Protein AF-A0A538S5E9-F1 (afdb_monomer_lite)

Structure (mmCIF, N/CA/C/O backbone):
data_AF-A0A538S5E9-F1
#
_entry.id   AF-A0A538S5E9-F1
#
loop_
_atom_site.group_PDB
_atom_site.id
_atom_site.type_symbol
_atom_site.label_atom_id
_atom_site.label_alt_id
_atom_site.label_comp_id
_atom_site.label_asym_id
_atom_site.label_entity_id
_atom_site.label_seq_id
_atom_site.pdbx_PDB_ins_code
_atom_site.Cartn_x
_atom_site.Cartn_y
_atom_site.Cartn_z
_atom_site.occupancy
_atom_site.B_iso_or_equiv
_atom_site.auth_seq_id
_atom_site.auth_comp_id
_atom_site.auth_asym_id
_atom_site.auth_atom_id
_atom_site.pdbx_PDB_model_num
ATOM 1 N N . MET A 1 1 ? 14.089 -14.015 -37.855 1.00 61.78 1 MET A N 1
ATOM 2 C CA . MET A 1 1 ? 13.255 -12.786 -37.861 1.00 61.78 1 MET A CA 1
ATOM 3 C C . MET A 1 1 ? 14.196 -11.583 -37.873 1.00 61.78 1 MET A C 1
ATOM 5 O O . MET A 1 1 ? 15.283 -11.718 -37.329 1.00 61.78 1 MET A O 1
ATOM 9 N N . ASN A 1 2 ? 13.870 -10.458 -38.522 1.00 83.00 2 ASN A N 1
ATOM 10 C CA . ASN A 1 2 ? 14.772 -9.291 -38.526 1.00 83.00 2 ASN A CA 1
ATOM 11 C C . ASN A 1 2 ? 14.947 -8.779 -37.075 1.00 83.00 2 ASN A C 1
ATOM 13 O O . ASN A 1 2 ? 13.921 -8.503 -36.448 1.00 83.00 2 ASN A O 1
ATOM 17 N N . PRO A 1 3 ? 16.183 -8.635 -36.547 1.00 79.25 3 PRO A N 1
ATOM 18 C CA . PRO A 1 3 ? 16.427 -8.220 -35.160 1.00 79.25 3 PRO A CA 1
ATOM 19 C C . PRO A 1 3 ? 15.780 -6.869 -34.823 1.00 79.25 3 PRO A C 1
ATOM 21 O O . PRO A 1 3 ? 15.344 -6.639 -33.695 1.00 79.25 3 PRO A O 1
ATOM 24 N N . PHE A 1 4 ? 15.643 -5.990 -35.817 1.00 81.38 4 PHE A N 1
ATOM 25 C CA . PHE A 1 4 ? 14.934 -4.725 -35.658 1.00 81.38 4 PHE A CA 1
ATOM 26 C C . PHE A 1 4 ? 13.418 -4.913 -35.508 1.00 81.38 4 PHE A C 1
ATOM 28 O O . PHE A 1 4 ? 12.786 -4.258 -34.689 1.00 81.38 4 PHE A O 1
ATOM 35 N N . LEU A 1 5 ? 12.819 -5.836 -36.261 1.00 84.44 5 LEU A N 1
ATOM 36 C CA . LEU A 1 5 ? 11.387 -6.112 -36.147 1.00 84.44 5 LEU A CA 1
ATOM 37 C C . LEU A 1 5 ? 11.059 -6.704 -34.768 1.00 84.44 5 LEU A C 1
ATOM 39 O O . LEU A 1 5 ? 10.080 -6.312 -34.146 1.00 84.44 5 LEU A O 1
ATOM 43 N N . THR A 1 6 ? 11.901 -7.604 -34.254 1.00 84.94 6 THR A N 1
ATOM 44 C CA . THR A 1 6 ? 11.739 -8.186 -32.911 1.00 84.94 6 THR A CA 1
ATOM 45 C C . THR A 1 6 ? 11.891 -7.161 -31.791 1.00 84.94 6 THR A C 1
ATOM 47 O O . THR A 1 6 ? 11.148 -7.231 -30.814 1.00 84.94 6 THR A O 1
ATOM 50 N N . SER A 1 7 ? 12.807 -6.193 -31.914 1.00 83.62 7 SER A N 1
ATOM 51 C CA . SER A 1 7 ? 12.937 -5.132 -30.909 1.00 83.62 7 SER A CA 1
ATOM 52 C C . SER A 1 7 ? 11.748 -4.173 -30.941 1.00 83.62 7 SER A C 1
ATOM 54 O O . SER A 1 7 ? 11.269 -3.786 -29.879 1.00 83.62 7 SER A O 1
ATOM 56 N N . VAL A 1 8 ? 11.215 -3.859 -32.129 1.00 86.88 8 VAL A N 1
ATOM 57 C CA . VAL A 1 8 ? 9.959 -3.104 -32.279 1.00 86.88 8 VAL A CA 1
ATOM 58 C C . VAL A 1 8 ? 8.802 -3.856 -31.634 1.00 86.88 8 VAL A C 1
ATOM 60 O O . VAL A 1 8 ? 8.084 -3.264 -30.838 1.00 86.88 8 VAL A O 1
ATOM 63 N N . LEU A 1 9 ? 8.654 -5.159 -31.888 1.00 87.62 9 LEU A N 1
ATOM 64 C CA . LEU A 1 9 ? 7.607 -5.970 -31.259 1.00 87.62 9 LEU A CA 1
ATOM 65 C C . LEU A 1 9 ? 7.722 -5.968 -29.725 1.00 87.62 9 LEU A C 1
ATOM 67 O O . LEU A 1 9 ? 6.729 -5.722 -29.041 1.00 87.62 9 LEU A O 1
ATOM 71 N N . CYS A 1 10 ? 8.929 -6.153 -29.182 1.00 86.38 10 CYS A N 1
ATOM 72 C CA . CYS A 1 10 ? 9.181 -6.076 -27.739 1.00 86.38 10 CYS A CA 1
ATOM 73 C C . CYS A 1 10 ? 8.843 -4.684 -27.173 1.00 86.38 10 CYS A C 1
ATOM 75 O O . CYS A 1 10 ? 8.151 -4.572 -26.163 1.00 86.38 10 CYS A O 1
ATOM 77 N N . GLY A 1 11 ? 9.255 -3.616 -27.861 1.00 85.44 11 GLY A N 1
ATOM 78 C CA . GLY A 1 11 ? 8.932 -2.249 -27.463 1.00 85.44 11 GLY A CA 1
ATOM 79 C C . GLY A 1 11 ? 7.425 -1.982 -27.473 1.00 85.44 11 GLY A C 1
ATOM 80 O O . GLY A 1 11 ? 6.880 -1.462 -26.502 1.00 85.44 11 GLY A O 1
ATOM 81 N N . THR A 1 12 ? 6.726 -2.407 -28.530 1.00 86.75 12 THR A N 1
ATOM 82 C CA . THR A 1 12 ? 5.262 -2.286 -28.615 1.00 86.75 12 THR A CA 1
ATOM 83 C C . THR A 1 12 ? 4.552 -3.076 -27.525 1.00 86.75 12 THR A C 1
ATOM 85 O O . THR A 1 12 ? 3.563 -2.587 -26.990 1.00 86.75 12 THR A O 1
ATOM 88 N N . PHE A 1 13 ? 5.064 -4.250 -27.144 1.00 90.25 13 PHE A N 1
ATOM 89 C CA . PHE A 1 13 ? 4.510 -5.045 -26.052 1.00 90.25 13 PHE A CA 1
ATOM 90 C C . PHE A 1 13 ? 4.564 -4.287 -24.719 1.00 90.25 13 PHE A C 1
ATOM 92 O O . PHE A 1 13 ? 3.533 -4.132 -24.072 1.00 90.25 13 PHE A O 1
ATOM 99 N N . TRP A 1 14 ? 5.719 -3.736 -24.337 1.00 88.44 14 TRP A N 1
ATOM 100 C CA . TRP A 1 14 ? 5.837 -2.962 -23.093 1.00 88.44 14 TRP A CA 1
ATOM 101 C C . TRP A 1 14 ? 5.026 -1.657 -23.125 1.00 88.44 14 TRP A C 1
ATOM 103 O O . TRP A 1 14 ? 4.419 -1.273 -22.124 1.00 88.44 14 TRP A O 1
ATOM 113 N N . CYS A 1 15 ? 4.920 -0.995 -24.280 1.00 88.25 15 CYS A N 1
ATOM 114 C CA . CYS A 1 15 ? 4.004 0.139 -24.428 1.00 88.25 15 CYS A CA 1
ATOM 115 C C . CYS A 1 15 ? 2.540 -0.280 -24.233 1.00 88.25 15 CYS A C 1
ATOM 117 O O . CYS A 1 15 ? 1.801 0.407 -23.529 1.00 88.25 15 CYS A O 1
ATOM 119 N N . LEU A 1 16 ? 2.123 -1.416 -24.800 1.00 89.12 16 LEU A N 1
ATOM 120 C CA . LEU A 1 16 ? 0.775 -1.953 -24.606 1.00 89.12 16 LEU A CA 1
ATOM 121 C C . LEU A 1 16 ? 0.511 -2.298 -23.140 1.00 89.12 16 LEU A C 1
ATOM 123 O O . LEU A 1 16 ? -0.552 -1.948 -22.639 1.00 89.12 16 LEU A O 1
ATOM 127 N N . VAL A 1 17 ? 1.466 -2.917 -22.441 1.00 90.38 17 VAL A N 1
ATOM 128 C CA . VAL A 1 17 ? 1.353 -3.201 -20.999 1.00 90.38 17 VAL A CA 1
ATOM 129 C C . VAL A 1 17 ? 1.091 -1.913 -20.213 1.00 90.38 17 VAL A C 1
ATOM 131 O O . VAL A 1 17 ? 0.146 -1.870 -19.427 1.00 90.38 17 VAL A O 1
ATOM 134 N N . GLN A 1 18 ? 1.845 -0.842 -20.481 1.00 89.00 18 GLN A N 1
ATOM 135 C CA . GLN A 1 18 ? 1.656 0.450 -19.808 1.00 89.00 18 GLN A CA 1
ATOM 136 C C . GLN A 1 18 ? 0.280 1.066 -20.103 1.00 89.00 18 GLN A C 1
ATOM 138 O O . GLN A 1 18 ? -0.388 1.580 -19.204 1.00 89.00 18 GLN A O 1
ATOM 143 N N . VAL A 1 19 ? -0.152 1.015 -21.367 1.00 87.12 19 VAL A N 1
ATOM 144 C CA . VAL A 1 19 ? -1.431 1.590 -21.810 1.00 87.12 19 VAL A CA 1
ATOM 145 C C . VAL A 1 19 ? -2.614 0.816 -21.244 1.00 87.12 19 VAL A C 1
ATOM 147 O O . VAL A 1 19 ? -3.567 1.435 -20.779 1.00 87.12 19 VAL A O 1
ATOM 150 N N . ILE A 1 20 ? -2.551 -0.518 -21.240 1.00 87.94 20 ILE A N 1
ATOM 151 C CA . ILE A 1 20 ? -3.574 -1.377 -20.631 1.00 87.94 20 ILE A CA 1
ATOM 152 C C . ILE A 1 20 ? -3.655 -1.099 -19.134 1.00 87.94 20 ILE A C 1
ATOM 154 O O . ILE A 1 20 ? -4.755 -0.923 -18.609 1.00 87.94 20 ILE A O 1
ATOM 158 N N . ALA A 1 21 ? -2.501 -1.004 -18.468 1.00 87.62 21 ALA A N 1
ATOM 159 C CA . ALA A 1 21 ? -2.453 -0.640 -17.064 1.00 87.62 21 ALA A CA 1
ATOM 160 C C . ALA A 1 21 ? -3.105 0.729 -16.823 1.00 87.62 21 ALA A C 1
ATOM 162 O O . ALA A 1 21 ? -3.746 0.884 -15.807 1.00 87.62 21 ALA A O 1
ATOM 163 N N . ALA A 1 22 ? -3.037 1.697 -17.747 1.00 85.50 22 ALA A N 1
ATOM 164 C CA . ALA A 1 22 ? -3.552 3.059 -17.519 1.00 85.50 22 ALA A CA 1
ATOM 165 C C . ALA A 1 22 ? -5.079 3.196 -17.668 1.00 85.50 22 ALA A C 1
ATOM 167 O O . ALA A 1 22 ? -5.650 4.251 -17.370 1.00 85.50 22 ALA A O 1
ATOM 168 N N . LEU A 1 23 ? -5.762 2.160 -18.164 1.00 85.75 23 LEU A N 1
ATOM 169 C CA . LEU A 1 23 ? -7.203 2.197 -18.428 1.00 85.75 23 LEU A CA 1
ATOM 170 C C . LEU A 1 23 ? -8.068 2.446 -17.177 1.00 85.75 23 LEU A C 1
ATOM 172 O O . LEU A 1 23 ? -9.006 3.242 -17.285 1.00 85.75 23 LEU A O 1
ATOM 176 N N . PRO A 1 24 ? -7.814 1.819 -16.011 1.00 84.31 24 PRO A N 1
ATOM 177 C CA . PRO A 1 24 ? -8.609 2.039 -14.807 1.00 84.31 24 PRO A CA 1
ATOM 178 C C . PRO A 1 24 ? -8.560 3.487 -14.328 1.00 84.31 24 PRO A C 1
ATOM 180 O O . PRO A 1 24 ? -9.610 4.085 -14.079 1.00 84.31 24 PRO A O 1
ATOM 183 N N . TRP A 1 25 ? -7.364 4.074 -14.273 1.00 81.56 25 TRP A N 1
ATOM 184 C CA . TRP A 1 25 ? -7.177 5.489 -13.978 1.00 81.56 25 TRP A CA 1
ATOM 185 C C . TRP A 1 25 ? -7.939 6.399 -14.951 1.00 81.56 25 TRP A C 1
ATOM 187 O O . TRP A 1 25 ? -8.694 7.273 -14.518 1.00 81.56 25 TRP A O 1
ATOM 197 N N . LEU A 1 26 ? -7.815 6.176 -16.266 1.00 79.69 26 LEU A N 1
ATOM 198 C CA . LEU A 1 26 ? -8.525 6.971 -17.281 1.00 79.69 26 LEU A CA 1
ATOM 199 C C . LEU A 1 26 ? -10.050 6.883 -17.131 1.00 79.69 26 LEU A C 1
ATOM 201 O O . LEU A 1 26 ? -10.750 7.887 -17.278 1.00 79.69 26 LEU A O 1
ATOM 205 N N . ALA A 1 27 ? -10.564 5.697 -16.801 1.00 81.88 27 ALA A N 1
ATOM 206 C CA . ALA A 1 27 ? -11.983 5.486 -16.546 1.00 81.88 27 ALA A CA 1
ATOM 207 C C . ALA A 1 27 ? -12.468 6.187 -15.264 1.00 81.88 27 ALA A C 1
ATOM 209 O O . ALA A 1 27 ? -13.625 6.610 -15.206 1.00 81.88 27 ALA A O 1
ATOM 210 N N . ALA A 1 28 ? -11.609 6.303 -14.248 1.00 78.25 28 ALA A N 1
ATOM 211 C CA . ALA A 1 28 ? -11.932 6.934 -12.972 1.00 78.25 28 ALA A CA 1
ATOM 212 C C . ALA A 1 28 ? -11.915 8.471 -13.038 1.00 78.25 28 ALA A C 1
ATOM 214 O O . ALA A 1 28 ? -12.747 9.111 -12.391 1.00 78.25 28 ALA A O 1
ATOM 215 N N . VAL A 1 29 ? -10.995 9.062 -13.810 1.00 79.44 29 VAL A N 1
ATOM 216 C CA . VAL A 1 29 ? -10.851 10.525 -13.932 1.00 79.44 29 VAL A CA 1
ATOM 217 C C . VAL A 1 29 ? -11.987 11.142 -14.750 1.00 79.44 29 VAL A C 1
ATOM 219 O O . VAL A 1 29 ? -12.605 12.103 -14.293 1.00 79.44 29 VAL A O 1
ATOM 222 N N . ASP A 1 30 ? -12.289 10.592 -15.931 1.00 81.69 30 ASP A N 1
ATOM 223 C CA . ASP A 1 30 ? -13.379 11.085 -16.783 1.00 81.69 30 ASP A CA 1
ATOM 224 C C . ASP A 1 30 ? -14.158 9.932 -17.448 1.00 81.69 30 ASP A C 1
ATOM 226 O O . ASP A 1 30 ? -13.907 9.556 -18.602 1.00 81.69 30 ASP A O 1
ATOM 230 N N . PRO A 1 31 ? -15.152 9.362 -16.743 1.00 79.88 31 PRO A N 1
ATOM 231 C CA . PRO A 1 31 ? -15.902 8.212 -17.236 1.00 79.88 31 PRO A CA 1
ATOM 232 C C . PRO A 1 31 ? -16.758 8.533 -18.468 1.00 79.88 31 PRO A C 1
ATOM 234 O O . PRO A 1 31 ? -17.072 7.622 -19.241 1.00 79.88 31 PRO A O 1
ATOM 237 N N . GLN A 1 32 ? -17.168 9.791 -18.663 1.00 82.38 32 GLN A N 1
ATOM 238 C CA . GLN A 1 32 ? -18.007 10.178 -19.801 1.00 82.38 32 GLN A CA 1
ATOM 239 C C . GLN A 1 32 ? -17.165 10.270 -21.070 1.00 82.38 32 GLN A C 1
ATOM 241 O O . GLN A 1 32 ? -17.491 9.631 -22.080 1.00 82.38 32 GLN A O 1
ATOM 246 N N . THR A 1 33 ? -16.041 10.985 -20.993 1.00 82.19 33 THR A N 1
ATOM 247 C CA . THR A 1 33 ? -15.107 11.113 -22.112 1.00 82.19 33 THR A CA 1
ATOM 248 C C . THR A 1 33 ? -14.513 9.758 -22.471 1.00 82.19 33 THR A C 1
ATOM 250 O O . THR A 1 33 ? -14.537 9.395 -23.648 1.00 82.19 33 THR A O 1
ATOM 253 N N . PHE A 1 34 ? -14.108 8.948 -21.487 1.00 83.19 34 PHE A N 1
ATOM 254 C CA . PHE A 1 34 ? -13.565 7.606 -21.720 1.00 83.19 34 PHE A CA 1
ATOM 255 C C . PHE A 1 34 ? -14.553 6.684 -22.454 1.00 83.19 34 PHE A C 1
ATOM 257 O O . PHE A 1 34 ? -14.214 6.096 -23.483 1.00 83.19 34 PHE A O 1
ATOM 264 N N . ARG A 1 35 ? -15.818 6.610 -22.008 1.00 83.44 35 ARG A N 1
ATOM 265 C CA . ARG A 1 35 ? -16.850 5.803 -22.694 1.00 83.44 35 ARG A CA 1
ATOM 266 C C . ARG A 1 35 ? -17.140 6.306 -24.104 1.00 83.44 35 ARG A C 1
ATOM 268 O O . ARG A 1 35 ? -17.366 5.498 -25.004 1.00 83.44 35 ARG A O 1
ATOM 275 N N . SER A 1 36 ? -17.156 7.623 -24.307 1.00 83.31 36 SER A N 1
ATOM 276 C CA . SER A 1 36 ? -17.350 8.204 -25.640 1.00 83.31 36 SER A CA 1
ATOM 277 C C . SER A 1 36 ? -16.165 7.907 -26.564 1.00 83.31 36 SER A C 1
ATOM 279 O O . SER A 1 36 ? -16.362 7.633 -27.751 1.00 83.31 36 SER A O 1
ATOM 281 N N . ALA A 1 37 ? -14.950 7.889 -26.009 1.00 80.69 37 ALA A N 1
ATOM 282 C CA . ALA A 1 37 ? -13.729 7.616 -26.741 1.00 80.69 37 ALA A CA 1
ATOM 283 C C . ALA A 1 37 ? -13.648 6.151 -27.184 1.00 80.69 37 ALA A C 1
ATOM 285 O O . ALA A 1 37 ? -13.295 5.897 -28.331 1.00 80.69 37 ALA A O 1
ATOM 286 N N . LEU A 1 38 ? -14.067 5.209 -26.334 1.00 82.06 38 LEU A N 1
ATOM 287 C CA . LEU A 1 38 ? -14.106 3.777 -26.655 1.00 82.06 38 LEU A CA 1
ATOM 288 C C . LEU A 1 38 ? -15.110 3.414 -27.760 1.00 82.06 38 LEU A C 1
ATOM 290 O O . LEU A 1 38 ? -14.962 2.378 -28.404 1.00 82.06 38 LEU A O 1
ATOM 294 N N . ARG A 1 39 ? -16.141 4.236 -27.995 1.00 85.38 39 ARG A N 1
ATOM 295 C CA . ARG A 1 39 ? -17.170 3.962 -29.016 1.00 85.38 39 ARG A CA 1
ATOM 296 C C . ARG A 1 39 ? -16.751 4.356 -30.432 1.00 85.38 39 ARG A C 1
ATOM 298 O O . ARG A 1 39 ? -17.325 3.846 -31.390 1.00 85.38 39 ARG A O 1
ATOM 305 N N . LYS A 1 40 ? -15.798 5.280 -30.589 1.00 90.19 40 LYS A N 1
ATOM 306 C CA . LYS A 1 40 ? -15.386 5.790 -31.905 1.00 90.19 40 LYS A CA 1
ATOM 307 C C . LYS A 1 40 ? -14.240 4.934 -32.465 1.00 90.19 40 LYS A C 1
ATOM 309 O O . LYS A 1 40 ? -13.170 4.920 -31.859 1.00 90.19 40 LYS A O 1
ATOM 314 N N . PRO A 1 41 ? -14.388 4.285 -33.639 1.00 85.56 41 PRO A N 1
ATOM 315 C CA . PRO A 1 41 ? -13.331 3.437 -34.208 1.00 85.56 41 PRO A CA 1
ATOM 316 C C . PRO A 1 41 ? -12.056 4.228 -34.542 1.00 85.56 41 PRO A C 1
ATOM 318 O O . PRO A 1 41 ? -10.953 3.700 -34.452 1.00 85.56 41 PRO A O 1
ATOM 321 N N . VAL A 1 42 ? -12.193 5.524 -34.845 1.00 89.38 42 VAL A N 1
ATOM 322 C CA . VAL A 1 42 ? -11.064 6.440 -35.076 1.00 89.38 42 VAL A CA 1
ATOM 323 C C . VAL A 1 42 ? -10.152 6.538 -33.850 1.00 89.38 42 VAL A C 1
ATOM 325 O O . VAL A 1 42 ? -8.935 6.551 -33.993 1.00 89.38 42 VAL A O 1
ATOM 328 N N . ASN A 1 43 ? -10.709 6.541 -32.639 1.00 86.50 43 ASN A N 1
ATOM 329 C CA . ASN A 1 43 ? -9.913 6.659 -31.418 1.00 86.50 43 ASN A CA 1
ATOM 330 C C . ASN A 1 43 ? -9.125 5.379 -31.128 1.00 86.50 43 ASN A C 1
ATOM 332 O O . ASN A 1 43 ? -8.003 5.459 -30.639 1.00 86.50 43 ASN A O 1
ATOM 336 N N . TRP A 1 44 ? -9.672 4.214 -31.489 1.00 83.06 44 TRP A N 1
ATOM 337 C CA . TRP A 1 44 ? -8.932 2.953 -31.455 1.00 83.06 44 TRP A CA 1
ATOM 338 C C . TRP A 1 44 ? -7.776 2.951 -32.454 1.00 83.06 44 TRP A C 1
ATOM 340 O O . TRP A 1 44 ? -6.673 2.548 -32.097 1.00 83.06 44 TRP A O 1
ATOM 350 N N . ALA A 1 45 ? -7.988 3.462 -33.670 1.00 85.56 45 ALA A N 1
ATOM 351 C CA . ALA A 1 45 ? -6.916 3.597 -34.655 1.00 85.56 45 ALA A CA 1
ATOM 352 C C . ALA A 1 45 ? -5.805 4.548 -34.172 1.00 85.56 45 ALA A C 1
ATOM 354 O O . ALA A 1 45 ? -4.627 4.226 -34.311 1.00 85.56 45 ALA A O 1
ATOM 355 N N . ILE A 1 46 ? -6.167 5.676 -33.547 1.00 86.12 46 ILE A N 1
ATOM 356 C CA . ILE A 1 46 ? -5.203 6.605 -32.937 1.00 86.12 46 ILE A CA 1
ATOM 357 C C . ILE A 1 46 ? -4.450 5.920 -31.792 1.00 86.12 46 ILE A C 1
ATOM 359 O O . ILE A 1 46 ? -3.229 6.001 -31.760 1.00 86.12 46 ILE A O 1
ATOM 363 N N . ALA A 1 47 ? -5.143 5.217 -30.892 1.00 84.06 47 ALA A N 1
ATOM 364 C CA . ALA A 1 47 ? -4.523 4.533 -29.756 1.00 84.06 47 ALA A CA 1
ATOM 365 C C . ALA A 1 47 ? -3.552 3.424 -30.193 1.00 84.06 47 ALA A C 1
ATOM 367 O O . ALA A 1 47 ? -2.444 3.322 -29.671 1.00 84.06 47 ALA A O 1
ATOM 368 N N . VAL A 1 48 ? -3.935 2.609 -31.179 1.00 85.62 48 VAL A N 1
ATOM 369 C CA . VAL A 1 48 ? -3.044 1.586 -31.745 1.00 85.62 48 VAL A CA 1
ATOM 370 C C . VAL A 1 48 ? -1.865 2.251 -32.458 1.00 85.62 48 VAL A C 1
ATOM 372 O O . VAL A 1 48 ? -0.722 1.847 -32.252 1.00 85.62 48 VAL A O 1
ATOM 375 N N . GLY A 1 49 ? -2.114 3.308 -33.236 1.00 87.56 49 GLY A N 1
ATOM 376 C CA . GLY A 1 49 ? -1.072 4.073 -33.920 1.00 87.56 49 GLY A CA 1
ATOM 377 C C . GLY A 1 49 ? -0.050 4.689 -32.961 1.00 87.56 49 GLY A C 1
ATOM 378 O O . GLY A 1 49 ? 1.153 4.565 -33.193 1.00 87.56 49 GLY A O 1
ATOM 379 N N . THR A 1 50 ? -0.496 5.289 -31.854 1.00 86.19 50 THR A N 1
ATOM 380 C CA . THR A 1 50 ? 0.396 5.849 -30.828 1.00 86.19 50 THR A CA 1
ATOM 381 C C . THR A 1 50 ? 1.161 4.760 -30.082 1.00 86.19 50 THR A C 1
ATOM 383 O O . THR A 1 50 ? 2.359 4.927 -29.864 1.00 86.19 50 THR A O 1
ATOM 386 N N . CYS A 1 51 ? 0.534 3.623 -29.758 1.00 86.94 51 CYS A N 1
ATOM 387 C CA . CYS A 1 51 ? 1.227 2.481 -29.147 1.00 86.94 51 CYS A CA 1
ATOM 388 C C . CYS A 1 51 ? 2.341 1.940 -30.050 1.00 86.94 51 CYS A C 1
ATOM 390 O O . CYS A 1 51 ? 3.451 1.686 -29.582 1.00 86.94 51 CYS A O 1
ATOM 392 N N . VAL A 1 52 ? 2.064 1.790 -31.348 1.00 87.88 52 VAL A N 1
ATOM 393 C CA . VAL A 1 52 ? 3.060 1.329 -32.323 1.00 87.88 52 VAL A CA 1
ATOM 394 C C . VAL A 1 52 ? 4.183 2.356 -32.477 1.00 87.88 52 VAL A C 1
ATOM 396 O O . VAL A 1 52 ? 5.353 1.980 -32.442 1.00 87.88 52 VAL A O 1
ATOM 399 N N . ALA A 1 53 ? 3.858 3.648 -32.575 1.00 89.12 53 ALA A N 1
ATOM 400 C CA . ALA A 1 53 ? 4.853 4.717 -32.665 1.00 89.12 53 ALA A CA 1
ATOM 401 C C . ALA A 1 53 ? 5.767 4.776 -31.427 1.00 89.12 53 ALA A C 1
ATOM 403 O O . ALA A 1 53 ? 6.986 4.871 -31.572 1.00 89.12 53 ALA A O 1
ATOM 404 N N . LEU A 1 54 ? 5.202 4.656 -30.220 1.00 89.12 54 LEU A N 1
ATOM 405 C CA . LEU A 1 54 ? 5.967 4.586 -28.971 1.00 89.12 54 LEU A CA 1
ATOM 406 C C . LEU A 1 54 ? 6.831 3.322 -28.902 1.00 89.12 54 LEU A C 1
ATOM 408 O O . LEU A 1 54 ? 7.989 3.402 -28.499 1.00 89.12 54 LEU A O 1
ATOM 412 N N . GLY A 1 55 ? 6.319 2.175 -29.354 1.00 87.25 55 GLY A N 1
ATOM 413 C CA . GLY A 1 55 ? 7.099 0.940 -29.411 1.00 87.25 55 GLY A CA 1
ATOM 414 C C . GLY A 1 55 ? 8.270 1.012 -30.394 1.00 87.25 55 GLY A C 1
ATOM 415 O O . GLY A 1 55 ? 9.359 0.529 -30.084 1.00 87.25 55 GLY A O 1
ATOM 416 N N . ILE A 1 56 ? 8.094 1.682 -31.539 1.00 88.94 56 ILE A N 1
ATOM 417 C CA . ILE A 1 56 ? 9.190 1.989 -32.472 1.00 88.94 56 ILE A CA 1
ATOM 418 C C . ILE A 1 56 ? 10.207 2.925 -31.810 1.00 88.94 56 ILE A C 1
ATOM 420 O O . ILE A 1 56 ? 11.408 2.669 -31.894 1.00 88.94 56 ILE A O 1
ATOM 424 N N . ALA A 1 57 ? 9.753 3.979 -31.126 1.00 89.31 57 ALA A N 1
ATOM 425 C CA . ALA A 1 57 ? 10.635 4.906 -30.418 1.00 89.31 57 ALA A CA 1
ATOM 426 C C . ALA A 1 57 ? 11.459 4.195 -29.330 1.00 89.31 57 ALA A C 1
ATOM 428 O O . ALA A 1 57 ? 12.671 4.396 -29.250 1.00 89.31 57 ALA A O 1
ATOM 429 N N . LEU A 1 58 ? 10.837 3.303 -28.553 1.00 87.00 58 LEU A N 1
ATOM 430 C CA . LEU A 1 58 ? 11.516 2.487 -27.546 1.00 87.00 58 LEU A CA 1
ATOM 431 C C . LEU A 1 58 ? 12.534 1.529 -28.185 1.00 87.00 58 LEU A C 1
ATOM 433 O O . LEU A 1 58 ? 13.654 1.400 -27.698 1.00 87.00 58 LEU A O 1
ATOM 437 N N . ALA A 1 59 ? 12.197 0.905 -29.315 1.00 86.81 59 ALA A N 1
ATOM 438 C CA . ALA A 1 59 ? 13.123 0.038 -30.042 1.00 86.81 59 ALA A CA 1
ATOM 439 C C . ALA A 1 59 ? 14.328 0.798 -30.621 1.00 86.81 59 ALA A C 1
ATOM 441 O O . ALA A 1 59 ? 15.449 0.281 -30.611 1.00 86.81 59 ALA A O 1
ATOM 442 N N . LEU A 1 60 ? 14.118 2.030 -31.098 1.00 88.81 60 LEU A N 1
ATOM 443 C CA . LEU A 1 60 ? 15.197 2.925 -31.519 1.00 88.81 60 LEU A CA 1
ATOM 444 C C . LEU A 1 60 ? 16.065 3.339 -30.330 1.00 88.81 60 LEU A C 1
ATOM 446 O O . LEU A 1 60 ? 17.287 3.281 -30.430 1.00 88.81 60 LEU A O 1
ATOM 450 N N . PHE A 1 61 ? 15.456 3.682 -29.196 1.00 88.75 61 PHE A N 1
ATOM 451 C CA . PHE A 1 61 ? 16.169 4.016 -27.964 1.00 88.75 61 PHE A CA 1
ATOM 452 C C . PHE A 1 61 ? 17.068 2.868 -27.490 1.00 88.75 61 PHE A C 1
ATOM 454 O O . PHE A 1 61 ? 18.266 3.063 -27.281 1.00 88.75 61 PHE A O 1
ATOM 461 N N . VAL A 1 62 ? 16.522 1.652 -27.405 1.00 87.19 62 VAL A N 1
ATOM 462 C CA . VAL A 1 62 ? 17.274 0.449 -27.022 1.00 87.19 62 VAL A CA 1
ATOM 463 C C . VAL A 1 62 ? 18.470 0.223 -27.954 1.00 87.19 62 VAL A C 1
ATOM 465 O O . VAL A 1 62 ? 19.558 -0.151 -27.512 1.00 87.19 62 VAL A O 1
ATOM 468 N N . ARG A 1 63 ? 18.290 0.507 -29.248 1.00 84.88 63 ARG A N 1
ATOM 469 C CA . ARG A 1 63 ? 19.347 0.405 -30.258 1.00 84.88 63 ARG A CA 1
ATOM 470 C C . ARG A 1 63 ? 20.408 1.503 -30.149 1.00 84.88 63 ARG A C 1
ATOM 472 O O . ARG A 1 63 ? 21.535 1.250 -30.564 1.00 84.88 63 ARG A O 1
ATOM 479 N N . ILE A 1 64 ? 20.061 2.689 -29.650 1.00 88.38 64 ILE A N 1
ATOM 480 C CA . ILE A 1 64 ? 21.003 3.799 -29.442 1.00 88.38 64 ILE A CA 1
ATOM 481 C C . ILE A 1 64 ? 21.889 3.529 -28.227 1.00 88.38 64 ILE A C 1
ATOM 483 O O . ILE A 1 64 ? 23.089 3.768 -28.297 1.00 88.38 64 ILE A O 1
ATOM 487 N N . VAL A 1 65 ? 21.316 3.030 -27.127 1.00 86.88 65 VAL A N 1
ATOM 488 C CA . VAL A 1 65 ? 22.066 2.832 -25.878 1.00 86.88 65 VAL A CA 1
ATOM 489 C C . VAL A 1 65 ? 23.076 1.691 -26.006 1.00 86.88 65 VAL A C 1
ATOM 491 O O . VAL A 1 65 ? 24.218 1.893 -25.619 1.00 86.88 65 VAL A O 1
ATOM 494 N N . GLN A 1 66 ? 22.668 0.533 -26.552 1.00 82.75 66 GLN A N 1
ATOM 495 C CA . GLN A 1 66 ? 23.435 -0.727 -26.729 1.00 82.75 66 GLN A CA 1
ATOM 496 C C . GLN A 1 66 ? 24.100 -1.338 -25.478 1.00 82.75 66 GLN A C 1
ATOM 498 O O . GLN A 1 66 ? 24.231 -2.558 -25.402 1.00 82.75 66 GLN A O 1
ATOM 503 N N . ASP A 1 67 ? 24.459 -0.536 -24.480 1.00 87.56 67 ASP A N 1
ATOM 504 C CA . ASP A 1 67 ? 25.065 -0.939 -23.218 1.00 87.56 67 ASP A CA 1
ATOM 505 C C . ASP A 1 67 ? 24.090 -1.776 -22.380 1.00 87.56 67 ASP A C 1
ATOM 507 O O . ASP A 1 67 ? 23.068 -1.278 -21.896 1.00 87.56 67 ASP A O 1
ATOM 511 N N . ALA A 1 68 ? 24.439 -3.044 -22.147 1.00 84.56 68 ALA A N 1
ATOM 512 C CA . ALA A 1 68 ? 23.618 -3.987 -21.387 1.00 84.56 68 ALA A CA 1
ATOM 513 C C . ALA A 1 68 ? 23.265 -3.472 -19.978 1.00 84.56 68 ALA A C 1
ATOM 515 O O . ALA A 1 68 ? 22.102 -3.506 -19.579 1.00 84.56 68 ALA A O 1
ATOM 516 N N . SER A 1 69 ? 24.244 -2.924 -19.250 1.00 84.75 69 SER A N 1
ATOM 517 C CA . SER A 1 69 ? 24.055 -2.408 -17.887 1.00 84.75 69 SER A CA 1
ATOM 518 C C . SER A 1 69 ? 23.086 -1.224 -17.836 1.00 84.75 69 SER A C 1
ATOM 520 O O . SER A 1 69 ? 22.205 -1.170 -16.978 1.00 84.75 69 SER A O 1
ATOM 522 N N . ARG A 1 70 ? 23.194 -0.293 -18.791 1.00 87.06 70 ARG A N 1
ATOM 523 C CA . ARG A 1 70 ? 22.299 0.867 -18.883 1.00 87.06 70 ARG A CA 1
ATOM 524 C C . ARG A 1 70 ? 20.885 0.446 -19.260 1.00 87.06 70 ARG A C 1
ATOM 526 O O . ARG A 1 70 ? 19.930 0.975 -18.701 1.00 87.06 70 ARG A O 1
ATOM 533 N N . LEU A 1 71 ? 20.736 -0.516 -20.168 1.00 88.25 71 LEU A N 1
ATOM 534 C CA . LEU A 1 71 ? 19.427 -1.026 -20.584 1.00 88.25 71 LEU A CA 1
ATOM 535 C C . LEU A 1 71 ? 18.674 -1.698 -19.434 1.00 88.25 71 LEU A C 1
ATOM 537 O O . LEU A 1 71 ? 17.472 -1.476 -19.298 1.00 88.25 71 LEU A O 1
ATOM 541 N N . VAL A 1 72 ? 19.374 -2.430 -18.563 1.00 88.44 72 VAL A N 1
ATOM 542 C CA . VAL A 1 72 ? 18.783 -2.989 -17.336 1.00 88.44 72 VAL A CA 1
ATOM 543 C C . VAL A 1 72 ? 18.284 -1.879 -16.407 1.00 88.44 72 VAL A C 1
ATOM 545 O O . VAL A 1 72 ? 17.173 -1.976 -15.890 1.00 88.44 72 VAL A O 1
ATOM 548 N N . ILE A 1 73 ? 19.050 -0.797 -16.222 1.00 89.31 73 ILE A N 1
ATOM 549 C CA . ILE A 1 73 ? 18.636 0.354 -15.396 1.00 89.31 73 ILE A CA 1
ATOM 550 C C . ILE A 1 73 ? 17.375 1.017 -15.967 1.00 89.31 73 ILE A C 1
ATOM 552 O O . ILE A 1 73 ? 16.422 1.268 -15.231 1.00 89.31 73 ILE A O 1
ATOM 556 N N . TRP A 1 74 ? 17.330 1.250 -17.280 1.00 90.69 74 TRP A N 1
ATOM 557 C CA . TRP A 1 74 ? 16.144 1.806 -17.938 1.00 90.69 74 TRP A CA 1
ATOM 558 C C . TRP A 1 74 ? 14.931 0.875 -17.849 1.00 90.69 74 TRP A C 1
ATOM 560 O O . TRP A 1 74 ? 13.813 1.348 -17.643 1.00 90.69 74 TRP A O 1
ATOM 570 N N . GLY A 1 75 ? 15.146 -0.438 -17.939 1.00 90.50 75 GLY A N 1
ATOM 571 C CA . GLY A 1 75 ? 14.112 -1.441 -17.693 1.00 90.50 75 GLY A CA 1
ATOM 572 C C . GLY A 1 75 ? 13.562 -1.372 -16.268 1.00 90.50 75 GLY A C 1
ATOM 573 O O . GLY A 1 75 ? 12.347 -1.362 -16.078 1.00 90.50 75 GLY A O 1
ATOM 574 N N . LYS A 1 76 ? 14.440 -1.245 -15.263 1.00 91.62 76 LYS A N 1
ATOM 575 C CA . LYS A 1 76 ? 14.040 -1.063 -13.857 1.00 91.62 76 LYS A CA 1
ATOM 576 C C . LYS A 1 76 ? 13.241 0.224 -13.659 1.00 91.62 76 LYS A C 1
ATOM 578 O O . LYS A 1 76 ? 12.214 0.193 -12.993 1.00 91.62 76 LYS A O 1
ATOM 583 N N . ALA A 1 77 ? 13.656 1.328 -14.283 1.00 92.81 77 ALA A N 1
ATOM 584 C CA . ALA A 1 77 ? 12.925 2.595 -14.234 1.00 92.81 77 ALA A CA 1
ATOM 585 C C . ALA A 1 77 ? 11.520 2.480 -14.854 1.00 92.81 77 ALA A C 1
ATOM 587 O O . ALA A 1 77 ? 10.550 2.965 -14.274 1.00 92.81 77 ALA A O 1
ATOM 588 N N . TYR A 1 78 ? 11.390 1.785 -15.990 1.00 93.50 78 TYR A N 1
ATOM 589 C CA . TYR A 1 78 ? 10.084 1.454 -16.568 1.00 93.50 78 TYR A CA 1
ATOM 590 C C . TYR A 1 78 ? 9.234 0.625 -15.590 1.00 93.50 78 TYR A C 1
ATOM 592 O O . TYR A 1 78 ? 8.083 0.976 -15.328 1.00 93.50 78 TYR A O 1
ATOM 600 N N . GLY A 1 79 ? 9.814 -0.422 -14.993 1.00 93.38 79 GLY A N 1
ATOM 601 C CA . GLY A 1 79 ? 9.149 -1.246 -13.982 1.00 93.38 79 GLY A CA 1
ATOM 602 C C . GLY A 1 79 ? 8.696 -0.441 -12.760 1.00 93.38 79 GLY A C 1
ATOM 603 O O . GLY A 1 79 ? 7.588 -0.649 -12.271 1.00 93.38 79 GLY A O 1
ATOM 604 N N . ALA 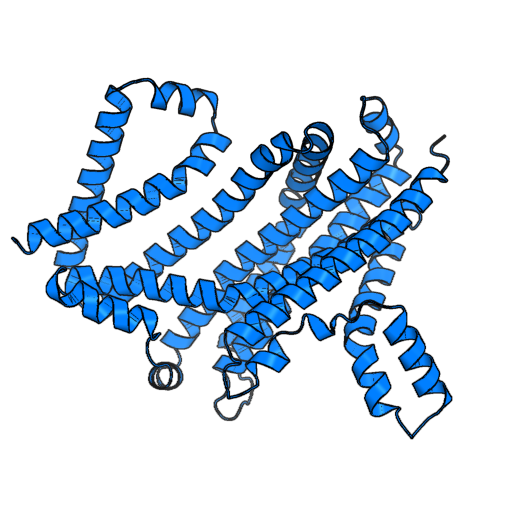A 1 80 ? 9.498 0.529 -12.314 1.00 93.88 80 ALA A N 1
ATOM 605 C CA . ALA A 1 80 ? 9.160 1.433 -11.219 1.00 93.88 80 ALA A CA 1
ATOM 606 C C . ALA A 1 80 ? 7.946 2.301 -11.538 1.00 93.88 80 ALA A C 1
ATOM 608 O O . ALA A 1 80 ? 7.036 2.405 -10.714 1.00 93.88 80 ALA A O 1
ATOM 609 N N . ILE A 1 81 ? 7.894 2.884 -12.736 1.00 94.00 81 ILE A N 1
ATOM 610 C CA . ILE A 1 81 ? 6.747 3.686 -13.175 1.00 94.00 81 ILE A CA 1
ATOM 611 C C . ILE A 1 81 ? 5.496 2.808 -13.272 1.00 94.00 81 ILE A C 1
ATOM 613 O O . ILE A 1 81 ? 4.440 3.191 -12.769 1.00 94.00 81 ILE A O 1
ATOM 617 N N . LEU A 1 82 ? 5.614 1.617 -13.867 1.00 93.75 82 LEU A N 1
ATOM 618 C CA . LEU A 1 82 ? 4.511 0.662 -13.964 1.00 93.75 82 LEU A CA 1
ATOM 619 C C . LEU A 1 82 ? 4.008 0.235 -12.576 1.00 93.75 82 LEU A C 1
ATOM 621 O O . LEU A 1 82 ? 2.803 0.204 -12.356 1.00 93.75 82 LEU A O 1
ATOM 625 N N . HIS A 1 83 ? 4.904 -0.033 -11.622 1.00 93.88 83 HIS A N 1
ATOM 626 C CA . HIS A 1 83 ? 4.542 -0.377 -10.246 1.00 93.88 83 HIS A CA 1
ATOM 627 C C . HIS A 1 83 ? 3.766 0.755 -9.559 1.00 93.88 83 HIS A C 1
ATOM 629 O O . HIS A 1 83 ? 2.693 0.504 -9.016 1.00 93.88 83 HIS A O 1
ATOM 635 N N . ALA A 1 84 ? 4.253 2.001 -9.626 1.00 92.94 84 ALA A N 1
ATOM 636 C CA . ALA A 1 84 ? 3.532 3.149 -9.067 1.00 92.94 84 ALA A CA 1
ATOM 637 C C . ALA A 1 84 ? 2.134 3.295 -9.684 1.00 92.94 84 ALA A C 1
ATOM 639 O O . ALA A 1 84 ? 1.158 3.530 -8.971 1.00 92.94 84 ALA A O 1
ATOM 640 N N . GLN A 1 85 ? 2.035 3.115 -11.003 1.00 93.62 85 GLN A N 1
ATOM 641 C CA . GLN A 1 85 ? 0.772 3.189 -11.723 1.00 93.62 85 GLN A CA 1
ATOM 642 C C . GLN A 1 85 ? -0.204 2.095 -11.267 1.00 93.62 85 GLN A C 1
ATOM 644 O O . GLN A 1 85 ? -1.318 2.415 -10.865 1.00 93.62 85 GLN A O 1
ATOM 649 N N . LEU A 1 86 ? 0.237 0.834 -11.220 1.00 92.50 86 LEU A N 1
ATOM 650 C CA . LEU A 1 86 ? -0.578 -0.295 -10.762 1.00 92.50 86 LEU A CA 1
ATOM 651 C C . LEU A 1 86 ? -1.049 -0.130 -9.314 1.00 92.50 86 LEU A C 1
ATOM 653 O O . LEU A 1 86 ? -2.188 -0.479 -8.997 1.00 92.50 86 LEU A O 1
ATOM 657 N N . THR A 1 87 ? -0.207 0.429 -8.441 1.00 90.75 87 THR A N 1
ATOM 658 C CA . THR A 1 87 ? -0.597 0.763 -7.067 1.00 90.75 87 THR A CA 1
ATOM 659 C C . THR A 1 87 ? -1.756 1.754 -7.070 1.00 90.75 87 THR A C 1
ATOM 661 O O . THR A 1 87 ? -2.761 1.516 -6.408 1.00 90.75 87 THR A O 1
ATOM 664 N N . ILE A 1 88 ? -1.674 2.826 -7.858 1.00 90.19 88 ILE A N 1
ATOM 665 C CA . ILE A 1 88 ? -2.749 3.821 -7.974 1.00 90.19 88 ILE A CA 1
ATOM 666 C C . ILE A 1 88 ? -4.018 3.207 -8.595 1.00 90.19 88 ILE A C 1
ATOM 668 O O . ILE A 1 88 ? -5.116 3.400 -8.064 1.00 90.19 88 ILE A O 1
ATOM 672 N N . ASP A 1 89 ? -3.882 2.435 -9.676 1.00 90.12 89 ASP A N 1
ATOM 673 C CA . ASP A 1 89 ? -4.995 1.767 -10.359 1.00 90.12 89 ASP A CA 1
ATOM 674 C C . ASP A 1 89 ? -5.741 0.805 -9.429 1.00 90.12 89 ASP A C 1
ATOM 676 O O . ASP A 1 89 ? -6.973 0.750 -9.461 1.00 90.12 89 ASP A O 1
ATOM 680 N N . CYS A 1 90 ? -5.017 0.097 -8.555 1.00 90.25 90 CYS A N 1
ATOM 681 C CA . CYS A 1 90 ? -5.602 -0.758 -7.525 1.00 90.25 90 CYS A CA 1
ATOM 682 C C . CYS A 1 90 ? -6.599 0.031 -6.660 1.00 90.25 90 CYS A C 1
ATOM 684 O O . CYS A 1 90 ? -7.767 -0.351 -6.558 1.00 90.25 90 CYS A O 1
ATOM 686 N N . PHE A 1 91 ? -6.202 1.191 -6.125 1.00 87.88 91 PHE A N 1
ATOM 687 C CA . PHE A 1 91 ? -7.097 2.028 -5.312 1.00 87.88 91 PHE A CA 1
ATOM 688 C C . PHE A 1 91 ? -8.233 2.659 -6.123 1.00 87.88 91 PHE A C 1
ATOM 690 O O . PHE A 1 91 ? -9.346 2.799 -5.609 1.00 87.88 91 PHE A O 1
ATOM 697 N N . CYS A 1 92 ? -8.004 2.998 -7.393 1.00 86.50 92 CYS A N 1
ATOM 698 C CA . CYS A 1 92 ? -9.07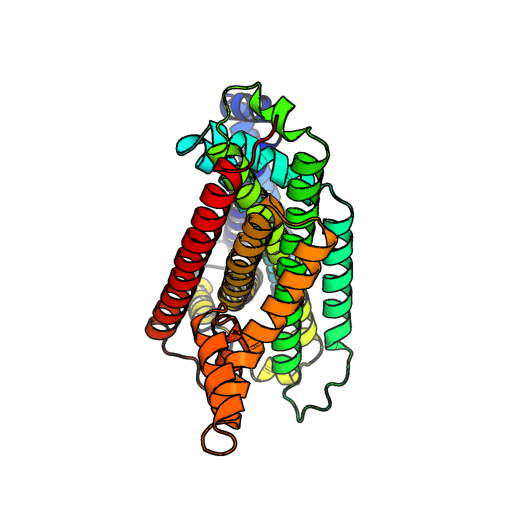1 3.466 -8.280 1.00 86.50 92 CYS A CA 1
ATOM 699 C C . CYS A 1 92 ? -10.132 2.385 -8.543 1.00 86.50 92 CYS A C 1
ATOM 701 O O . CYS A 1 92 ? -11.318 2.713 -8.606 1.00 86.50 92 CYS A O 1
ATOM 703 N N . LEU A 1 93 ? -9.733 1.114 -8.665 1.00 88.31 93 LEU A N 1
ATOM 704 C CA . LEU A 1 93 ? -10.625 -0.026 -8.915 1.00 88.31 93 LEU A CA 1
ATOM 705 C C . LEU A 1 93 ? -11.351 -0.533 -7.666 1.00 88.31 93 LEU A C 1
ATOM 707 O O . LEU A 1 93 ? -12.451 -1.080 -7.781 1.00 88.31 93 LEU A O 1
ATOM 711 N N . VAL A 1 94 ? -10.787 -0.326 -6.476 1.00 90.06 94 VAL A N 1
ATOM 712 C CA . VAL A 1 94 ? -11.414 -0.753 -5.217 1.00 90.06 94 VAL A CA 1
ATOM 713 C C . VAL A 1 94 ? -12.794 -0.118 -5.030 1.00 90.06 94 VAL A C 1
ATOM 715 O O . VAL A 1 94 ? -13.740 -0.814 -4.675 1.00 90.06 94 VAL A O 1
ATOM 718 N N . PHE A 1 95 ? -12.969 1.174 -5.312 1.00 87.69 95 PHE A N 1
ATOM 719 C CA . PHE A 1 95 ? -14.260 1.848 -5.121 1.00 87.69 95 PHE A CA 1
ATOM 720 C C . PHE A 1 95 ? -15.396 1.346 -6.027 1.00 87.69 95 PHE A C 1
ATOM 722 O O . PHE A 1 95 ? -16.464 1.050 -5.492 1.00 87.69 95 PHE A O 1
ATOM 729 N N . PRO A 1 96 ? -15.243 1.222 -7.361 1.00 86.56 96 PRO A N 1
ATOM 730 C CA . PRO A 1 96 ? -16.295 0.645 -8.194 1.00 86.56 96 PRO A CA 1
ATOM 731 C C . PRO A 1 96 ? -16.584 -0.818 -7.830 1.00 86.56 96 PRO A C 1
ATOM 733 O O . PRO A 1 96 ? -17.742 -1.231 -7.886 1.00 86.56 96 PRO A O 1
ATOM 736 N N . LEU A 1 97 ? -15.575 -1.582 -7.394 1.00 88.00 97 LEU A N 1
ATOM 737 C CA . LEU A 1 97 ? -15.769 -2.945 -6.898 1.00 88.00 97 LEU A CA 1
ATOM 738 C C . LEU A 1 97 ? -16.577 -2.953 -5.591 1.00 88.00 97 LEU A C 1
ATOM 740 O O . LEU A 1 97 ? -17.552 -3.690 -5.478 1.00 88.00 97 LEU A O 1
ATOM 744 N N . LEU A 1 98 ? -16.253 -2.082 -4.634 1.00 88.00 98 LEU A N 1
ATOM 745 C CA . LEU A 1 98 ? -17.018 -1.927 -3.394 1.00 88.00 98 LEU A CA 1
ATOM 746 C C . LEU A 1 98 ? -18.456 -1.452 -3.654 1.00 88.00 98 LEU A C 1
ATOM 748 O O . LEU A 1 98 ? -19.379 -1.921 -2.988 1.00 88.00 98 LEU A O 1
ATOM 752 N N . MET A 1 99 ? -18.680 -0.593 -4.657 1.00 88.44 99 MET A N 1
ATOM 753 C CA . MET A 1 99 ? -20.027 -0.150 -5.039 1.00 88.44 99 MET A CA 1
ATOM 754 C C . MET A 1 99 ? -20.918 -1.305 -5.504 1.00 88.44 99 MET A C 1
ATOM 756 O O . MET A 1 99 ? -22.128 -1.230 -5.295 1.00 88.44 99 MET A O 1
ATOM 760 N N . LEU A 1 100 ? -20.349 -2.360 -6.099 1.00 88.75 100 LEU A N 1
ATOM 761 C CA . LEU A 1 100 ? -21.104 -3.540 -6.526 1.00 88.75 100 LEU A CA 1
ATOM 762 C C . LEU A 1 100 ? -21.688 -4.305 -5.330 1.00 88.75 100 LEU A C 1
ATOM 764 O O . LEU A 1 100 ? -22.835 -4.743 -5.382 1.00 88.75 100 LEU A O 1
ATOM 768 N N . PHE A 1 101 ? -20.914 -4.443 -4.251 1.00 89.06 101 PHE A N 1
ATOM 769 C CA . PHE A 1 101 ? -21.317 -5.202 -3.065 1.00 89.06 101 PHE A CA 1
ATOM 770 C C . PHE A 1 101 ? -22.085 -4.352 -2.050 1.00 89.06 101 PHE A C 1
ATOM 772 O O . PHE A 1 101 ? -23.050 -4.821 -1.447 1.00 89.06 101 PHE A O 1
ATOM 779 N N . TRP A 1 102 ? -21.665 -3.101 -1.840 1.00 90.62 102 TRP A N 1
ATOM 780 C CA . TRP A 1 102 ? -22.187 -2.254 -0.771 1.00 90.62 102 TRP A CA 1
ATOM 781 C C . TRP A 1 102 ? -22.268 -0.764 -1.156 1.00 90.62 102 TRP A C 1
ATOM 783 O O . TRP A 1 102 ? -21.460 0.054 -0.704 1.00 90.62 102 TRP A O 1
ATOM 793 N N . PRO A 1 103 ? -23.285 -0.352 -1.943 1.00 88.00 103 PRO A N 1
ATOM 794 C CA . PRO A 1 103 ? -23.343 0.986 -2.540 1.00 88.00 103 PRO A CA 1
ATOM 795 C C . PRO A 1 103 ? -23.337 2.132 -1.517 1.00 88.00 103 PRO A C 1
ATOM 797 O O . PRO A 1 103 ? -22.593 3.102 -1.654 1.00 88.00 103 PRO A O 1
ATOM 800 N N . ARG A 1 104 ? -24.163 2.020 -0.464 1.00 88.19 104 ARG A N 1
ATOM 801 C CA . ARG A 1 104 ? -24.341 3.090 0.536 1.00 88.19 104 ARG A CA 1
ATOM 802 C C . ARG A 1 104 ? -23.111 3.260 1.429 1.00 88.19 104 ARG A C 1
ATOM 804 O O . ARG A 1 104 ? -22.696 4.391 1.661 1.00 88.19 104 ARG A O 1
ATOM 811 N N . GLY A 1 105 ? -22.511 2.158 1.885 1.00 88.94 105 GLY A N 1
ATOM 812 C CA . GLY A 1 105 ? -21.270 2.200 2.665 1.00 88.94 105 GLY A CA 1
ATOM 813 C C . GLY A 1 105 ? -20.086 2.693 1.837 1.00 88.94 105 GLY A C 1
ATOM 814 O O . GLY A 1 105 ? -19.277 3.471 2.332 1.00 88.94 105 GLY A O 1
ATOM 815 N N . THR A 1 106 ? -20.040 2.346 0.547 1.00 91.19 106 THR A N 1
ATOM 816 C CA . THR A 1 106 ? -18.974 2.805 -0.357 1.00 91.19 106 THR A CA 1
ATOM 817 C C . THR A 1 106 ? -18.975 4.318 -0.550 1.00 91.19 106 THR A C 1
ATOM 819 O O . THR A 1 106 ? -17.909 4.919 -0.629 1.00 91.19 106 THR A O 1
ATOM 822 N N . ALA A 1 107 ? -20.146 4.963 -0.583 1.00 90.94 107 ALA A N 1
ATOM 823 C CA . ALA A 1 107 ? -20.218 6.422 -0.661 1.00 90.94 107 ALA A CA 1
ATOM 824 C C . ALA A 1 107 ? -19.576 7.100 0.566 1.00 90.94 107 ALA A C 1
ATOM 826 O O . ALA A 1 107 ? -18.849 8.081 0.413 1.00 90.94 107 ALA A O 1
ATOM 827 N N . VAL A 1 108 ? -19.801 6.547 1.764 1.00 91.62 108 VAL A N 1
ATOM 828 C CA . VAL A 1 108 ? -19.173 7.017 3.011 1.00 91.62 108 VAL A CA 1
ATOM 829 C C . VAL A 1 108 ? -17.673 6.716 3.004 1.00 91.62 108 VAL A C 1
ATOM 831 O O . VAL A 1 108 ? -16.875 7.600 3.298 1.00 91.62 108 VAL A O 1
ATOM 834 N N . ALA A 1 109 ? -17.278 5.507 2.601 1.00 94.38 109 ALA A N 1
ATOM 835 C CA . ALA A 1 109 ? -15.874 5.108 2.525 1.00 94.38 109 ALA A CA 1
ATOM 836 C C . ALA A 1 109 ? -15.071 5.971 1.546 1.00 94.38 109 ALA A C 1
ATOM 838 O O . ALA A 1 109 ? -13.963 6.390 1.863 1.00 94.38 109 ALA A O 1
ATOM 839 N N . LEU A 1 110 ? -15.634 6.300 0.381 1.00 93.19 110 LEU A N 1
ATOM 840 C CA . LEU A 1 110 ? -14.993 7.186 -0.589 1.00 93.19 110 LEU A CA 1
ATOM 841 C C . LEU A 1 110 ? -14.839 8.612 -0.047 1.00 93.19 110 LEU A C 1
ATOM 843 O O . LEU A 1 110 ? -13.828 9.261 -0.320 1.00 93.19 110 LEU A O 1
ATOM 847 N N . ALA A 1 111 ? -15.824 9.108 0.706 1.00 92.25 111 ALA A N 1
ATOM 848 C CA . ALA A 1 111 ? -15.725 10.409 1.359 1.00 92.25 111 ALA A CA 1
ATOM 849 C C . ALA A 1 111 ? -14.607 10.411 2.413 1.00 92.25 111 ALA A C 1
ATOM 851 O O . ALA A 1 111 ? -13.724 11.260 2.333 1.00 92.25 111 ALA A O 1
ATOM 852 N N . ALA A 1 112 ? -14.585 9.414 3.304 1.00 93.25 112 ALA A N 1
ATOM 853 C CA . ALA A 1 112 ? -13.564 9.270 4.344 1.00 93.25 112 ALA A CA 1
ATOM 854 C C . ALA A 1 112 ? -12.153 9.051 3.765 1.00 93.25 112 ALA A C 1
ATOM 856 O O . ALA A 1 112 ? -11.186 9.636 4.241 1.00 93.25 112 ALA A O 1
ATOM 857 N N . PHE A 1 113 ? -12.023 8.275 2.686 1.00 95.50 113 PHE A N 1
ATOM 858 C CA . PHE A 1 113 ? -10.757 8.108 1.968 1.00 95.50 113 PHE A CA 1
ATOM 859 C C . PHE A 1 113 ? -10.252 9.435 1.390 1.00 95.50 113 PHE A C 1
ATOM 861 O O . PHE A 1 113 ? -9.092 9.801 1.569 1.00 95.50 113 PHE A O 1
ATOM 868 N N . ARG A 1 114 ? -11.127 10.182 0.701 1.00 93.50 114 ARG A N 1
ATOM 869 C CA . ARG A 1 114 ? -10.769 11.487 0.123 1.00 93.50 114 ARG A CA 1
ATOM 870 C C . ARG A 1 114 ? -10.423 12.505 1.196 1.00 93.50 114 ARG A C 1
ATOM 872 O O . ARG A 1 114 ? -9.529 13.313 0.971 1.00 93.50 114 ARG A O 1
ATOM 879 N N . GLU A 1 115 ? -11.134 12.488 2.315 1.00 93.19 115 GLU A N 1
ATOM 880 C CA . GLU A 1 115 ? -10.816 13.297 3.486 1.00 93.19 115 GLU A CA 1
ATOM 881 C C . GLU A 1 115 ? -9.414 12.953 3.999 1.00 93.19 115 GLU A C 1
ATOM 883 O O . GLU A 1 115 ? -8.562 13.836 4.035 1.00 93.19 115 GLU A O 1
ATOM 888 N N . GLY A 1 116 ? -9.128 11.671 4.254 1.00 92.81 116 GLY A N 1
ATOM 889 C CA . GLY A 1 116 ? -7.825 11.206 4.734 1.00 92.81 116 GLY A CA 1
ATOM 890 C C . GLY A 1 116 ? -6.658 11.581 3.814 1.00 92.81 116 GLY A C 1
ATOM 891 O O . GLY A 1 116 ? -5.668 12.130 4.282 1.00 92.81 116 GLY A O 1
ATOM 892 N N . VAL A 1 117 ? -6.779 11.367 2.499 1.00 94.62 117 VAL A N 1
ATOM 893 C CA . VAL A 1 117 ? -5.708 11.684 1.524 1.00 94.62 117 VAL A CA 1
ATOM 894 C C . VAL A 1 117 ? -5.511 13.198 1.330 1.00 94.62 117 VAL A C 1
ATOM 896 O O . VAL A 1 117 ? -4.426 13.648 0.954 1.00 94.62 117 VAL A O 1
ATOM 899 N N . ARG A 1 118 ? -6.550 14.010 1.566 1.00 94.38 118 ARG A N 1
ATOM 900 C CA . ARG A 1 118 ? -6.473 15.480 1.465 1.00 94.38 118 ARG A CA 1
ATOM 901 C C . ARG A 1 118 ? -5.954 16.142 2.735 1.00 94.38 118 ARG A C 1
ATOM 903 O O . ARG A 1 118 ? -5.519 17.291 2.666 1.00 94.38 118 ARG A O 1
ATOM 910 N N . GLN A 1 119 ? -6.014 15.460 3.876 1.00 91.75 119 GLN A N 1
ATOM 911 C CA . GLN A 1 119 ? -5.470 15.990 5.117 1.00 91.75 119 GLN A CA 1
ATOM 912 C C . GLN A 1 119 ? -3.946 16.177 4.988 1.00 91.75 119 GLN A C 1
ATOM 914 O O . GLN A 1 119 ? -3.252 15.266 4.529 1.00 91.75 119 GLN A O 1
ATOM 919 N N . PRO A 1 120 ? -3.386 17.320 5.433 1.00 94.38 120 PRO A N 1
ATOM 920 C CA . PRO A 1 120 ? -1.943 17.567 5.377 1.00 94.38 120 PRO A CA 1
ATOM 921 C C . PRO A 1 120 ? -1.114 16.478 6.067 1.00 94.38 120 PRO A C 1
ATOM 923 O O . PRO A 1 120 ? -0.025 16.147 5.605 1.00 94.38 120 PRO A O 1
ATOM 926 N N . MET A 1 121 ? -1.652 15.880 7.135 1.00 93.00 121 MET A N 1
ATOM 927 C CA . MET A 1 121 ? -0.991 14.818 7.898 1.00 93.00 121 MET A CA 1
ATOM 928 C C . MET A 1 121 ? -0.629 13.601 7.042 1.00 93.00 121 MET A C 1
ATOM 930 O O . MET A 1 121 ? 0.422 13.010 7.271 1.00 93.00 121 MET A O 1
ATOM 934 N N . PHE A 1 122 ? -1.434 13.261 6.030 1.00 96.75 122 PHE A N 1
ATOM 935 C CA . PHE A 1 122 ? -1.125 12.163 5.113 1.00 96.75 122 PHE A CA 1
ATOM 936 C C . PHE A 1 122 ? 0.211 12.398 4.398 1.00 96.75 122 PHE A C 1
ATOM 938 O O . PHE A 1 122 ? 1.122 11.569 4.450 1.00 96.75 122 PHE A O 1
ATOM 945 N N . TRP A 1 123 ? 0.359 13.567 3.775 1.00 96.94 123 TRP A N 1
ATOM 946 C CA . TRP A 1 123 ? 1.559 13.915 3.015 1.00 96.94 123 TRP A CA 1
ATOM 947 C C . TRP A 1 123 ? 2.750 14.227 3.916 1.00 96.94 123 TRP A C 1
ATOM 949 O O . TRP A 1 123 ? 3.870 13.876 3.558 1.00 96.94 123 TRP A O 1
ATOM 959 N N . LEU A 1 124 ? 2.524 14.814 5.095 1.00 97.56 124 LEU A N 1
ATOM 960 C CA . LEU A 1 124 ? 3.582 15.063 6.076 1.00 97.56 124 LEU A CA 1
ATOM 961 C C . LEU A 1 124 ? 4.193 13.758 6.597 1.00 97.56 124 LEU A C 1
ATOM 963 O O . LEU A 1 124 ? 5.413 13.622 6.578 1.00 97.56 124 LEU A O 1
ATOM 967 N N . ILE A 1 125 ? 3.368 12.787 7.008 1.00 97.56 125 ILE A N 1
ATOM 968 C CA . ILE A 1 125 ? 3.853 11.481 7.483 1.00 97.56 125 ILE A CA 1
ATOM 969 C C . ILE A 1 125 ? 4.557 10.737 6.346 1.00 97.56 125 ILE A C 1
ATOM 971 O O . ILE A 1 125 ? 5.657 10.230 6.547 1.00 97.56 125 ILE A O 1
ATOM 975 N N . THR A 1 126 ? 3.976 10.729 5.142 1.00 97.69 126 THR A N 1
ATOM 976 C CA . THR A 1 126 ? 4.585 10.082 3.967 1.00 97.69 126 THR A CA 1
ATOM 977 C C . THR A 1 126 ? 5.945 10.697 3.627 1.00 97.69 126 THR A C 1
ATOM 979 O O . THR A 1 126 ? 6.917 9.975 3.423 1.00 97.69 126 THR A O 1
ATOM 982 N N . ALA A 1 127 ? 6.045 12.028 3.593 1.00 97.69 127 ALA A N 1
ATOM 983 C CA . ALA A 1 127 ? 7.293 12.721 3.284 1.00 97.69 127 ALA A CA 1
ATOM 984 C C . ALA A 1 127 ? 8.348 12.520 4.378 1.00 97.69 127 ALA A C 1
ATOM 986 O O . ALA A 1 127 ? 9.517 12.313 4.067 1.00 97.69 127 ALA A O 1
ATOM 987 N N . PHE A 1 128 ? 7.945 12.544 5.650 1.00 97.88 128 PHE A N 1
ATOM 988 C CA . PHE A 1 128 ? 8.851 12.325 6.775 1.00 97.88 128 PHE A CA 1
ATOM 989 C C . PHE A 1 128 ? 9.383 10.887 6.806 1.00 97.88 128 PHE A C 1
ATOM 991 O O . PHE A 1 128 ? 10.593 10.682 6.866 1.00 97.88 128 PHE A O 1
ATOM 998 N N . ALA A 1 129 ? 8.498 9.894 6.682 1.00 97.56 129 ALA A N 1
ATOM 999 C CA . ALA A 1 129 ? 8.868 8.483 6.607 1.00 97.56 129 ALA A CA 1
ATOM 1000 C C . ALA A 1 129 ? 9.757 8.194 5.385 1.00 97.56 129 ALA A C 1
ATOM 1002 O O . ALA A 1 129 ? 10.803 7.560 5.518 1.00 97.56 129 ALA A O 1
ATOM 1003 N N . GLY A 1 130 ? 9.395 8.728 4.213 1.00 96.75 130 GLY A N 1
ATOM 1004 C CA . GLY A 1 130 ? 10.215 8.635 3.005 1.00 96.75 130 GLY A CA 1
ATOM 1005 C C . GLY A 1 130 ? 11.580 9.309 3.164 1.00 96.75 130 GLY A C 1
ATOM 1006 O O . GLY A 1 130 ? 12.585 8.758 2.734 1.00 96.75 130 GLY A O 1
ATOM 1007 N N . GLY A 1 131 ? 11.644 10.460 3.837 1.00 96.12 131 GLY A N 1
ATOM 1008 C CA . GLY A 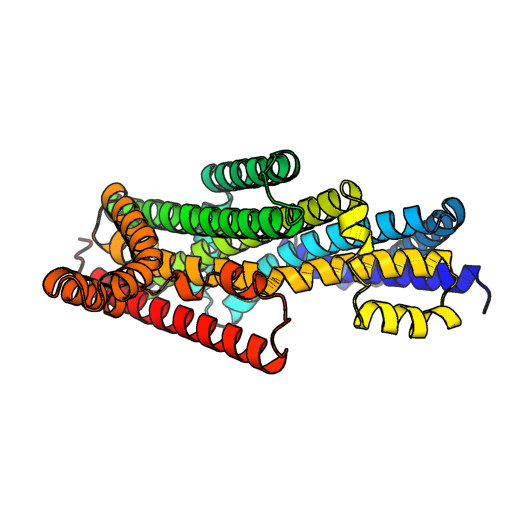1 131 ? 12.894 11.164 4.128 1.00 96.12 131 GLY A CA 1
ATOM 1009 C C . GLY A 1 131 ? 13.839 10.355 5.017 1.00 96.12 131 GLY A C 1
ATOM 1010 O O . GLY A 1 131 ? 15.009 10.204 4.673 1.00 96.12 131 GLY A O 1
ATOM 1011 N N . ILE A 1 132 ? 13.336 9.777 6.115 1.00 95.06 132 ILE A N 1
ATOM 1012 C CA . ILE A 1 132 ? 14.133 8.887 6.981 1.00 95.06 132 ILE A CA 1
ATOM 1013 C C . ILE A 1 132 ? 14.636 7.681 6.181 1.00 95.06 132 ILE A C 1
ATOM 1015 O O . ILE A 1 132 ? 15.808 7.322 6.271 1.00 95.06 132 ILE A O 1
ATOM 1019 N N . MET A 1 133 ? 13.769 7.084 5.365 1.00 93.56 133 MET A N 1
ATOM 1020 C CA . MET A 1 133 ? 14.111 5.925 4.546 1.00 93.56 133 MET A CA 1
ATOM 1021 C C . MET A 1 133 ? 15.176 6.239 3.487 1.00 93.56 133 MET A C 1
ATOM 1023 O O . MET A 1 133 ? 16.046 5.416 3.239 1.00 93.56 133 MET A O 1
ATOM 1027 N N . LEU A 1 134 ? 15.163 7.436 2.895 1.00 92.88 134 LEU A N 1
ATOM 1028 C CA . LEU A 1 134 ? 16.200 7.875 1.954 1.00 92.88 134 LEU A CA 1
ATOM 1029 C C . LEU A 1 134 ? 17.547 8.152 2.633 1.00 92.88 134 LEU A C 1
ATOM 1031 O O . LEU A 1 134 ? 18.587 8.039 1.991 1.00 92.88 134 LEU A O 1
ATOM 1035 N N . ILE A 1 135 ? 17.534 8.529 3.914 1.00 91.69 135 ILE A N 1
ATOM 1036 C CA . ILE A 1 135 ? 18.750 8.776 4.700 1.00 91.69 135 ILE A CA 1
ATOM 1037 C C . ILE A 1 135 ? 19.357 7.459 5.209 1.00 91.69 135 ILE A C 1
ATOM 1039 O O . ILE A 1 135 ? 20.574 7.376 5.338 1.00 91.69 135 ILE A O 1
ATOM 1043 N N . SER A 1 136 ? 18.530 6.440 5.461 1.00 89.44 136 SER A N 1
ATOM 1044 C CA . SER A 1 136 ? 18.916 5.138 6.028 1.00 89.44 136 SER A CA 1
ATOM 1045 C C . SER A 1 136 ? 20.169 4.497 5.392 1.00 89.44 136 SER A C 1
ATOM 1047 O O . SER A 1 136 ? 21.081 4.195 6.156 1.00 89.44 136 SER A O 1
ATOM 1049 N N . PRO A 1 137 ? 20.308 4.389 4.053 1.00 86.88 137 PRO A N 1
ATOM 1050 C CA . PRO A 1 137 ? 21.527 3.894 3.390 1.00 86.88 137 PRO A CA 1
ATOM 1051 C C . PRO A 1 137 ? 22.842 4.569 3.797 1.00 86.88 137 PRO A C 1
ATOM 1053 O O . PRO A 1 137 ? 23.913 3.977 3.749 1.00 86.88 137 PRO A O 1
ATOM 1056 N N . PHE A 1 138 ? 22.789 5.847 4.174 1.00 86.06 138 PHE A N 1
ATOM 1057 C CA . PHE A 1 138 ? 23.982 6.637 4.481 1.00 86.06 138 PHE A CA 1
ATOM 1058 C C . PHE A 1 138 ? 24.376 6.573 5.958 1.00 86.06 138 PHE A C 1
ATOM 1060 O O . PHE A 1 138 ? 25.393 7.153 6.346 1.00 86.06 138 PHE A O 1
ATOM 1067 N N . VAL A 1 139 ? 23.565 5.924 6.797 1.00 86.12 139 VAL A N 1
ATOM 1068 C CA . VAL A 1 139 ? 23.811 5.810 8.233 1.00 86.12 139 VAL A CA 1
ATOM 1069 C C . VAL A 1 139 ? 24.669 4.572 8.491 1.00 86.12 139 VAL A C 1
ATOM 1071 O O . VAL A 1 139 ? 24.233 3.467 8.187 1.00 86.12 139 VAL A O 1
ATOM 1074 N N . PRO A 1 140 ? 25.861 4.709 9.101 1.00 80.88 140 PRO A N 1
ATOM 1075 C CA . PRO A 1 140 ? 26.640 3.551 9.511 1.00 80.88 140 PRO A CA 1
ATOM 1076 C C . PRO A 1 140 ? 25.889 2.785 10.603 1.00 80.88 140 PRO A C 1
ATOM 1078 O O . PRO A 1 140 ? 25.728 3.283 11.719 1.00 80.88 140 PRO A O 1
ATOM 1081 N N . TYR A 1 141 ? 25.451 1.566 10.294 1.00 79.50 141 TYR A N 1
ATOM 1082 C CA . TYR A 1 141 ? 24.778 0.700 11.265 1.00 79.50 141 TYR A CA 1
ATOM 1083 C C . TYR A 1 141 ? 25.749 -0.050 12.177 1.00 79.50 141 TYR A C 1
ATOM 1085 O O . TYR A 1 141 ? 25.319 -0.732 13.105 1.00 79.50 141 TYR A O 1
ATOM 1093 N N . PHE A 1 142 ? 27.059 0.089 11.932 1.00 81.06 142 PHE A N 1
ATOM 1094 C CA . PHE A 1 142 ? 28.114 -0.673 12.604 1.00 81.06 142 PHE A CA 1
ATOM 1095 C C . PHE A 1 142 ? 27.855 -2.186 12.549 1.00 81.06 142 PHE A C 1
ATOM 1097 O O . PHE A 1 142 ? 28.197 -2.915 13.482 1.00 81.06 142 PHE A O 1
ATOM 1104 N N . THR A 1 143 ? 27.239 -2.655 11.460 1.00 69.12 143 THR A N 1
ATOM 1105 C CA . THR A 1 143 ? 27.040 -4.083 11.229 1.00 69.12 143 THR A CA 1
ATOM 1106 C C . THR A 1 143 ? 28.300 -4.651 10.587 1.00 69.12 143 THR A C 1
ATOM 1108 O O . THR A 1 143 ? 29.006 -3.973 9.839 1.00 69.12 143 THR A O 1
ATOM 1111 N N . PHE A 1 144 ? 28.626 -5.903 10.895 1.00 74.19 144 PHE A N 1
ATOM 1112 C CA . PHE A 1 144 ? 29.786 -6.589 10.325 1.00 74.19 144 PHE A CA 1
ATOM 1113 C C . PHE A 1 144 ? 29.483 -7.108 8.904 1.00 74.19 144 PHE A C 1
ATOM 1115 O O . PHE A 1 144 ? 29.668 -8.291 8.634 1.00 74.19 144 PHE A O 1
ATOM 1122 N N . GLY A 1 145 ? 29.002 -6.231 8.012 1.00 71.31 145 GLY A N 1
ATOM 1123 C CA . GLY A 1 145 ? 28.673 -6.557 6.617 1.00 71.31 145 GLY A CA 1
ATOM 1124 C C . GLY A 1 145 ? 27.224 -6.996 6.362 1.00 71.31 145 GLY A C 1
ATOM 1125 O O . GLY A 1 145 ? 26.952 -7.600 5.332 1.00 71.31 145 GLY A O 1
ATOM 1126 N N . GLU A 1 146 ? 26.283 -6.705 7.270 1.00 78.12 146 GLU A N 1
ATOM 1127 C CA . GLU A 1 146 ? 24.848 -7.014 7.105 1.00 78.12 146 GLU A CA 1
ATOM 1128 C C . GLU A 1 146 ? 23.991 -5.753 6.874 1.00 78.12 146 GLU A C 1
ATOM 1130 O O . GLU A 1 146 ? 22.790 -5.735 7.165 1.00 78.12 146 GLU A O 1
ATOM 1135 N N . ASP A 1 147 ? 24.588 -4.692 6.326 1.00 80.31 147 ASP A N 1
ATOM 1136 C CA . ASP A 1 147 ? 23.942 -3.382 6.174 1.00 80.31 147 ASP A CA 1
ATOM 1137 C C . ASP A 1 147 ? 22.672 -3.473 5.308 1.00 80.31 147 ASP A C 1
ATOM 1139 O O . ASP A 1 147 ? 21.624 -2.939 5.674 1.00 80.31 147 ASP A O 1
ATOM 1143 N N . PHE A 1 148 ? 22.695 -4.283 4.244 1.00 81.38 148 PHE A N 1
ATOM 1144 C CA . PHE A 1 148 ? 21.530 -4.521 3.387 1.00 81.38 148 PHE A CA 1
ATOM 1145 C C . PHE A 1 148 ? 20.331 -5.144 4.130 1.00 81.38 148 PHE A C 1
ATOM 1147 O O . PHE A 1 148 ? 19.177 -4.788 3.864 1.00 81.38 148 PHE A O 1
ATOM 1154 N N . LYS A 1 149 ? 20.579 -6.074 5.067 1.00 80.94 149 LYS A N 1
ATOM 1155 C CA . LYS A 1 149 ? 19.519 -6.678 5.897 1.00 80.94 149 LYS A CA 1
ATOM 1156 C C . LYS A 1 149 ? 18.956 -5.636 6.873 1.00 80.94 149 LYS A C 1
ATOM 1158 O O . LYS A 1 149 ? 17.738 -5.539 7.015 1.00 80.94 149 LYS A O 1
ATOM 1163 N N . MET A 1 150 ? 19.825 -4.816 7.465 1.00 84.44 150 MET A N 1
ATOM 1164 C CA . MET A 1 150 ? 19.447 -3.775 8.427 1.00 84.44 150 MET A CA 1
ATOM 1165 C C . MET A 1 150 ? 18.617 -2.650 7.786 1.00 84.44 150 MET A C 1
ATOM 1167 O O . MET A 1 150 ? 17.554 -2.296 8.298 1.00 84.44 150 MET A O 1
ATOM 1171 N N . VAL A 1 151 ? 19.042 -2.127 6.628 1.00 87.06 151 VAL A N 1
ATOM 1172 C CA . VAL A 1 151 ? 18.292 -1.111 5.857 1.00 87.06 151 VAL A CA 1
ATOM 1173 C C . VAL A 1 151 ? 16.897 -1.628 5.498 1.00 87.06 151 VAL A C 1
ATOM 1175 O O . VAL A 1 151 ? 15.901 -0.910 5.623 1.00 87.06 151 VAL A O 1
ATOM 1178 N N . ARG A 1 152 ? 16.806 -2.901 5.097 1.00 86.94 152 ARG A N 1
ATOM 1179 C CA . ARG A 1 152 ? 15.540 -3.566 4.771 1.00 86.94 152 ARG A CA 1
ATOM 1180 C C . ARG A 1 152 ? 14.601 -3.645 5.977 1.00 86.94 152 ARG A C 1
ATOM 1182 O O . ARG A 1 152 ? 13.432 -3.283 5.852 1.00 86.94 152 ARG A O 1
ATOM 1189 N N . GLU A 1 153 ? 15.098 -4.091 7.126 1.00 87.69 153 GLU A N 1
ATOM 1190 C CA . GLU A 1 153 ? 14.312 -4.196 8.362 1.00 87.69 153 GLU A CA 1
ATOM 1191 C C . GLU A 1 153 ? 13.811 -2.824 8.836 1.00 87.69 153 GLU A C 1
ATOM 1193 O O . GLU A 1 153 ? 12.619 -2.636 9.094 1.00 87.69 153 GLU A O 1
ATOM 1198 N N . ILE A 1 154 ? 14.698 -1.827 8.865 1.00 89.50 154 ILE A N 1
ATOM 1199 C CA . ILE A 1 154 ? 14.352 -0.453 9.244 1.00 89.50 154 ILE A CA 1
ATOM 1200 C C . ILE A 1 154 ? 13.311 0.131 8.289 1.00 89.50 154 ILE A C 1
ATOM 1202 O O . ILE A 1 154 ? 12.344 0.750 8.738 1.00 89.50 154 ILE A O 1
ATOM 1206 N N . GLY A 1 155 ? 13.461 -0.083 6.981 1.00 91.31 155 GLY A N 1
ATOM 1207 C CA . GLY A 1 155 ? 12.497 0.391 5.993 1.00 91.31 155 GLY A CA 1
ATOM 1208 C C . GLY A 1 155 ? 11.096 -0.187 6.208 1.00 91.31 155 GLY A C 1
ATOM 1209 O O . GLY A 1 155 ? 10.118 0.566 6.186 1.00 91.31 155 GLY A O 1
ATOM 1210 N N . TYR A 1 156 ? 10.980 -1.486 6.500 1.00 91.00 156 TYR A N 1
ATOM 1211 C CA . TYR A 1 156 ? 9.690 -2.103 6.826 1.00 91.00 156 TYR A CA 1
ATOM 1212 C C . TYR A 1 156 ? 9.076 -1.548 8.112 1.00 91.00 156 TYR A C 1
ATOM 1214 O O . TYR A 1 156 ? 7.888 -1.209 8.119 1.00 91.00 156 TYR A O 1
ATOM 1222 N N . ASN A 1 157 ? 9.883 -1.355 9.156 1.00 91.88 157 ASN A N 1
ATOM 1223 C CA . ASN A 1 157 ? 9.432 -0.755 10.412 1.00 91.88 157 ASN A CA 1
ATOM 1224 C C . ASN A 1 157 ? 8.939 0.689 10.226 1.00 91.88 157 ASN A C 1
ATOM 1226 O O . ASN A 1 157 ? 7.914 1.073 10.794 1.00 91.88 157 ASN A O 1
ATOM 1230 N N . ILE A 1 158 ? 9.611 1.480 9.384 1.00 94.88 158 ILE A N 1
ATOM 1231 C CA . ILE A 1 158 ? 9.186 2.845 9.035 1.00 94.88 158 ILE A CA 1
ATOM 1232 C C . ILE A 1 158 ? 7.832 2.830 8.313 1.00 94.88 158 ILE A C 1
ATOM 1234 O O . ILE A 1 158 ? 6.950 3.617 8.661 1.00 94.88 158 ILE A O 1
ATOM 1238 N N . ILE A 1 159 ? 7.641 1.937 7.333 1.00 95.88 159 ILE A N 1
ATOM 1239 C CA . ILE A 1 159 ? 6.372 1.807 6.593 1.00 95.88 159 ILE A CA 1
ATOM 1240 C C . ILE A 1 159 ? 5.228 1.423 7.536 1.00 95.88 159 ILE A C 1
ATOM 1242 O O . ILE A 1 159 ? 4.165 2.049 7.513 1.00 95.88 159 ILE A O 1
ATOM 1246 N N . MET A 1 160 ? 5.456 0.406 8.370 1.00 94.81 160 MET A N 1
ATOM 1247 C CA . MET A 1 160 ? 4.501 -0.073 9.365 1.00 94.81 160 MET A CA 1
ATOM 1248 C C . MET A 1 160 ? 4.094 1.051 10.320 1.00 94.81 160 MET A C 1
ATOM 1250 O O . MET A 1 160 ? 2.902 1.327 10.481 1.00 94.81 160 MET A O 1
ATOM 1254 N N . LEU A 1 161 ? 5.074 1.735 10.916 1.00 95.12 161 LEU A N 1
ATOM 1255 C CA . LEU A 1 161 ? 4.823 2.811 11.868 1.00 95.12 161 LEU A CA 1
ATOM 1256 C C . LEU A 1 161 ? 4.068 3.974 11.217 1.00 95.12 161 LEU A C 1
ATOM 1258 O O . LEU A 1 161 ? 3.131 4.494 11.818 1.00 95.12 161 LEU A O 1
ATOM 1262 N N . ALA A 1 162 ? 4.426 4.360 9.989 1.00 97.44 162 ALA A N 1
ATOM 1263 C CA . ALA A 1 162 ? 3.741 5.420 9.252 1.00 97.44 162 ALA A CA 1
ATOM 1264 C C . ALA A 1 162 ? 2.263 5.082 8.990 1.00 97.44 162 ALA A C 1
ATOM 1266 O O . ALA A 1 162 ? 1.387 5.906 9.265 1.00 97.44 162 ALA A O 1
ATOM 1267 N N . GLY A 1 163 ? 1.979 3.861 8.522 1.00 96.56 163 GLY A N 1
ATOM 1268 C CA . GLY A 1 163 ? 0.618 3.393 8.253 1.00 96.56 163 GLY A CA 1
ATOM 1269 C C . GLY A 1 163 ? -0.254 3.339 9.509 1.00 96.56 163 GLY A C 1
ATOM 1270 O O . GLY A 1 163 ? -1.375 3.862 9.507 1.00 96.56 163 GLY A O 1
ATOM 1271 N N . VAL A 1 164 ? 0.286 2.778 10.597 1.00 96.25 164 VAL A N 1
ATOM 1272 C CA . VAL A 1 164 ? -0.383 2.709 11.905 1.00 96.25 164 VAL A CA 1
ATOM 1273 C C . VAL A 1 164 ? -0.633 4.108 12.461 1.00 96.25 164 VAL A C 1
ATOM 1275 O O . VAL A 1 164 ? -1.764 4.422 12.836 1.00 96.25 164 VAL A O 1
ATOM 1278 N N . LEU A 1 165 ? 0.396 4.960 12.491 1.00 96.75 165 LEU A N 1
ATOM 1279 C CA . LEU A 1 165 ? 0.309 6.319 13.021 1.00 96.75 165 LEU A CA 1
ATOM 1280 C C . LEU A 1 165 ? -0.761 7.124 12.283 1.00 96.75 165 LEU A C 1
ATOM 1282 O O . LEU A 1 165 ? -1.629 7.720 12.922 1.00 96.75 165 LEU A O 1
ATOM 1286 N N . PHE A 1 166 ? -0.731 7.107 10.948 1.00 97.38 166 PHE A N 1
ATOM 1287 C CA . PHE A 1 166 ? -1.736 7.788 10.141 1.00 97.38 166 PHE A CA 1
ATOM 1288 C C . PHE A 1 166 ? -3.136 7.212 10.375 1.00 97.38 166 PHE A C 1
ATOM 1290 O O . PHE A 1 166 ? -4.065 7.982 10.607 1.00 97.38 166 PHE A O 1
ATOM 1297 N N . GLY A 1 167 ? -3.299 5.885 10.371 1.00 96.19 167 GLY A N 1
ATOM 1298 C CA . GLY A 1 167 ? -4.604 5.246 10.563 1.00 96.19 167 GLY A CA 1
ATOM 1299 C C . GLY A 1 167 ? -5.244 5.604 11.905 1.00 96.19 167 GLY A C 1
ATOM 1300 O O . GLY A 1 167 ? -6.404 6.016 11.953 1.00 96.19 167 GLY A O 1
ATOM 1301 N N . VAL A 1 168 ? -4.477 5.513 12.993 1.00 95.88 168 VAL A N 1
ATOM 1302 C CA . VAL A 1 168 ? -4.949 5.849 14.345 1.00 95.88 168 VAL A CA 1
ATOM 1303 C C . VAL A 1 168 ? -5.279 7.340 14.457 1.00 95.88 168 VAL A C 1
ATOM 1305 O O . VAL A 1 168 ? -6.335 7.687 14.995 1.00 95.88 168 VAL A O 1
ATOM 1308 N N . LEU A 1 169 ? -4.424 8.228 13.934 1.00 95.31 169 LEU A N 1
ATOM 1309 C CA . LEU A 1 169 ? -4.677 9.674 13.943 1.00 95.31 169 LEU A CA 1
ATOM 1310 C C . LEU A 1 169 ? -5.930 10.032 13.140 1.00 95.31 169 LEU A C 1
ATOM 1312 O O . LEU A 1 169 ? -6.801 10.734 13.651 1.00 95.31 169 LEU A O 1
ATOM 1316 N N . ALA A 1 170 ? -6.041 9.524 11.913 1.00 94.88 170 ALA A N 1
ATOM 1317 C CA . ALA A 1 170 ? -7.160 9.804 11.021 1.00 94.88 170 ALA A CA 1
ATOM 1318 C C . ALA A 1 170 ? -8.487 9.292 11.596 1.00 94.88 170 ALA A C 1
ATOM 1320 O O . ALA A 1 170 ? -9.490 10.002 11.532 1.00 94.88 170 ALA A O 1
ATOM 1321 N N . ALA A 1 171 ? -8.503 8.104 12.209 1.00 94.00 171 ALA A N 1
ATOM 1322 C CA . ALA A 1 171 ? -9.689 7.588 12.894 1.00 94.00 171 ALA A CA 1
ATOM 1323 C C . ALA A 1 171 ? -10.078 8.429 14.101 1.00 94.00 171 ALA A C 1
ATOM 1325 O O . ALA A 1 171 ? -11.251 8.769 14.250 1.00 94.00 171 ALA A O 1
ATOM 1326 N N . SER A 1 172 ? -9.102 8.792 14.931 1.00 92.12 172 SER A N 1
ATOM 1327 C CA . SER A 1 172 ? -9.362 9.574 16.137 1.00 92.12 172 SER A CA 1
ATOM 1328 C C . SER A 1 172 ? -9.900 10.9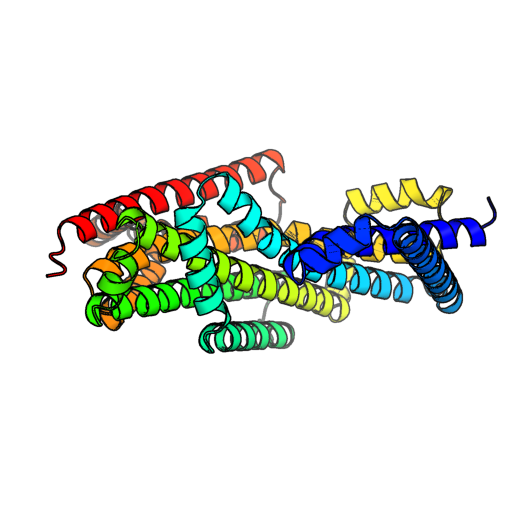63 15.782 1.00 92.12 172 SER A C 1
ATOM 1330 O O . SER A 1 172 ? -10.847 11.416 16.411 1.00 92.12 172 SER A O 1
ATOM 1332 N N . LEU A 1 173 ? -9.350 11.631 14.761 1.00 90.19 173 LEU A N 1
ATOM 1333 C CA . LEU A 1 173 ? -9.837 12.942 14.313 1.00 90.19 173 LEU A CA 1
A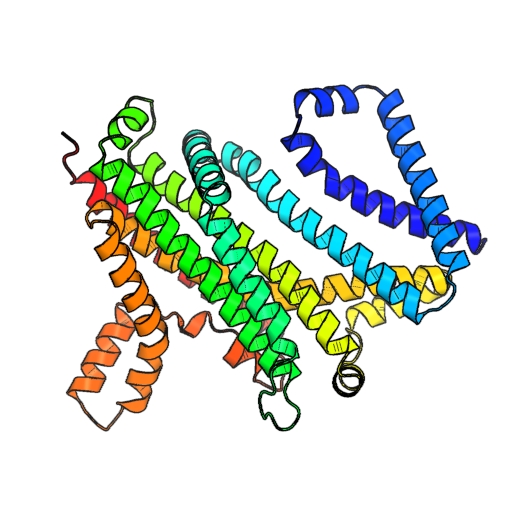TOM 1334 C C . LEU A 1 173 ? -11.205 12.825 13.635 1.00 90.19 173 LEU A C 1
ATOM 1336 O O . LEU A 1 173 ? -12.186 13.395 14.098 1.00 90.19 173 LEU A O 1
ATOM 1340 N N . SER A 1 174 ? -11.294 12.026 12.568 1.00 88.50 174 SER A N 1
ATOM 1341 C CA . SER A 1 174 ? -12.481 11.983 11.708 1.00 88.50 174 SER A CA 1
ATOM 1342 C C . SER A 1 174 ? -13.721 11.451 12.437 1.00 88.50 174 SER A C 1
ATOM 1344 O O . SER A 1 174 ? -14.845 11.826 12.105 1.00 88.50 174 SER A O 1
ATOM 1346 N N . ILE A 1 175 ? -13.565 10.563 13.424 1.00 86.50 175 ILE A N 1
ATOM 1347 C CA . ILE A 1 175 ? -14.707 9.995 14.157 1.00 86.50 175 ILE A CA 1
ATOM 1348 C C . ILE A 1 175 ? -15.027 10.811 15.405 1.00 86.50 175 ILE A C 1
ATOM 1350 O O . ILE A 1 175 ? -16.190 11.177 15.582 1.00 86.50 175 ILE A O 1
ATOM 1354 N N . SER A 1 176 ? -14.043 11.118 16.258 1.00 83.12 176 SER A N 1
ATOM 1355 C CA . SER A 1 176 ? -14.330 11.843 17.500 1.00 83.12 176 SER A CA 1
ATOM 1356 C C . SER A 1 176 ? -14.848 13.254 17.217 1.00 83.12 176 SER A C 1
ATOM 1358 O O . SER A 1 176 ? -15.847 13.638 17.822 1.00 83.12 176 SER A O 1
ATOM 1360 N N . GLU A 1 177 ? -14.275 13.990 16.254 1.00 83.69 177 GLU A N 1
ATOM 1361 C CA . GLU A 1 177 ? -14.745 15.348 15.929 1.00 83.69 177 GLU A CA 1
ATOM 1362 C C . GLU A 1 177 ? -16.161 15.351 15.343 1.00 83.69 177 GLU A C 1
ATOM 1364 O O . GLU A 1 177 ? -16.962 16.226 15.668 1.00 83.69 177 GLU A O 1
ATOM 1369 N N . GLU A 1 178 ? -16.520 14.363 14.518 1.00 84.06 178 GLU A N 1
ATOM 1370 C CA . GLU A 1 178 ? -17.868 14.311 13.944 1.00 84.06 178 GLU A CA 1
ATOM 1371 C C . GLU A 1 178 ? -18.943 13.900 14.949 1.00 84.06 178 GLU A C 1
ATOM 1373 O O . GLU A 1 178 ? -20.102 14.323 14.842 1.00 84.06 178 GLU A O 1
ATOM 1378 N N . ILE A 1 179 ? -18.574 13.073 15.928 1.00 79.69 179 ILE A N 1
ATOM 1379 C CA . ILE A 1 179 ? -19.494 12.670 16.985 1.00 79.69 179 ILE A CA 1
ATOM 1380 C C . ILE A 1 179 ? -19.627 13.786 18.036 1.00 79.69 179 ILE A C 1
ATOM 1382 O O . ILE A 1 179 ? -20.749 14.101 18.437 1.00 79.69 179 ILE A O 1
ATOM 1386 N N . GLU A 1 180 ? -18.528 14.414 18.467 1.00 75.69 180 GLU A N 1
ATOM 1387 C CA . GLU A 1 180 ? -18.547 15.531 19.430 1.00 75.69 180 GLU A CA 1
ATOM 1388 C C . GLU A 1 180 ? -19.162 16.799 18.829 1.00 75.69 180 GLU A C 1
ATOM 1390 O O . GLU A 1 180 ? -19.995 17.450 19.463 1.00 75.69 180 GLU A O 1
ATOM 1395 N N . GLY A 1 181 ? -18.831 17.111 17.575 1.00 72.81 181 GLY A N 1
ATOM 1396 C CA . GLY A 1 181 ? -19.348 18.266 16.840 1.00 72.81 181 GLY A CA 1
ATOM 1397 C C . GLY A 1 181 ? -20.807 18.139 16.390 1.00 72.81 181 GLY A C 1
ATOM 1398 O O . GLY A 1 181 ? -21.309 19.030 15.708 1.00 72.81 181 GLY A O 1
ATOM 1399 N N . ARG A 1 182 ? -21.499 17.038 16.732 1.00 76.69 182 ARG A N 1
ATOM 1400 C CA . ARG A 1 182 ? -22.875 16.694 16.307 1.00 76.69 182 ARG A CA 1
ATOM 1401 C C . ARG A 1 182 ? -23.095 16.662 14.783 1.00 76.69 182 ARG A C 1
ATOM 1403 O O . ARG A 1 182 ? -24.231 16.521 14.324 1.00 76.69 182 ARG A O 1
ATOM 1410 N N . THR A 1 183 ? -22.043 16.730 13.969 1.00 75.88 183 THR A N 1
ATOM 1411 C CA . THR A 1 183 ? -22.143 16.699 12.501 1.00 75.88 183 THR A CA 1
ATOM 1412 C C . THR A 1 183 ? -22.525 15.312 11.988 1.00 75.88 183 THR A C 1
ATOM 1414 O O . THR A 1 183 ? -23.202 15.221 10.960 1.00 75.88 183 THR A O 1
ATOM 1417 N N . ALA A 1 184 ? -22.242 14.245 12.745 1.00 67.31 184 ALA A N 1
ATOM 1418 C CA . ALA A 1 184 ? -22.712 12.891 12.447 1.00 67.31 184 ALA A CA 1
ATOM 1419 C C . ALA A 1 184 ? -24.245 12.814 12.271 1.00 67.31 184 ALA A C 1
ATOM 1421 O O . ALA A 1 184 ? -24.741 12.076 11.417 1.00 67.31 184 ALA A O 1
ATOM 1422 N N . ILE A 1 185 ? -25.016 13.623 13.011 1.00 68.81 185 ILE A N 1
ATOM 1423 C CA . ILE A 1 185 ? -26.489 13.654 12.933 1.00 68.81 185 ILE A CA 1
ATOM 1424 C C . ILE A 1 185 ? -26.961 14.176 11.572 1.00 68.81 185 ILE A C 1
ATOM 1426 O O . ILE A 1 185 ? -27.929 13.670 11.003 1.00 68.81 185 ILE A O 1
ATOM 1430 N N . THR A 1 186 ? -26.235 15.136 10.997 1.00 75.31 186 THR A N 1
ATOM 1431 C CA . THR A 1 186 ? -26.563 15.689 9.675 1.00 75.31 186 THR A CA 1
ATOM 1432 C C . THR A 1 186 ? -26.359 14.663 8.565 1.00 75.31 186 THR A C 1
ATOM 1434 O O . THR A 1 186 ? -27.177 14.575 7.651 1.00 75.31 186 THR A O 1
ATOM 1437 N N . VAL A 1 187 ? -25.332 13.816 8.667 1.00 67.06 187 VAL A N 1
ATOM 1438 C CA . VAL A 1 187 ? -25.093 12.727 7.708 1.00 67.06 187 VAL A CA 1
ATOM 1439 C C . VAL A 1 187 ? -26.169 11.648 7.840 1.00 67.06 187 VAL A C 1
ATOM 1441 O O . VAL A 1 187 ? -26.658 11.144 6.828 1.00 67.06 187 VAL A O 1
ATOM 1444 N N . MET A 1 188 ? -26.604 11.357 9.068 1.00 65.06 188 MET A N 1
ATOM 1445 C CA . MET A 1 188 ? -27.685 10.406 9.356 1.00 65.06 188 MET A CA 1
ATOM 1446 C C . MET A 1 188 ? -29.085 10.895 8.947 1.00 65.06 188 MET A C 1
ATOM 1448 O O . MET A 1 188 ? -30.018 10.098 8.939 1.00 65.06 188 MET A O 1
ATOM 1452 N N . SER A 1 189 ? -29.253 12.169 8.570 1.00 70.00 189 SER A N 1
ATOM 1453 C CA . SER A 1 189 ? -30.508 12.656 7.966 1.00 70.00 189 SER A CA 1
ATOM 1454 C C . SER A 1 189 ? -30.742 12.099 6.552 1.00 70.00 189 SER A C 1
ATOM 1456 O O . SER A 1 189 ? -31.868 12.084 6.053 1.00 70.00 189 SER A O 1
ATOM 1458 N N . LYS A 1 190 ? -29.680 11.599 5.903 1.00 76.06 190 LYS A N 1
ATOM 1459 C CA . LYS A 1 190 ? -29.747 10.788 4.679 1.00 76.06 190 LYS A CA 1
ATOM 1460 C C . LYS A 1 190 ? -29.996 9.318 5.054 1.00 76.06 190 LYS A C 1
ATOM 1462 O O . LYS A 1 190 ? -29.701 8.940 6.181 1.00 76.06 190 LYS A O 1
ATOM 1467 N N . PRO A 1 191 ? -30.483 8.451 4.140 1.00 78.44 191 PRO A N 1
ATOM 1468 C CA . PRO A 1 191 ? -30.806 7.046 4.439 1.00 78.44 191 PRO A CA 1
ATOM 1469 C C . PRO A 1 191 ? -29.555 6.153 4.639 1.00 78.44 191 PRO A C 1
ATOM 1471 O O . PRO A 1 191 ? -29.385 5.131 3.964 1.00 78.44 191 PRO A O 1
ATOM 1474 N N . VAL A 1 192 ? -28.671 6.548 5.560 1.00 80.06 192 VAL A N 1
ATOM 1475 C CA . VAL A 1 192 ? -27.423 5.892 5.960 1.00 80.06 192 VAL A CA 1
ATOM 1476 C C . VAL A 1 192 ? -27.552 5.488 7.426 1.00 80.06 192 VAL A C 1
ATOM 1478 O O . VAL A 1 192 ? -27.686 6.326 8.311 1.00 80.06 192 VAL A O 1
ATOM 1481 N N . SER A 1 193 ? -27.517 4.182 7.694 1.00 84.94 193 SER A N 1
ATOM 1482 C CA . SER A 1 193 ? -27.570 3.670 9.072 1.00 84.94 193 SER A CA 1
ATOM 1483 C C . SER A 1 193 ? -26.280 3.978 9.845 1.00 84.94 193 SER A C 1
ATOM 1485 O O . SER A 1 193 ? -25.203 4.009 9.248 1.00 84.94 193 SER A O 1
ATOM 1487 N N . ARG A 1 194 ? -26.364 4.062 11.179 1.00 84.25 194 ARG A N 1
ATOM 1488 C CA . ARG A 1 194 ? -25.210 4.166 12.098 1.00 84.25 194 ARG A CA 1
ATOM 1489 C C . ARG A 1 194 ? -24.098 3.153 11.787 1.00 84.25 194 ARG A C 1
ATOM 1491 O O . ARG A 1 194 ? -22.926 3.512 11.724 1.00 84.25 194 ARG A O 1
ATOM 1498 N N . ARG A 1 195 ? -24.480 1.904 11.495 1.00 87.44 195 ARG A N 1
ATOM 1499 C CA . ARG A 1 195 ? -23.552 0.820 11.129 1.00 87.44 195 ARG A CA 1
ATOM 1500 C C . ARG A 1 195 ? -22.811 1.104 9.822 1.00 87.44 195 ARG A C 1
ATOM 1502 O O . ARG A 1 195 ? -21.604 0.914 9.744 1.00 87.44 195 ARG A O 1
ATOM 1509 N N . GLN A 1 196 ? -23.529 1.593 8.807 1.00 89.44 196 GLN A N 1
ATOM 1510 C CA . GLN A 1 196 ? -22.951 1.970 7.510 1.00 89.44 196 GLN A CA 1
ATOM 1511 C C . GLN A 1 196 ? -22.007 3.165 7.617 1.00 89.44 196 GLN A C 1
ATOM 1513 O O . GLN A 1 196 ? -21.004 3.202 6.911 1.00 89.44 196 GLN A O 1
ATOM 1518 N N . PHE A 1 197 ? -22.310 4.110 8.505 1.00 89.75 197 PHE A N 1
ATOM 1519 C CA . PHE A 1 197 ? -21.445 5.250 8.771 1.00 89.75 197 PHE A CA 1
ATOM 1520 C C . PHE A 1 197 ? -20.102 4.809 9.378 1.00 89.75 197 PHE A C 1
ATOM 1522 O O . PHE A 1 197 ? -19.057 5.091 8.795 1.00 89.75 197 PHE A O 1
ATOM 1529 N N . LEU A 1 198 ? -20.122 4.050 10.483 1.00 91.69 198 LEU A N 1
ATOM 1530 C CA . LEU A 1 198 ? -18.898 3.635 11.184 1.00 91.69 198 LEU A CA 1
ATOM 1531 C C . LEU A 1 198 ? -18.023 2.702 10.331 1.00 91.69 198 LEU A C 1
ATOM 1533 O O . LEU A 1 198 ? -16.831 2.947 10.159 1.00 91.69 198 LEU A O 1
ATOM 1537 N N . LEU A 1 199 ? -18.624 1.658 9.749 1.00 94.00 199 LEU A N 1
ATOM 1538 C CA . LEU A 1 199 ? -17.909 0.704 8.896 1.00 94.00 199 LEU A CA 1
ATOM 1539 C C . LEU A 1 199 ? -17.406 1.362 7.600 1.00 94.00 199 LEU A C 1
ATOM 1541 O O . LEU A 1 199 ? -16.308 1.057 7.144 1.00 94.00 199 LEU A O 1
ATOM 1545 N N . GLY A 1 200 ? -18.175 2.291 7.021 1.00 93.06 200 GLY A N 1
ATOM 1546 C CA . GLY A 1 200 ? -17.739 3.071 5.863 1.00 93.06 200 GLY A CA 1
ATOM 1547 C C . GLY A 1 200 ? -16.506 3.916 6.183 1.00 93.06 200 GLY A C 1
ATOM 1548 O O . GLY A 1 200 ? -15.531 3.872 5.435 1.00 93.06 200 GLY A O 1
ATOM 1549 N N . LYS A 1 201 ? -16.503 4.623 7.322 1.00 93.38 201 LYS A N 1
ATOM 1550 C CA . LYS A 1 201 ? -15.334 5.389 7.783 1.00 93.38 201 LYS A CA 1
ATOM 1551 C C . LYS A 1 201 ? -14.115 4.509 8.014 1.00 93.38 201 LYS A C 1
ATOM 1553 O O . LYS A 1 201 ? -13.041 4.839 7.522 1.00 93.38 201 LYS A O 1
ATOM 1558 N N . TYR A 1 202 ? -14.294 3.375 8.687 1.00 96.19 202 TYR A N 1
ATOM 1559 C CA . TYR A 1 202 ? -13.224 2.402 8.883 1.00 96.19 202 TYR A CA 1
ATOM 1560 C C . TYR A 1 202 ? -12.592 1.972 7.552 1.00 96.19 202 TYR A C 1
ATOM 1562 O O . TYR A 1 202 ? -11.384 2.102 7.383 1.00 96.19 202 TYR A O 1
ATOM 1570 N N . VAL A 1 203 ? -13.402 1.534 6.580 1.00 96.69 203 VAL A N 1
ATOM 1571 C CA . VAL A 1 203 ? -12.903 1.092 5.265 1.00 96.69 203 VAL A CA 1
ATOM 1572 C C . VAL A 1 203 ? -12.221 2.237 4.511 1.00 96.69 203 VAL A C 1
ATOM 1574 O O . VAL A 1 203 ? -11.167 2.033 3.918 1.00 96.69 203 VAL A O 1
ATOM 1577 N N . GLY A 1 204 ? -12.783 3.448 4.543 1.00 95.88 204 GLY A N 1
ATOM 1578 C CA . GLY A 1 204 ? -12.194 4.609 3.872 1.00 95.88 204 GLY A CA 1
ATOM 1579 C C . GLY A 1 204 ? -10.827 5.002 4.436 1.00 95.88 204 GLY A C 1
ATOM 1580 O O . GLY A 1 204 ? -9.889 5.223 3.670 1.00 95.88 204 GLY A O 1
ATOM 1581 N N . ILE A 1 205 ? -10.699 5.034 5.766 1.00 96.75 205 ILE A N 1
ATOM 1582 C CA . ILE A 1 205 ? -9.434 5.339 6.449 1.00 96.75 205 ILE A CA 1
ATOM 1583 C C . ILE A 1 205 ? -8.429 4.205 6.240 1.00 96.75 205 ILE A C 1
ATOM 1585 O O . ILE A 1 205 ? -7.270 4.479 5.940 1.00 96.75 205 ILE A O 1
ATOM 1589 N N . LEU A 1 206 ? -8.871 2.944 6.297 1.00 97.38 206 LEU A N 1
ATOM 1590 C CA . LEU A 1 206 ? -8.024 1.786 6.013 1.00 97.38 206 LEU A CA 1
ATOM 1591 C C . LEU A 1 206 ? -7.430 1.870 4.607 1.00 97.38 206 LEU A C 1
ATOM 1593 O O . LEU A 1 206 ? -6.226 1.712 4.441 1.00 97.38 206 LEU A O 1
ATOM 1597 N N . LEU A 1 207 ? -8.253 2.162 3.596 1.00 96.94 207 LEU A N 1
ATOM 1598 C CA . LEU A 1 207 ? -7.786 2.325 2.219 1.00 96.94 207 LEU A CA 1
ATOM 1599 C C . LEU A 1 207 ? -6.814 3.499 2.071 1.00 96.94 207 LEU A C 1
ATOM 1601 O O . LEU A 1 207 ? -5.868 3.398 1.295 1.00 96.94 207 LEU A O 1
ATOM 1605 N N . ALA A 1 208 ? -7.008 4.589 2.818 1.00 97.00 208 ALA A N 1
ATOM 1606 C CA . ALA A 1 208 ? -6.068 5.706 2.820 1.00 97.00 208 ALA A CA 1
ATOM 1607 C C . ALA A 1 208 ? -4.725 5.280 3.435 1.00 97.00 208 ALA A C 1
ATOM 1609 O O . ALA A 1 208 ? -3.681 5.506 2.828 1.00 97.00 208 ALA A O 1
ATOM 1610 N N . SER A 1 209 ? -4.733 4.578 4.571 1.00 97.25 209 SER A N 1
ATOM 1611 C CA . SER A 1 209 ? -3.511 4.023 5.162 1.00 97.25 209 SER A CA 1
ATOM 1612 C C . SER A 1 209 ? -2.812 3.021 4.240 1.00 97.25 209 SER A C 1
ATOM 1614 O O . SER A 1 209 ? -1.593 3.064 4.105 1.00 97.25 209 SER A O 1
ATOM 1616 N N . LEU A 1 210 ? -3.562 2.146 3.565 1.00 97.19 210 LEU A N 1
ATOM 1617 C CA . LEU A 1 210 ? -3.003 1.197 2.600 1.00 97.19 210 LEU A CA 1
ATOM 1618 C C . LEU A 1 210 ? -2.389 1.912 1.389 1.00 97.19 210 LEU A C 1
ATOM 1620 O O . LEU A 1 210 ? -1.354 1.471 0.896 1.00 97.19 210 LEU A O 1
ATOM 1624 N N . LEU A 1 211 ? -2.973 3.026 0.931 1.00 96.88 211 LEU A N 1
ATOM 1625 C CA . LEU A 1 211 ? -2.369 3.850 -0.118 1.00 96.88 211 LEU A CA 1
ATOM 1626 C C . LEU A 1 211 ? -1.040 4.445 0.356 1.00 96.88 211 LEU A C 1
ATOM 1628 O O . LEU A 1 211 ? -0.062 4.381 -0.382 1.00 96.88 211 LEU A O 1
ATOM 1632 N N . MET A 1 212 ? -0.978 4.975 1.582 1.00 97.12 212 MET A N 1
ATOM 1633 C CA . MET A 1 212 ? 0.275 5.467 2.170 1.00 97.12 212 MET A CA 1
ATOM 1634 C C . MET A 1 212 ? 1.340 4.366 2.222 1.00 97.12 212 MET A C 1
ATOM 1636 O O . MET A 1 212 ? 2.466 4.585 1.782 1.00 97.12 212 MET A O 1
ATOM 1640 N N . ILE A 1 213 ? 0.975 3.176 2.708 1.00 97.31 213 ILE A N 1
ATOM 1641 C CA . ILE A 1 213 ? 1.860 2.005 2.759 1.00 97.31 213 ILE A CA 1
ATOM 1642 C C . ILE A 1 213 ? 2.339 1.628 1.353 1.00 97.31 213 ILE A C 1
ATOM 1644 O O . ILE A 1 213 ? 3.523 1.374 1.168 1.00 97.31 213 ILE A O 1
ATOM 1648 N N . GLY A 1 214 ? 1.460 1.643 0.347 1.00 96.25 214 GLY A N 1
ATOM 1649 C CA . GLY A 1 214 ? 1.827 1.374 -1.046 1.00 96.25 214 GLY A CA 1
ATOM 1650 C C . GLY A 1 214 ? 2.782 2.418 -1.635 1.00 96.25 214 GLY A C 1
ATOM 1651 O O . GLY A 1 214 ? 3.747 2.058 -2.308 1.00 96.25 214 GLY A O 1
ATOM 1652 N N . LEU A 1 215 ? 2.563 3.707 -1.350 1.00 96.31 215 LEU A N 1
ATOM 1653 C CA . LEU A 1 215 ? 3.454 4.793 -1.777 1.00 96.31 215 LEU A CA 1
ATOM 1654 C C . LEU A 1 215 ? 4.831 4.687 -1.111 1.00 96.31 215 LEU A C 1
ATOM 1656 O O . LEU A 1 215 ? 5.851 4.794 -1.791 1.00 96.31 215 LEU A O 1
ATOM 1660 N N . LEU A 1 216 ? 4.877 4.429 0.198 1.00 96.88 216 LEU A N 1
ATOM 1661 C CA . LEU A 1 216 ? 6.135 4.210 0.913 1.00 96.88 216 LEU A CA 1
ATOM 1662 C C . LEU A 1 216 ? 6.819 2.908 0.482 1.00 96.88 216 LEU A C 1
ATOM 1664 O O . LEU A 1 216 ? 8.037 2.887 0.369 1.00 96.88 216 LEU A O 1
ATOM 1668 N N . GLY A 1 217 ? 6.064 1.855 0.166 1.00 95.38 217 GLY A N 1
ATOM 1669 C CA . GLY A 1 217 ? 6.590 0.613 -0.403 1.00 95.38 217 GLY A CA 1
ATOM 1670 C C . GLY A 1 217 ? 7.253 0.823 -1.766 1.00 95.38 217 GLY A C 1
ATOM 1671 O O . GLY A 1 217 ? 8.294 0.233 -2.055 1.00 95.38 217 GLY A O 1
ATOM 1672 N N . TRP A 1 218 ? 6.709 1.723 -2.588 1.00 95.25 218 TRP A N 1
ATOM 1673 C CA . TRP A 1 218 ? 7.355 2.134 -3.833 1.00 95.25 218 TRP A CA 1
ATOM 1674 C C . TRP A 1 218 ? 8.681 2.871 -3.583 1.00 95.25 218 TRP A C 1
ATOM 1676 O O . TRP A 1 218 ? 9.686 2.541 -4.216 1.00 95.25 218 TRP A O 1
ATOM 1686 N N . VAL A 1 219 ? 8.707 3.814 -2.630 1.00 95.50 219 VAL A N 1
ATOM 1687 C CA . VAL A 1 219 ? 9.940 4.517 -2.217 1.00 95.50 219 VAL A CA 1
ATOM 1688 C C . VAL A 1 219 ? 10.971 3.531 -1.671 1.00 95.50 219 VAL A C 1
ATOM 1690 O O . VAL A 1 219 ? 12.128 3.575 -2.080 1.00 95.50 219 VAL A O 1
ATOM 1693 N N . PHE A 1 220 ? 10.544 2.600 -0.820 1.00 93.88 220 PHE A N 1
ATOM 1694 C CA . PHE A 1 220 ? 11.375 1.553 -0.236 1.00 93.88 220 PHE A CA 1
ATOM 1695 C C . PHE A 1 220 ? 12.056 0.694 -1.295 1.00 93.88 220 PHE A C 1
ATOM 1697 O O . PHE A 1 220 ? 13.271 0.528 -1.251 1.00 93.88 220 PHE A O 1
ATOM 1704 N N . ASN A 1 221 ? 11.316 0.216 -2.300 1.00 92.31 221 ASN A N 1
ATOM 1705 C CA . ASN A 1 221 ? 11.914 -0.540 -3.403 1.00 92.31 221 ASN A CA 1
ATOM 1706 C C . ASN A 1 221 ? 12.968 0.293 -4.156 1.00 92.31 221 ASN A C 1
ATOM 1708 O O . ASN A 1 221 ? 13.991 -0.242 -4.580 1.00 92.31 221 ASN A O 1
ATOM 1712 N N . GLY A 1 222 ? 12.748 1.606 -4.287 1.00 92.12 222 GLY A N 1
ATOM 1713 C CA . GLY A 1 222 ? 13.732 2.539 -4.838 1.00 92.12 222 GLY A CA 1
ATOM 1714 C C . GLY A 1 222 ? 14.993 2.667 -3.980 1.00 92.12 222 GLY A C 1
ATOM 1715 O O . GLY A 1 222 ? 16.095 2.633 -4.523 1.00 92.12 222 GLY A O 1
ATOM 1716 N N . VAL A 1 223 ? 14.844 2.756 -2.655 1.00 91.38 223 VAL A N 1
ATOM 1717 C CA . VAL A 1 223 ? 15.964 2.796 -1.698 1.00 91.38 223 VAL A CA 1
ATOM 1718 C C . VAL A 1 223 ? 16.761 1.496 -1.734 1.00 91.38 223 VAL A C 1
ATOM 1720 O O . VAL A 1 223 ? 17.978 1.535 -1.868 1.00 91.38 223 VAL A O 1
ATOM 1723 N N . MET A 1 224 ? 16.088 0.344 -1.717 1.00 88.31 224 MET A N 1
ATOM 1724 C CA . MET A 1 224 ? 16.752 -0.959 -1.823 1.00 88.31 224 MET A CA 1
ATOM 1725 C C . MET A 1 224 ? 17.503 -1.111 -3.149 1.00 88.31 224 MET A C 1
ATOM 1727 O O . MET A 1 224 ? 18.577 -1.706 -3.197 1.00 88.31 224 MET A O 1
ATOM 1731 N N . TRP A 1 225 ? 16.957 -0.566 -4.239 1.00 86.81 225 TRP A N 1
ATOM 1732 C CA . TRP A 1 225 ? 17.656 -0.543 -5.518 1.00 86.81 225 TRP A CA 1
ATOM 1733 C C . TRP A 1 225 ? 18.885 0.379 -5.497 1.00 86.81 225 TRP A C 1
ATOM 1735 O O . TRP A 1 225 ? 19.917 0.014 -6.064 1.00 86.81 225 TRP A O 1
ATOM 1745 N N . PHE A 1 226 ? 18.788 1.543 -4.849 1.00 87.31 226 PHE A N 1
ATOM 1746 C CA . PHE A 1 226 ? 19.912 2.464 -4.665 1.00 87.31 226 PHE A CA 1
ATOM 1747 C C . PHE A 1 226 ? 21.032 1.834 -3.828 1.00 87.31 226 PHE A C 1
ATOM 1749 O O . PHE A 1 226 ? 22.194 1.923 -4.218 1.00 87.31 226 PHE A O 1
ATOM 1756 N N . GLU A 1 227 ? 20.680 1.135 -2.749 1.00 84.56 227 GLU A N 1
ATOM 1757 C CA . GLU A 1 227 ? 21.631 0.439 -1.878 1.00 84.56 227 GLU A CA 1
ATOM 1758 C C . GLU A 1 227 ? 22.465 -0.580 -2.660 1.00 84.56 227 GLU A C 1
ATOM 1760 O O . GLU A 1 227 ? 23.689 -0.541 -2.631 1.00 84.56 227 GLU A O 1
ATOM 1765 N N . LEU A 1 228 ? 21.816 -1.411 -3.481 1.00 81.44 228 LEU A N 1
ATOM 1766 C CA . LEU A 1 228 ? 22.505 -2.385 -4.340 1.00 81.44 228 LEU A CA 1
ATOM 1767 C C . LEU A 1 228 ? 23.377 -1.754 -5.421 1.00 81.44 228 LEU A C 1
ATOM 1769 O O . LEU A 1 228 ? 24.266 -2.400 -5.972 1.00 81.44 228 LEU A O 1
ATOM 1773 N N . PHE A 1 229 ? 23.079 -0.517 -5.810 1.00 78.62 229 PHE A N 1
ATOM 1774 C CA . PHE A 1 229 ? 23.914 0.206 -6.757 1.00 78.62 229 PHE A CA 1
ATOM 1775 C C . PHE A 1 229 ? 25.167 0.780 -6.081 1.00 78.62 229 PHE A C 1
ATOM 1777 O O . PHE A 1 229 ? 26.218 0.863 -6.724 1.00 78.62 229 PHE A O 1
ATOM 1784 N N . TYR A 1 230 ? 25.044 1.192 -4.818 1.00 76.44 230 TYR A N 1
ATOM 1785 C CA . TYR A 1 230 ? 26.116 1.792 -4.032 1.00 76.44 230 TYR A CA 1
ATOM 1786 C C . TYR A 1 230 ? 27.063 0.733 -3.450 1.00 76.44 230 TYR A C 1
ATOM 1788 O O . TYR A 1 230 ? 28.274 0.818 -3.669 1.00 76.44 230 TYR A O 1
ATOM 1796 N N . ASP A 1 231 ? 26.517 -0.291 -2.795 1.00 73.31 231 ASP A N 1
ATOM 1797 C CA . ASP A 1 231 ? 27.268 -1.415 -2.240 1.00 73.31 231 ASP A CA 1
ATOM 1798 C C . ASP A 1 231 ? 27.407 -2.541 -3.277 1.00 73.31 231 ASP A C 1
ATOM 1800 O O . ASP A 1 231 ? 26.564 -3.432 -3.431 1.00 73.31 231 ASP A O 1
ATOM 1804 N N . ARG A 1 232 ? 28.491 -2.466 -4.057 1.00 60.94 232 ARG A N 1
ATOM 1805 C CA . ARG A 1 232 ? 28.789 -3.444 -5.113 1.00 60.94 232 ARG A CA 1
ATOM 1806 C C . ARG A 1 232 ? 29.126 -4.830 -4.575 1.00 60.94 232 ARG A C 1
ATOM 1808 O O . ARG A 1 232 ? 29.001 -5.780 -5.348 1.00 60.94 232 ARG A O 1
ATOM 1815 N N . ASP A 1 233 ? 29.548 -4.938 -3.320 1.00 61.22 233 ASP A N 1
ATOM 1816 C CA . ASP A 1 233 ? 29.888 -6.220 -2.710 1.00 61.22 233 ASP A CA 1
ATOM 1817 C C . ASP A 1 233 ? 28.590 -6.952 -2.336 1.00 61.22 233 ASP A C 1
ATOM 1819 O O . ASP A 1 233 ? 28.402 -8.100 -2.742 1.00 61.22 233 ASP A O 1
ATOM 1823 N N . ALA A 1 234 ? 27.603 -6.242 -1.770 1.00 59.78 234 ALA A N 1
ATOM 1824 C CA . ALA A 1 234 ? 26.248 -6.773 -1.566 1.00 59.78 234 ALA A CA 1
ATOM 1825 C C . ALA A 1 234 ? 25.559 -7.210 -2.876 1.00 59.78 234 ALA A C 1
ATOM 1827 O O . ALA A 1 234 ? 24.770 -8.156 -2.893 1.00 59.78 234 ALA A O 1
ATOM 1828 N N . ALA A 1 235 ? 25.854 -6.548 -3.999 1.00 60.59 235 ALA A N 1
ATOM 1829 C CA . ALA A 1 235 ? 25.297 -6.908 -5.303 1.00 60.59 235 ALA A CA 1
ATOM 1830 C C . ALA A 1 235 ? 25.901 -8.189 -5.913 1.00 60.59 235 ALA A C 1
ATOM 1832 O O . ALA A 1 235 ? 25.253 -8.800 -6.765 1.00 60.59 235 ALA A O 1
ATOM 1833 N N . GLN A 1 236 ? 27.117 -8.590 -5.523 1.00 58.19 236 GLN A N 1
ATOM 1834 C CA . GLN A 1 236 ? 27.765 -9.804 -6.043 1.00 58.19 236 GLN A CA 1
ATOM 1835 C C . GLN A 1 236 ? 27.191 -11.083 -5.428 1.00 58.19 236 GLN A C 1
ATOM 1837 O O . GLN A 1 236 ? 27.129 -12.107 -6.110 1.00 58.19 236 GLN A O 1
ATOM 1842 N N . ASP A 1 237 ? 26.718 -11.008 -4.184 1.00 57.62 237 ASP A N 1
ATOM 1843 C CA . ASP A 1 237 ? 26.155 -12.153 -3.461 1.00 57.62 237 ASP A CA 1
ATOM 1844 C C . ASP A 1 237 ? 24.697 -12.454 -3.847 1.00 57.62 237 ASP A C 1
ATOM 1846 O O . ASP A 1 237 ? 24.206 -13.573 -3.659 1.00 57.62 237 ASP A O 1
ATOM 1850 N N . ILE A 1 238 ? 23.985 -11.484 -4.431 1.00 63.47 238 ILE A N 1
ATOM 1851 C CA . ILE A 1 238 ? 22.588 -11.663 -4.839 1.00 63.47 238 ILE A CA 1
ATOM 1852 C C . ILE A 1 238 ? 22.531 -12.283 -6.234 1.00 63.47 238 ILE A C 1
ATOM 1854 O O . ILE A 1 238 ? 22.614 -11.610 -7.262 1.00 63.47 238 ILE A O 1
ATOM 1858 N N . VAL A 1 239 ? 22.330 -13.600 -6.258 1.00 65.75 239 VAL A N 1
ATOM 1859 C CA . VAL A 1 239 ? 22.033 -14.354 -7.480 1.00 65.75 239 VAL A CA 1
ATOM 1860 C C . VAL A 1 239 ? 20.735 -13.833 -8.099 1.00 65.75 239 VAL A C 1
ATOM 1862 O O . VAL A 1 239 ? 19.722 -13.690 -7.410 1.00 65.75 239 VAL A O 1
ATOM 1865 N N . ASP A 1 240 ? 20.752 -13.592 -9.414 1.00 73.62 240 ASP A N 1
ATOM 1866 C CA . ASP A 1 240 ? 19.552 -13.245 -10.179 1.00 73.62 240 ASP A CA 1
ATOM 1867 C C . ASP A 1 240 ? 18.396 -14.212 -9.833 1.00 73.62 240 ASP A C 1
ATOM 1869 O O . ASP A 1 240 ? 18.614 -15.430 -9.767 1.00 73.62 240 ASP A O 1
ATOM 1873 N N . PRO A 1 241 ? 17.156 -13.724 -9.650 1.00 79.94 241 PRO A N 1
ATOM 1874 C CA . PRO A 1 241 ? 16.041 -14.572 -9.243 1.00 79.94 241 PRO A CA 1
ATOM 1875 C C . PRO A 1 241 ? 15.855 -15.746 -10.206 1.00 79.94 241 PRO A C 1
ATOM 1877 O O . PRO A 1 241 ? 15.919 -15.582 -11.427 1.00 79.94 241 PRO A O 1
ATOM 1880 N N . ALA A 1 242 ? 15.581 -16.940 -9.674 1.00 83.31 242 ALA A N 1
ATOM 1881 C CA . ALA A 1 242 ? 15.487 -18.164 -10.475 1.00 83.31 242 ALA A CA 1
ATOM 1882 C C . ALA A 1 242 ? 14.495 -18.034 -11.645 1.00 83.31 242 ALA A C 1
ATOM 1884 O O . ALA A 1 242 ? 14.773 -18.487 -12.754 1.00 83.31 242 ALA A O 1
ATOM 1885 N N . TRP A 1 243 ? 13.366 -17.358 -11.423 1.00 84.38 243 TRP A N 1
ATOM 1886 C CA . TRP A 1 243 ? 12.353 -17.128 -12.450 1.00 84.38 243 TRP A CA 1
ATOM 1887 C C . TRP A 1 243 ? 12.796 -16.096 -13.506 1.00 84.38 243 TRP A C 1
ATOM 1889 O O . TRP A 1 243 ? 12.488 -16.263 -14.685 1.00 84.38 243 TRP A O 1
ATOM 1899 N N . VAL A 1 244 ? 13.576 -15.075 -13.125 1.00 87.12 244 VAL A N 1
ATOM 1900 C CA . VAL A 1 244 ? 14.174 -14.110 -14.067 1.00 87.12 244 VAL A CA 1
ATOM 1901 C C . VAL A 1 244 ? 15.238 -14.802 -14.917 1.00 87.12 244 VAL A C 1
ATOM 1903 O O . VAL A 1 244 ? 15.300 -14.580 -16.125 1.00 87.12 244 VAL A O 1
ATOM 1906 N N . ASN A 1 245 ? 16.028 -15.699 -14.325 1.00 86.56 245 ASN A N 1
ATOM 1907 C CA . ASN A 1 245 ? 16.988 -16.525 -15.055 1.00 86.56 245 ASN A CA 1
ATOM 1908 C C . ASN A 1 245 ? 16.300 -17.489 -16.025 1.00 86.56 245 ASN A C 1
ATOM 1910 O O . ASN A 1 245 ? 16.729 -17.619 -17.171 1.00 86.56 245 ASN A O 1
ATOM 1914 N N . GLN A 1 246 ? 15.197 -18.118 -15.618 1.00 88.19 246 GLN A N 1
ATOM 1915 C CA . GLN A 1 246 ? 14.376 -18.921 -16.527 1.00 88.19 246 GLN A CA 1
ATOM 1916 C C . GLN A 1 246 ? 13.819 -18.074 -17.681 1.00 88.19 246 GLN A C 1
ATOM 1918 O O . GLN A 1 246 ? 13.885 -18.502 -18.833 1.00 88.19 246 GLN A O 1
ATOM 1923 N N . ALA A 1 247 ? 13.336 -16.856 -17.405 1.00 87.81 247 ALA A N 1
ATOM 1924 C CA . ALA A 1 247 ? 12.870 -15.928 -18.436 1.00 87.81 247 ALA A CA 1
ATOM 1925 C C . ALA A 1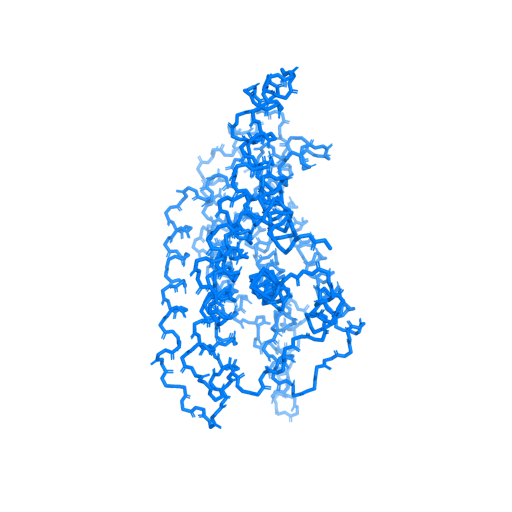 247 ? 14.001 -15.508 -19.390 1.00 87.81 247 ALA A C 1
ATOM 1927 O O . ALA A 1 247 ? 13.808 -15.519 -20.604 1.00 87.81 247 ALA A O 1
ATOM 1928 N N . ARG A 1 248 ? 15.202 -15.222 -18.865 1.00 88.19 248 ARG A N 1
ATOM 1929 C CA . ARG A 1 248 ? 16.412 -14.939 -19.654 1.00 88.19 248 ARG A CA 1
ATOM 1930 C C . ARG A 1 248 ? 16.694 -16.071 -20.634 1.00 88.19 248 ARG A C 1
ATOM 1932 O O . ARG A 1 248 ? 16.830 -15.809 -21.824 1.00 88.19 248 ARG A O 1
ATOM 1939 N N . LEU A 1 249 ? 16.727 -17.315 -20.156 1.00 89.50 249 LEU A N 1
ATOM 1940 C CA . LEU A 1 249 ? 16.982 -18.489 -20.995 1.00 89.50 249 LEU A CA 1
ATOM 1941 C C . LEU A 1 249 ? 15.878 -18.699 -22.043 1.00 89.50 249 LEU A C 1
ATOM 1943 O O . LEU A 1 249 ? 16.174 -18.953 -23.207 1.00 89.50 249 LEU A O 1
ATOM 1947 N N . ALA A 1 250 ? 14.611 -18.544 -21.656 1.00 89.25 250 ALA A N 1
ATOM 1948 C CA . ALA A 1 250 ? 13.472 -18.735 -22.554 1.00 89.25 250 ALA A CA 1
ATOM 1949 C C . ALA A 1 250 ? 13.364 -17.657 -23.647 1.00 89.25 250 ALA A C 1
ATOM 1951 O O . ALA A 1 250 ? 12.802 -17.908 -24.719 1.00 89.25 250 ALA A O 1
ATOM 1952 N N . TRP A 1 251 ? 13.837 -16.441 -23.370 1.00 88.50 251 TRP A N 1
ATOM 1953 C CA . TRP A 1 251 ? 13.703 -15.292 -24.268 1.00 88.50 251 TRP A CA 1
ATOM 1954 C C . TRP A 1 251 ? 14.970 -14.982 -25.065 1.00 88.50 251 TRP A C 1
ATOM 1956 O O . TRP A 1 251 ? 14.853 -14.333 -26.105 1.00 88.50 251 TRP A O 1
ATOM 1966 N N . ALA A 1 252 ? 16.137 -15.484 -24.647 1.00 87.06 252 ALA A N 1
ATOM 1967 C CA . ALA A 1 252 ? 17.416 -15.278 -25.333 1.00 87.06 252 ALA A CA 1
ATOM 1968 C C . ALA A 1 252 ? 17.392 -15.704 -26.809 1.00 87.06 252 ALA A C 1
ATOM 1970 O O . ALA A 1 252 ? 17.982 -15.042 -27.653 1.00 87.06 252 ALA A O 1
ATOM 1971 N N . GLU A 1 253 ? 16.660 -16.768 -27.151 1.00 84.19 253 GLU A N 1
ATOM 1972 C CA . GLU A 1 253 ? 16.556 -17.232 -28.543 1.00 84.19 253 GLU A CA 1
ATOM 1973 C C . GLU A 1 253 ? 15.606 -16.365 -29.398 1.00 84.19 253 GLU A C 1
ATOM 1975 O O . GLU A 1 253 ? 15.708 -16.323 -30.625 1.00 84.19 253 GLU A O 1
ATOM 1980 N N . LYS A 1 254 ? 14.657 -15.658 -28.767 1.00 85.25 254 LYS A N 1
ATOM 1981 C CA . LYS A 1 254 ? 13.550 -14.962 -29.452 1.00 85.25 254 LYS A CA 1
ATOM 1982 C C . LYS A 1 254 ? 13.735 -13.448 -29.541 1.00 85.25 254 LYS A C 1
ATOM 1984 O O . LYS A 1 254 ? 13.165 -12.824 -30.440 1.00 85.25 254 LYS A O 1
ATOM 1989 N N . ILE A 1 255 ? 14.474 -12.853 -28.607 1.00 85.19 255 ILE A N 1
ATOM 1990 C CA . ILE A 1 255 ? 14.610 -11.403 -28.440 1.00 85.19 255 ILE A CA 1
ATOM 1991 C C . ILE A 1 255 ? 16.092 -11.018 -28.586 1.00 85.19 255 ILE A C 1
ATOM 1993 O O . ILE A 1 255 ? 16.928 -11.637 -27.939 1.00 85.19 255 ILE A O 1
ATOM 1997 N N . PRO A 1 256 ? 16.438 -9.985 -29.379 1.00 85.25 256 PRO A N 1
ATOM 1998 C CA . PRO A 1 256 ? 17.809 -9.480 -29.458 1.00 85.25 256 PRO A CA 1
ATOM 1999 C C . PRO A 1 256 ? 18.342 -9.013 -28.098 1.00 85.25 256 PRO A C 1
ATOM 2001 O O . PRO A 1 256 ? 17.598 -8.378 -27.345 1.00 85.25 256 PRO A O 1
ATOM 2004 N N . ASP A 1 257 ? 19.640 -9.204 -27.844 1.00 82.75 257 ASP A N 1
ATOM 2005 C CA . ASP A 1 257 ? 20.272 -8.932 -26.540 1.00 82.75 257 ASP A CA 1
ATOM 2006 C C . ASP A 1 257 ? 19.952 -7.545 -25.947 1.00 82.75 257 ASP A C 1
ATOM 2008 O O . ASP A 1 257 ? 19.603 -7.469 -24.766 1.00 82.75 257 ASP A O 1
ATOM 2012 N N . PRO A 1 258 ? 19.966 -6.430 -26.713 1.00 86.81 258 PRO A N 1
ATOM 2013 C CA . PRO A 1 258 ? 19.635 -5.122 -26.146 1.00 86.81 258 PRO A CA 1
ATOM 2014 C C . PRO A 1 258 ? 18.182 -5.027 -25.647 1.00 86.81 258 PRO A C 1
ATOM 2016 O O . PRO A 1 258 ? 17.910 -4.484 -24.576 1.00 86.81 258 PRO A O 1
ATOM 2019 N N . ALA A 1 259 ? 17.230 -5.581 -26.404 1.00 86.38 259 ALA A N 1
ATOM 2020 C CA . ALA A 1 259 ? 15.818 -5.577 -26.021 1.00 86.38 259 ALA A CA 1
ATOM 2021 C C . ALA A 1 259 ? 15.539 -6.565 -24.879 1.00 86.38 259 ALA A C 1
ATOM 2023 O O . ALA A 1 259 ? 14.691 -6.295 -24.026 1.00 86.38 259 ALA A O 1
ATOM 2024 N N . LEU A 1 260 ? 16.290 -7.669 -24.828 1.00 89.12 260 LEU A N 1
ATOM 2025 C CA . LEU A 1 260 ? 16.249 -8.623 -23.729 1.00 89.12 260 LEU A CA 1
ATOM 2026 C C . LEU A 1 260 ? 16.680 -7.953 -22.418 1.00 89.12 260 LEU A C 1
ATOM 2028 O O . LEU A 1 260 ? 15.932 -8.005 -21.448 1.00 89.12 260 LEU A O 1
ATOM 2032 N N . ASN A 1 261 ? 17.809 -7.243 -22.399 1.00 89.62 261 ASN A N 1
ATOM 2033 C CA . ASN A 1 261 ? 18.317 -6.572 -21.195 1.00 89.62 261 ASN A CA 1
ATOM 2034 C C . ASN A 1 261 ? 17.342 -5.530 -20.624 1.00 89.62 261 ASN A C 1
ATOM 2036 O O . ASN A 1 261 ? 17.157 -5.462 -19.409 1.00 89.62 261 ASN A O 1
ATOM 2040 N N . PHE A 1 262 ? 16.659 -4.771 -21.487 1.00 90.62 262 PHE A N 1
ATOM 2041 C CA . PHE A 1 262 ? 15.586 -3.871 -21.053 1.00 90.62 262 PHE A CA 1
ATOM 2042 C C . PHE A 1 262 ? 14.426 -4.642 -20.400 1.00 90.62 262 PHE A C 1
ATOM 2044 O O . PHE A 1 262 ? 13.992 -4.301 -19.300 1.00 90.62 262 PHE A O 1
ATOM 2051 N N . SER A 1 263 ? 13.955 -5.717 -21.043 1.00 90.31 263 SER A N 1
ATOM 2052 C CA . SER A 1 263 ? 12.863 -6.540 -20.506 1.00 90.31 263 SER A CA 1
ATOM 2053 C C . SER A 1 263 ? 13.231 -7.218 -19.181 1.00 90.31 263 SER A C 1
ATOM 2055 O O . SER A 1 263 ? 12.420 -7.239 -18.259 1.00 90.31 263 SER A O 1
ATOM 2057 N N . LEU A 1 264 ? 14.472 -7.692 -19.046 1.00 90.75 264 LEU A N 1
ATOM 2058 C CA . LEU A 1 264 ? 14.986 -8.278 -17.811 1.00 90.75 264 LEU A CA 1
ATOM 2059 C C . LEU A 1 264 ? 15.051 -7.238 -16.692 1.00 90.75 264 LEU A C 1
ATOM 2061 O O . LEU A 1 264 ? 14.646 -7.542 -15.577 1.00 90.75 264 LEU A O 1
ATOM 2065 N N . GLY A 1 265 ? 15.468 -6.001 -16.980 1.00 89.12 265 GLY A N 1
ATOM 2066 C CA . GLY A 1 265 ? 15.433 -4.915 -15.998 1.00 89.12 265 GLY A CA 1
ATOM 2067 C C . GLY A 1 265 ? 14.029 -4.658 -15.440 1.00 89.12 265 GLY A C 1
ATOM 2068 O O . GLY A 1 265 ? 13.867 -4.517 -14.228 1.00 89.12 265 GLY A O 1
ATOM 2069 N N . ALA A 1 266 ? 13.006 -4.670 -16.301 1.00 90.62 266 ALA A N 1
ATOM 2070 C CA . ALA A 1 266 ? 11.613 -4.528 -15.873 1.00 90.62 266 ALA A CA 1
ATOM 2071 C C . ALA A 1 266 ? 11.157 -5.700 -14.985 1.00 90.62 266 ALA A C 1
ATOM 2073 O O . ALA A 1 266 ? 10.511 -5.484 -13.958 1.00 90.62 266 ALA A O 1
ATOM 2074 N N . LEU A 1 267 ? 11.545 -6.932 -15.333 1.00 91.06 267 LEU A N 1
ATOM 2075 C CA . LEU A 1 267 ? 11.268 -8.118 -14.519 1.00 91.06 267 LEU A CA 1
ATOM 2076 C C . LEU A 1 267 ? 11.987 -8.097 -13.166 1.00 91.06 267 LEU A C 1
ATOM 2078 O O . LEU A 1 267 ? 11.394 -8.473 -12.161 1.00 91.06 267 LEU A O 1
ATOM 2082 N N . MET A 1 268 ? 13.232 -7.621 -13.113 1.00 88.69 268 MET A N 1
ATOM 2083 C CA . MET A 1 268 ? 13.969 -7.484 -11.854 1.00 88.69 268 MET A CA 1
ATOM 2084 C C . MET A 1 268 ? 13.275 -6.507 -10.902 1.00 88.69 268 MET A C 1
ATOM 2086 O O . MET A 1 268 ? 13.210 -6.764 -9.708 1.00 88.69 268 MET A O 1
ATOM 2090 N N . TRP A 1 269 ? 12.722 -5.397 -11.404 1.00 90.94 269 TRP A N 1
ATOM 2091 C CA . TRP A 1 269 ? 11.936 -4.490 -10.558 1.00 90.94 269 TRP A CA 1
ATOM 2092 C C . TRP A 1 269 ? 10.654 -5.149 -10.028 1.00 90.94 269 TRP A C 1
ATOM 2094 O O . TRP A 1 269 ? 10.267 -4.958 -8.871 1.00 90.94 269 TRP A O 1
ATOM 2104 N N . LEU A 1 270 ? 9.986 -5.928 -10.879 1.00 90.75 270 LEU A N 1
ATOM 2105 C CA . LEU A 1 270 ? 8.811 -6.696 -10.486 1.00 90.75 270 LEU A CA 1
ATOM 2106 C C . LEU A 1 270 ? 9.165 -7.705 -9.385 1.00 90.75 270 LEU A C 1
ATOM 2108 O O . LEU A 1 270 ? 8.408 -7.819 -8.426 1.00 90.75 270 LEU A O 1
ATOM 2112 N N . ASP A 1 271 ? 10.335 -8.343 -9.463 1.00 87.06 271 ASP A N 1
ATOM 2113 C CA . ASP A 1 271 ? 10.849 -9.211 -8.402 1.00 87.06 271 ASP A CA 1
ATOM 2114 C C . ASP A 1 271 ? 11.002 -8.465 -7.068 1.00 87.06 271 ASP A C 1
ATOM 2116 O O . ASP A 1 271 ? 10.418 -8.884 -6.071 1.00 87.06 271 ASP A O 1
ATOM 2120 N N . PHE A 1 272 ? 11.680 -7.308 -7.058 1.00 85.75 272 PHE A N 1
ATOM 2121 C CA . PHE A 1 272 ? 11.786 -6.462 -5.856 1.00 85.75 272 PHE A CA 1
ATOM 2122 C C . PHE A 1 272 ? 10.415 -6.136 -5.260 1.00 85.75 272 PHE A C 1
ATOM 2124 O O . PHE A 1 272 ? 10.230 -6.187 -4.045 1.00 85.75 272 PHE A O 1
ATOM 2131 N N . SER A 1 273 ? 9.442 -5.838 -6.121 1.00 87.38 273 SER A N 1
ATOM 2132 C CA . SER A 1 273 ? 8.079 -5.505 -5.703 1.00 87.38 273 SER A CA 1
ATOM 2133 C C . SER A 1 273 ? 7.323 -6.713 -5.139 1.00 87.38 273 SER A C 1
ATOM 2135 O O . SER A 1 273 ? 6.543 -6.570 -4.199 1.00 87.38 273 SER A O 1
ATOM 2137 N N . MET A 1 274 ? 7.567 -7.915 -5.665 1.00 86.06 274 MET A N 1
ATOM 2138 C CA . MET A 1 274 ? 6.998 -9.156 -5.132 1.00 86.06 274 MET A CA 1
ATOM 2139 C C . MET A 1 274 ? 7.631 -9.570 -3.803 1.00 86.06 274 MET A C 1
ATOM 2141 O O . MET A 1 274 ? 6.928 -10.082 -2.934 1.00 86.06 274 MET A O 1
ATOM 2145 N N . GLN A 1 275 ? 8.928 -9.322 -3.617 1.00 83.75 275 GLN A N 1
ATOM 2146 C CA . GLN A 1 275 ? 9.618 -9.625 -2.363 1.00 83.75 275 GLN A CA 1
ATOM 2147 C C . GLN A 1 275 ? 9.175 -8.715 -1.209 1.00 83.75 275 GLN A C 1
ATOM 2149 O O . GLN A 1 275 ? 9.108 -9.174 -0.069 1.00 83.75 275 GLN A O 1
ATOM 2154 N N . SER A 1 276 ? 8.852 -7.445 -1.477 1.00 87.19 276 SER A N 1
ATOM 2155 C CA . SER A 1 276 ? 8.384 -6.511 -0.440 1.00 87.19 276 SER A CA 1
ATOM 2156 C C . SER A 1 276 ? 6.887 -6.619 -0.132 1.00 87.19 276 SER A C 1
ATOM 2158 O O . SER A 1 276 ? 6.450 -6.202 0.940 1.00 87.19 276 SER A O 1
ATOM 2160 N N . LEU A 1 277 ? 6.093 -7.234 -1.013 1.00 88.50 277 LEU A N 1
ATOM 2161 C CA . LEU A 1 277 ? 4.638 -7.370 -0.868 1.00 88.50 277 LEU A CA 1
ATOM 2162 C C . LEU A 1 277 ? 4.176 -7.981 0.474 1.00 88.50 277 LEU A C 1
ATOM 2164 O O . LEU A 1 277 ? 3.265 -7.413 1.079 1.00 88.50 277 LEU A O 1
ATOM 2168 N N . PRO A 1 278 ? 4.768 -9.080 0.986 1.00 87.88 278 PRO A N 1
ATOM 2169 C CA . PRO A 1 278 ? 4.385 -9.640 2.283 1.00 87.88 278 PRO A CA 1
ATOM 2170 C C . PRO A 1 278 ? 4.607 -8.672 3.450 1.00 87.88 278 PRO A C 1
ATOM 2172 O O . PRO A 1 278 ? 3.753 -8.572 4.328 1.00 87.88 278 PRO A O 1
ATOM 2175 N N . ALA A 1 279 ? 5.705 -7.908 3.433 1.00 88.25 279 ALA A N 1
ATOM 2176 C CA . ALA A 1 279 ? 5.972 -6.894 4.453 1.00 88.25 279 ALA A CA 1
ATOM 2177 C C . ALA A 1 279 ? 4.908 -5.788 4.426 1.00 88.25 279 ALA A C 1
ATOM 2179 O O . ALA A 1 279 ? 4.360 -5.413 5.463 1.00 88.25 279 ALA A O 1
ATOM 2180 N N . LEU A 1 280 ? 4.557 -5.305 3.228 1.00 91.88 280 LEU A N 1
ATOM 2181 C CA . LEU A 1 280 ? 3.493 -4.312 3.051 1.00 91.88 280 LEU A CA 1
ATOM 2182 C C . LEU A 1 280 ? 2.130 -4.858 3.497 1.00 91.88 280 LEU A C 1
ATOM 2184 O O . LEU A 1 280 ? 1.340 -4.134 4.104 1.00 91.88 280 LEU A O 1
ATOM 2188 N N . ALA A 1 281 ? 1.859 -6.140 3.235 1.00 92.00 281 ALA A N 1
ATOM 2189 C CA . ALA A 1 281 ? 0.640 -6.805 3.675 1.00 92.00 281 ALA A CA 1
ATOM 2190 C C . ALA A 1 281 ? 0.561 -6.898 5.206 1.00 92.00 281 ALA A C 1
ATOM 2192 O O . ALA A 1 281 ? -0.501 -6.636 5.769 1.00 92.00 281 ALA A O 1
ATOM 2193 N N . PHE A 1 282 ? 1.665 -7.209 5.888 1.00 92.25 282 PHE A N 1
ATOM 2194 C CA . PHE A 1 282 ? 1.719 -7.244 7.352 1.00 92.25 282 PHE A CA 1
ATOM 2195 C C . PHE A 1 282 ? 1.585 -5.858 7.979 1.00 92.25 282 PHE A C 1
ATOM 2197 O O . PHE A 1 282 ? 0.747 -5.685 8.865 1.00 92.25 282 PHE A O 1
ATOM 2204 N N . ALA A 1 283 ? 2.270 -4.847 7.438 1.00 94.06 283 ALA A N 1
ATOM 2205 C CA . ALA A 1 283 ? 2.060 -3.449 7.820 1.00 94.06 283 ALA A CA 1
ATOM 2206 C C . ALA A 1 283 ? 0.583 -3.032 7.658 1.00 94.06 283 ALA A C 1
ATOM 2208 O O . ALA A 1 283 ? 0.001 -2.372 8.527 1.00 94.06 283 ALA A O 1
ATOM 2209 N N . GLY A 1 284 ? -0.054 -3.465 6.565 1.00 95.44 284 GLY A N 1
ATOM 2210 C CA . GLY A 1 284 ? -1.479 -3.263 6.315 1.00 95.44 284 GLY A CA 1
ATOM 2211 C C . GLY A 1 284 ? -2.376 -3.977 7.328 1.00 95.44 284 GLY A C 1
ATOM 2212 O O . GLY A 1 284 ? -3.301 -3.363 7.855 1.00 95.44 284 GLY A O 1
ATOM 2213 N N . CYS A 1 285 ? -2.089 -5.240 7.650 1.00 95.44 285 CYS A N 1
ATOM 2214 C CA . CYS A 1 285 ? -2.839 -6.033 8.630 1.00 95.44 285 CYS A CA 1
ATOM 2215 C C . CYS A 1 285 ? -2.744 -5.439 10.040 1.00 95.44 285 CYS A C 1
ATOM 2217 O O . CYS A 1 285 ? -3.747 -5.322 10.742 1.00 95.44 285 CYS A O 1
ATOM 2219 N N . GLN A 1 286 ? -1.559 -4.997 10.440 1.00 95.38 286 GLN A N 1
ATOM 2220 C CA . GLN A 1 286 ? -1.349 -4.344 11.722 1.00 95.38 286 GLN A CA 1
ATOM 2221 C C . GLN A 1 286 ? -2.089 -3.007 11.810 1.00 95.38 286 GLN A C 1
ATOM 2223 O O . GLN A 1 286 ? -2.760 -2.718 12.806 1.00 95.38 286 GLN A O 1
ATOM 2228 N N . THR A 1 287 ? -2.030 -2.219 10.733 1.00 96.31 287 THR A N 1
ATOM 2229 C CA . THR A 1 287 ? -2.805 -0.980 10.615 1.00 96.31 287 THR A CA 1
ATOM 2230 C C . THR A 1 287 ? -4.300 -1.269 10.693 1.00 96.31 287 THR A C 1
ATOM 2232 O O . THR A 1 287 ? -5.015 -0.575 11.403 1.00 96.31 287 THR A O 1
ATOM 2235 N N . MET A 1 288 ? -4.776 -2.327 10.037 1.00 96.56 288 MET A N 1
ATOM 2236 C CA . MET A 1 288 ? -6.173 -2.766 10.045 1.00 96.56 288 MET A CA 1
ATOM 2237 C C . MET A 1 288 ? -6.679 -3.108 11.454 1.00 96.56 288 MET A C 1
ATOM 2239 O O . MET A 1 288 ? -7.809 -2.741 11.805 1.00 96.56 288 MET A O 1
ATOM 2243 N N . VAL A 1 289 ? -5.853 -3.776 12.264 1.00 96.88 289 VAL A N 1
ATOM 2244 C CA . VAL A 1 289 ? -6.156 -4.126 13.661 1.00 96.88 289 VAL A CA 1
ATOM 2245 C C . VAL A 1 289 ? -6.210 -2.878 14.536 1.00 96.88 289 VAL A C 1
ATOM 2247 O O . VAL A 1 289 ? -7.233 -2.615 15.169 1.00 96.88 289 VAL A O 1
ATOM 2250 N N . LEU A 1 290 ? -5.151 -2.066 14.539 1.00 96.56 290 LEU A N 1
ATOM 2251 C CA . LEU A 1 290 ? -5.089 -0.876 15.393 1.00 96.56 290 LEU A CA 1
ATOM 2252 C C . LEU A 1 290 ? -6.096 0.192 14.986 1.00 96.56 290 LEU A C 1
ATOM 2254 O O . LEU A 1 290 ? -6.678 0.842 15.850 1.00 96.56 290 LEU A O 1
ATOM 2258 N N . LEU A 1 291 ? -6.371 0.326 13.691 1.00 97.31 291 LEU A N 1
ATOM 2259 C CA . LEU A 1 291 ? -7.438 1.177 13.192 1.00 97.31 291 LEU A CA 1
ATOM 2260 C C . LEU A 1 291 ? -8.801 0.715 13.715 1.00 97.31 291 LEU A C 1
ATOM 2262 O O . LEU A 1 291 ? -9.597 1.549 14.126 1.00 97.31 291 LEU A O 1
ATOM 2266 N N . ALA A 1 292 ? -9.082 -0.591 13.738 1.00 97.06 292 ALA A N 1
ATOM 2267 C CA . ALA A 1 292 ? -10.362 -1.100 14.232 1.00 97.06 292 ALA A CA 1
ATOM 2268 C C . ALA A 1 292 ? -10.552 -0.781 15.722 1.00 97.06 292 ALA A C 1
ATOM 2270 O O . ALA A 1 292 ? -11.630 -0.348 16.132 1.00 97.06 292 ALA A O 1
ATOM 2271 N N . ILE A 1 293 ? -9.483 -0.921 16.512 1.00 96.00 293 ILE A N 1
ATOM 2272 C CA . ILE A 1 293 ? -9.461 -0.528 17.925 1.00 96.00 293 ILE A CA 1
ATOM 2273 C C . ILE A 1 293 ? -9.656 0.987 18.065 1.00 96.00 293 ILE A C 1
ATOM 2275 O O . ILE A 1 293 ? -10.503 1.419 18.845 1.00 96.00 293 ILE A O 1
ATOM 2279 N N . ALA A 1 294 ? -8.938 1.798 17.283 1.00 96.44 294 ALA A N 1
ATOM 2280 C CA . ALA A 1 294 ? -9.055 3.256 17.307 1.00 96.44 294 ALA A CA 1
ATOM 2281 C C . ALA A 1 294 ? -10.477 3.720 16.968 1.00 96.44 294 ALA A C 1
ATOM 2283 O O . ALA A 1 294 ? -11.041 4.544 17.682 1.00 96.44 294 ALA A O 1
ATOM 2284 N N . VAL A 1 295 ? -11.091 3.142 15.930 1.00 95.38 295 VAL A N 1
ATOM 2285 C CA . VAL A 1 295 ? -12.487 3.400 15.553 1.00 95.38 295 VAL A CA 1
ATOM 2286 C C . VAL A 1 295 ? -13.434 3.037 16.695 1.00 95.38 295 VAL A C 1
ATOM 2288 O O . VAL A 1 295 ? -14.314 3.831 17.017 1.00 95.38 295 VAL A O 1
ATOM 2291 N N . ALA A 1 296 ? -13.256 1.876 17.330 1.00 94.50 296 ALA A N 1
ATOM 2292 C CA . ALA A 1 296 ? -14.106 1.447 18.438 1.00 94.50 296 ALA A CA 1
ATOM 2293 C C . ALA A 1 296 ? -13.999 2.389 19.646 1.00 94.50 296 ALA A C 1
ATOM 2295 O O . ALA A 1 296 ? -15.021 2.819 20.184 1.00 94.50 296 ALA A O 1
ATOM 2296 N N . LEU A 1 297 ? -12.780 2.765 20.034 1.00 93.88 297 LEU A N 1
ATOM 2297 C CA . LEU A 1 297 ? -12.519 3.683 21.143 1.00 93.88 297 LEU A CA 1
ATOM 2298 C C . LEU A 1 297 ? -13.035 5.104 20.858 1.00 93.88 297 LEU A C 1
ATOM 2300 O O . LEU A 1 297 ? -13.674 5.703 21.727 1.00 93.88 297 LEU A O 1
ATOM 2304 N N . ALA A 1 298 ? -12.865 5.602 19.629 1.00 92.62 298 ALA A N 1
ATOM 2305 C CA . ALA A 1 298 ? -13.320 6.930 19.203 1.00 92.62 298 ALA A CA 1
ATOM 2306 C C . ALA A 1 298 ? -14.844 7.122 19.307 1.00 92.62 298 ALA A C 1
ATOM 2308 O O . ALA A 1 298 ? -15.324 8.254 19.364 1.00 92.62 298 ALA A O 1
ATOM 2309 N N . THR A 1 299 ? -15.631 6.038 19.375 1.00 90.75 299 THR A N 1
ATOM 2310 C CA . THR A 1 299 ? -17.090 6.140 19.559 1.00 90.75 299 THR A CA 1
ATOM 2311 C C . THR A 1 299 ? -17.498 6.670 20.934 1.00 90.75 299 THR A C 1
ATOM 2313 O O . THR A 1 299 ? -18.622 7.160 21.072 1.00 90.75 299 THR A O 1
ATOM 2316 N N . ARG A 1 300 ? -16.624 6.611 21.951 1.00 88.69 300 ARG A N 1
ATOM 2317 C CA . ARG A 1 300 ? -16.910 7.123 23.307 1.00 88.69 300 ARG A CA 1
ATOM 2318 C C . ARG A 1 300 ? -15.813 7.982 23.914 1.00 88.69 300 ARG A C 1
ATOM 2320 O O . ARG A 1 300 ? -16.121 8.783 24.791 1.00 88.69 300 ARG A O 1
ATOM 2327 N N . LEU A 1 301 ? -14.569 7.812 23.487 1.00 90.69 301 LEU A N 1
ATOM 2328 C CA . LEU A 1 301 ? -13.438 8.545 24.034 1.00 90.69 301 LEU A CA 1
ATOM 2329 C C . LEU A 1 301 ? -13.102 9.756 23.149 1.00 90.69 301 LEU A C 1
ATOM 2331 O O . LEU A 1 301 ? -13.201 9.662 21.920 1.00 90.69 301 LEU A O 1
ATOM 2335 N N . PRO A 1 302 ? -12.685 10.884 23.753 1.00 91.06 302 PRO A N 1
ATOM 2336 C CA . PRO A 1 302 ? -12.235 12.047 23.001 1.00 91.06 302 PRO A CA 1
ATOM 2337 C C . PRO A 1 302 ? -10.928 11.752 22.260 1.00 91.06 302 PRO A C 1
ATOM 2339 O O . PRO A 1 302 ? -10.188 10.827 22.619 1.00 91.06 302 PRO A O 1
ATOM 2342 N N . PHE A 1 303 ? -10.619 12.581 21.259 1.00 90.75 303 PHE A N 1
ATOM 2343 C CA . PHE A 1 303 ? -9.473 12.418 20.352 1.00 90.75 303 PHE A CA 1
ATOM 2344 C C . PHE A 1 303 ? -8.166 12.038 21.073 1.00 90.75 303 PHE A C 1
ATOM 2346 O O . PHE A 1 303 ? -7.557 11.013 20.765 1.00 90.75 303 PHE A O 1
ATOM 2353 N N . ILE A 1 304 ? -7.760 12.841 22.065 1.00 92.44 304 ILE A N 1
ATOM 2354 C CA . ILE A 1 304 ? -6.471 12.683 22.760 1.00 92.44 304 ILE A CA 1
ATOM 2355 C C . ILE A 1 304 ? -6.399 11.334 23.477 1.00 92.44 304 ILE A C 1
ATOM 2357 O O . ILE A 1 304 ? -5.378 10.653 23.415 1.00 92.44 304 ILE A O 1
ATOM 2361 N N . VAL A 1 305 ? -7.484 10.933 24.143 1.00 94.31 305 VAL A N 1
ATOM 2362 C CA . VAL A 1 305 ? -7.516 9.686 24.915 1.00 94.31 305 VAL A CA 1
ATOM 2363 C C . VAL A 1 305 ? -7.441 8.494 23.968 1.00 94.31 305 VAL A C 1
ATOM 2365 O O . VAL A 1 305 ? -6.606 7.620 24.176 1.00 94.31 305 VAL A O 1
ATOM 2368 N N . THR A 1 306 ? -8.229 8.492 22.890 1.00 93.81 306 THR A N 1
ATOM 2369 C CA . THR A 1 306 ? -8.194 7.420 21.883 1.00 93.81 306 THR A CA 1
ATOM 2370 C C . THR A 1 306 ? -6.799 7.246 21.291 1.00 93.81 306 THR A C 1
ATOM 2372 O O . THR A 1 306 ? -6.281 6.127 21.250 1.00 93.81 306 THR A O 1
ATOM 2375 N N . PHE A 1 307 ? -6.168 8.350 20.881 1.00 93.19 307 PHE A N 1
ATOM 2376 C CA . PHE A 1 307 ? -4.835 8.327 20.290 1.00 93.19 307 PHE A CA 1
ATOM 2377 C C . PHE A 1 307 ? -3.790 7.767 21.264 1.00 93.19 307 PHE A C 1
ATOM 2379 O O . PHE A 1 307 ? -3.085 6.813 20.930 1.00 93.19 307 PHE A O 1
ATOM 2386 N N . VAL A 1 308 ? -3.727 8.300 22.490 1.00 95.31 308 VAL A N 1
ATOM 2387 C CA . VAL A 1 308 ? -2.767 7.851 23.512 1.00 95.31 308 VAL A CA 1
ATOM 2388 C C . VAL A 1 308 ? -2.990 6.381 23.873 1.00 95.31 308 VAL A C 1
ATOM 2390 O O . VAL A 1 308 ? -2.026 5.621 23.957 1.00 95.31 308 VAL A O 1
ATOM 2393 N N . THR A 1 309 ? -4.243 5.943 24.029 1.00 95.06 309 THR A N 1
ATOM 2394 C CA . THR A 1 309 ? -4.559 4.536 24.308 1.00 95.06 309 THR A CA 1
ATOM 2395 C C . THR A 1 309 ? -4.098 3.619 23.176 1.00 95.06 309 THR A C 1
ATOM 2397 O O . THR A 1 309 ? -3.504 2.579 23.451 1.00 95.06 309 THR A O 1
ATOM 2400 N N . CYS A 1 310 ? -4.290 4.002 21.913 1.00 95.25 310 CYS A N 1
ATOM 2401 C CA . CYS A 1 310 ? -3.822 3.202 20.778 1.00 95.25 310 CYS A CA 1
ATOM 2402 C C . CYS A 1 310 ? -2.292 3.116 20.710 1.00 95.25 310 CYS A C 1
ATOM 2404 O O . CYS A 1 310 ? -1.763 2.050 20.405 1.00 95.25 310 CYS A O 1
ATOM 2406 N N . VAL A 1 311 ? -1.577 4.196 21.044 1.00 93.75 311 VAL A N 1
ATOM 2407 C CA . VAL A 1 311 ? -0.106 4.184 21.137 1.00 93.75 311 VAL A CA 1
ATOM 2408 C C . VAL A 1 311 ? 0.364 3.226 22.236 1.00 93.75 311 VAL A C 1
ATOM 2410 O O . VAL A 1 311 ? 1.277 2.433 22.015 1.00 93.75 311 VAL A O 1
ATOM 2413 N N . VAL A 1 312 ? -0.287 3.231 23.403 1.00 94.19 312 VAL A N 1
ATOM 2414 C CA . VAL A 1 312 ? 0.021 2.280 24.486 1.00 94.19 312 VAL A CA 1
ATOM 2415 C C . VAL A 1 312 ? -0.253 0.838 24.051 1.00 94.19 312 VAL A C 1
ATOM 2417 O O . VAL A 1 312 ? 0.587 -0.030 24.276 1.00 94.19 312 VAL A O 1
ATOM 2420 N N . ILE A 1 313 ? -1.383 0.580 23.385 1.00 94.69 313 ILE A N 1
ATOM 2421 C CA . ILE A 1 313 ? -1.720 -0.751 22.852 1.00 94.69 313 ILE A CA 1
ATOM 2422 C C . ILE A 1 313 ? -0.696 -1.199 21.805 1.00 94.69 313 ILE A C 1
ATOM 2424 O O . ILE A 1 313 ? -0.305 -2.362 21.817 1.00 94.69 313 ILE A O 1
ATOM 2428 N N . PHE A 1 314 ? -0.220 -0.295 20.943 1.00 94.25 314 PHE A N 1
ATOM 2429 C CA . PHE A 1 314 ? 0.823 -0.597 19.963 1.00 94.25 314 PHE A CA 1
ATOM 2430 C C . PHE A 1 314 ? 2.107 -1.092 20.638 1.00 94.25 314 PHE A C 1
ATOM 2432 O O . PHE A 1 314 ? 2.618 -2.150 20.276 1.00 94.25 314 PHE A O 1
ATOM 2439 N N . PHE A 1 315 ? 2.616 -0.368 21.640 1.00 91.81 315 PHE A N 1
ATOM 2440 C CA . PHE A 1 315 ? 3.841 -0.778 22.331 1.00 91.81 315 PHE A CA 1
ATOM 2441 C C . PHE A 1 315 ? 3.645 -2.058 23.139 1.00 91.81 315 PHE A C 1
ATOM 2443 O O . PHE A 1 315 ? 4.479 -2.959 23.072 1.00 91.81 315 PHE A O 1
ATOM 2450 N N . LEU A 1 316 ? 2.537 -2.170 23.875 1.00 91.38 316 LEU A N 1
ATOM 2451 C CA . LEU A 1 316 ? 2.252 -3.380 24.640 1.00 91.38 316 LEU A CA 1
ATOM 2452 C C . LEU A 1 316 ? 2.112 -4.599 23.720 1.00 91.38 316 LEU A C 1
ATOM 2454 O O . LEU A 1 316 ? 2.701 -5.626 24.024 1.00 91.38 316 LEU A O 1
ATOM 2458 N N . GLY A 1 317 ? 1.436 -4.477 22.576 1.00 90.50 317 GLY A N 1
ATOM 2459 C CA . GLY A 1 317 ? 1.231 -5.587 21.641 1.00 90.50 317 GLY A CA 1
ATOM 2460 C C . GLY A 1 317 ? 2.508 -6.157 21.007 1.00 90.50 317 GLY A C 1
ATOM 2461 O O . GLY A 1 317 ? 2.481 -7.296 20.554 1.00 90.50 317 GLY A O 1
ATOM 2462 N N . HIS A 1 318 ? 3.622 -5.412 20.987 1.00 89.94 318 HIS A N 1
ATOM 2463 C CA . HIS A 1 318 ? 4.934 -5.951 20.580 1.00 89.94 318 HIS A CA 1
ATOM 2464 C C . HIS A 1 318 ? 5.734 -6.503 21.766 1.00 89.94 318 HIS A C 1
ATOM 2466 O O . HIS A 1 318 ? 6.550 -7.404 21.608 1.00 89.94 318 HIS A O 1
ATOM 2472 N N . LEU A 1 319 ? 5.530 -5.960 22.970 1.00 88.50 319 LEU A N 1
ATOM 2473 C CA . LEU A 1 319 ? 6.351 -6.295 24.134 1.00 88.50 319 LEU A CA 1
ATOM 2474 C C . LEU A 1 319 ? 5.772 -7.424 24.994 1.00 88.50 319 LEU A C 1
ATOM 2476 O O . LEU A 1 319 ? 6.525 -8.039 25.749 1.00 88.50 319 LEU A O 1
ATOM 2480 N N . THR A 1 320 ? 4.470 -7.717 24.918 1.00 85.94 320 THR A N 1
ATOM 2481 C CA . THR A 1 320 ? 3.813 -8.724 25.776 1.00 85.94 320 THR A CA 1
ATOM 2482 C C . THR A 1 320 ? 4.475 -10.089 25.683 1.00 85.94 320 THR A C 1
ATOM 2484 O O . THR A 1 320 ? 4.802 -10.673 26.718 1.00 85.94 320 THR A O 1
ATOM 2487 N N . HIS A 1 321 ? 4.756 -10.564 24.473 1.00 84.81 321 HIS A N 1
ATOM 2488 C CA . HIS A 1 321 ? 5.387 -11.864 24.263 1.00 84.81 321 HIS A CA 1
ATOM 2489 C C . HIS A 1 321 ? 6.797 -11.926 24.887 1.00 84.81 321 HIS A C 1
ATOM 2491 O O . HIS A 1 321 ? 7.147 -12.874 25.601 1.00 84.81 321 HIS A O 1
ATOM 2497 N N . VAL A 1 322 ? 7.590 -10.861 24.727 1.00 86.25 322 VAL A N 1
ATOM 2498 C CA . VAL A 1 322 ? 8.915 -10.734 25.358 1.00 86.25 322 VAL A CA 1
ATOM 2499 C C . VAL A 1 322 ? 8.798 -10.710 26.888 1.00 86.25 322 VAL A C 1
ATOM 2501 O O . VAL A 1 322 ? 9.571 -11.360 27.592 1.00 86.25 322 VAL A O 1
ATOM 2504 N N . LEU A 1 323 ? 7.793 -10.025 27.436 1.00 86.50 323 LEU A N 1
ATOM 2505 C CA . LEU A 1 323 ? 7.554 -9.998 28.881 1.00 86.50 323 LEU A CA 1
ATOM 2506 C C . LEU A 1 323 ? 7.173 -11.380 29.430 1.00 86.50 323 LEU A C 1
ATOM 2508 O O . LEU A 1 323 ? 7.652 -11.752 30.504 1.00 86.50 323 LEU A O 1
ATOM 2512 N N . VAL A 1 324 ? 6.359 -12.165 28.715 1.00 87.62 324 VAL A N 1
ATOM 2513 C CA . VAL A 1 324 ? 5.990 -13.535 29.123 1.00 87.62 324 VAL A CA 1
ATOM 2514 C C . VAL A 1 324 ? 7.218 -14.447 29.142 1.00 87.62 324 VAL A C 1
ATOM 2516 O O . VAL A 1 324 ? 7.431 -15.171 30.117 1.00 87.62 324 VAL A O 1
ATOM 2519 N N . THR A 1 325 ? 8.057 -14.385 28.107 1.00 88.12 325 THR A N 1
ATOM 2520 C CA . THR A 1 325 ? 9.256 -15.235 28.006 1.00 88.12 325 THR A CA 1
ATOM 2521 C C . THR A 1 325 ? 10.306 -14.888 29.063 1.00 88.12 325 THR A C 1
ATOM 2523 O O . THR A 1 325 ? 10.834 -15.784 29.720 1.00 88.12 325 THR A O 1
ATOM 2526 N N . VAL A 1 326 ? 10.570 -13.600 29.302 1.00 88.69 326 VAL A N 1
ATOM 2527 C CA . VAL A 1 326 ? 11.578 -13.148 30.281 1.00 88.69 326 VAL A CA 1
ATOM 2528 C C . VAL A 1 326 ? 11.115 -13.338 31.730 1.00 88.69 326 VAL A C 1
ATOM 2530 O O . VAL A 1 326 ? 11.932 -13.593 32.621 1.00 88.69 326 VAL A O 1
ATOM 2533 N N . SER A 1 327 ? 9.813 -13.214 31.998 1.00 87.06 327 SER A N 1
ATOM 2534 C CA . SER A 1 327 ? 9.259 -13.376 33.351 1.00 87.06 327 SER A CA 1
ATOM 2535 C C . SER A 1 327 ? 9.029 -14.836 33.752 1.00 87.06 327 SER A C 1
ATOM 2537 O O . SER A 1 327 ? 8.842 -15.119 34.945 1.00 87.06 327 SER A O 1
ATOM 2539 N N . ALA A 1 328 ? 9.082 -15.769 32.795 1.00 85.88 328 ALA A N 1
ATOM 2540 C CA . ALA A 1 328 ? 8.921 -17.195 33.037 1.00 85.88 328 ALA A CA 1
ATOM 2541 C C . ALA A 1 328 ? 9.930 -17.697 34.086 1.00 85.88 328 ALA A C 1
ATOM 2543 O O . ALA A 1 328 ? 11.144 -17.592 33.930 1.00 85.88 328 ALA A O 1
ATOM 2544 N N . GLY A 1 329 ? 9.414 -18.225 35.198 1.00 79.94 329 GLY A N 1
ATOM 2545 C CA . GLY A 1 329 ? 10.229 -18.792 36.278 1.00 79.94 329 GLY A CA 1
ATOM 2546 C C . GLY A 1 329 ? 10.946 -17.783 37.186 1.00 79.94 329 GLY A C 1
ATOM 2547 O O . GLY A 1 329 ? 11.617 -18.220 38.116 1.00 79.94 329 GLY A O 1
ATOM 2548 N N . ARG A 1 330 ? 10.800 -16.464 36.973 1.00 83.12 330 ARG A N 1
ATOM 2549 C CA . ARG A 1 330 ? 11.431 -15.427 37.820 1.00 83.12 330 ARG A CA 1
ATOM 2550 C C . ARG A 1 330 ? 10.450 -14.769 38.788 1.00 83.12 330 ARG A C 1
ATOM 2552 O O . ARG A 1 330 ? 10.634 -14.840 39.997 1.00 83.12 330 ARG A O 1
ATOM 2559 N N . PHE A 1 331 ? 9.389 -14.152 38.266 1.00 84.12 331 PHE A N 1
ATOM 2560 C CA . PHE A 1 331 ? 8.424 -13.386 39.062 1.00 84.12 331 PHE A CA 1
ATOM 2561 C C . PHE A 1 331 ? 6.992 -13.812 38.731 1.00 84.12 331 PHE A C 1
ATOM 2563 O O . PHE A 1 331 ? 6.493 -13.534 37.642 1.00 84.12 331 PHE A O 1
ATOM 2570 N N . ALA A 1 332 ? 6.309 -14.456 39.684 1.00 89.00 332 ALA A N 1
ATOM 2571 C CA . ALA A 1 332 ? 4.972 -15.014 39.463 1.00 89.00 332 ALA A CA 1
ATOM 2572 C C . ALA A 1 332 ? 3.926 -13.948 39.086 1.00 89.00 332 ALA A C 1
ATOM 2574 O O . ALA A 1 332 ? 3.165 -14.152 38.143 1.00 89.00 332 ALA A O 1
ATOM 2575 N N . LEU A 1 333 ? 3.923 -12.795 39.771 1.00 88.50 333 LEU A N 1
ATOM 2576 C CA . LEU A 1 333 ? 2.980 -11.704 39.494 1.00 88.50 333 LEU A CA 1
ATOM 2577 C C . LEU A 1 333 ? 3.206 -11.082 38.108 1.00 88.50 333 LEU A C 1
ATOM 2579 O O . LEU A 1 333 ? 2.246 -10.863 37.375 1.00 88.50 333 LEU A O 1
ATOM 2583 N N . VAL A 1 334 ? 4.466 -10.830 37.735 1.00 87.31 334 VAL A N 1
ATOM 2584 C CA . VAL A 1 334 ? 4.811 -10.246 36.427 1.00 87.31 334 VAL A CA 1
ATOM 2585 C C . VAL A 1 334 ? 4.444 -11.209 35.300 1.00 87.31 334 VAL A C 1
ATOM 2587 O O . VAL A 1 334 ? 3.851 -10.781 34.320 1.00 87.31 334 VAL A O 1
ATOM 2590 N N . ASN A 1 335 ? 4.705 -12.508 35.466 1.00 89.50 335 ASN A N 1
ATOM 2591 C CA . ASN A 1 335 ? 4.327 -13.531 34.489 1.00 89.50 335 ASN A CA 1
ATOM 2592 C C . ASN A 1 335 ? 2.804 -13.667 34.348 1.00 89.50 335 ASN A C 1
ATOM 2594 O O . ASN A 1 335 ? 2.287 -13.777 33.240 1.00 89.50 335 ASN A O 1
ATOM 2598 N N . PHE A 1 336 ? 2.064 -13.604 35.458 1.00 90.69 336 PHE A N 1
ATOM 2599 C CA . PHE A 1 336 ? 0.602 -13.592 35.415 1.00 90.69 336 PHE A CA 1
ATOM 2600 C C . PHE A 1 336 ? 0.060 -12.366 34.663 1.00 90.69 336 PHE A C 1
ATOM 2602 O O . PHE A 1 336 ? -0.767 -12.522 33.766 1.00 90.69 336 PHE A O 1
ATOM 2609 N N . MET A 1 337 ? 0.558 -11.165 34.975 1.00 89.12 337 MET A N 1
ATOM 2610 C CA . MET A 1 337 ? 0.173 -9.932 34.276 1.00 89.12 337 MET A CA 1
ATOM 2611 C C . MET A 1 337 ? 0.557 -9.962 32.794 1.00 89.12 337 MET A C 1
ATOM 2613 O O . MET A 1 337 ? -0.259 -9.601 31.951 1.00 89.12 337 MET A O 1
ATOM 2617 N N . ALA A 1 338 ? 1.756 -10.444 32.459 1.00 86.75 338 ALA A N 1
ATOM 2618 C CA . ALA A 1 338 ? 2.209 -10.567 31.078 1.00 86.75 338 ALA A CA 1
ATOM 2619 C C . ALA A 1 338 ? 1.300 -11.509 30.274 1.00 86.75 338 ALA A C 1
ATOM 2621 O O . ALA A 1 338 ? 0.839 -11.126 29.206 1.00 86.75 338 ALA A O 1
ATOM 2622 N N . LYS A 1 339 ? 0.945 -12.681 30.823 1.00 89.12 339 LYS A N 1
ATOM 2623 C CA . LYS A 1 339 ? -0.001 -13.620 30.192 1.00 89.12 339 LYS A CA 1
ATOM 2624 C C . LYS A 1 339 ? -1.413 -13.056 30.062 1.00 89.12 339 LYS A C 1
ATOM 2626 O O . LYS A 1 339 ? -2.118 -13.379 29.111 1.00 89.12 339 LYS A O 1
ATOM 2631 N N . PHE A 1 340 ? -1.852 -12.244 31.022 1.00 89.56 340 PHE A N 1
ATOM 2632 C CA . PHE A 1 340 ? -3.140 -11.562 30.925 1.00 89.56 340 PHE A CA 1
ATOM 2633 C C . PHE A 1 340 ? -3.152 -10.587 29.744 1.00 89.56 340 PHE A C 1
ATOM 2635 O O . PHE A 1 340 ? -4.057 -10.649 28.916 1.00 89.56 340 PHE A O 1
ATOM 2642 N N . PHE A 1 341 ? -2.134 -9.730 29.634 1.00 87.19 341 PHE A N 1
ATOM 2643 C CA . PHE A 1 341 ? -2.035 -8.787 28.522 1.00 87.19 341 PHE A CA 1
ATOM 2644 C C . PHE A 1 341 ? -1.831 -9.485 27.175 1.00 87.19 341 PHE A C 1
ATOM 2646 O O . PHE A 1 341 ? -2.457 -9.067 26.211 1.00 87.19 341 PHE A O 1
ATOM 2653 N N . ASP A 1 342 ? -1.048 -10.563 27.119 1.00 87.06 342 ASP A N 1
ATOM 2654 C CA . ASP A 1 342 ? -0.829 -11.367 25.907 1.00 87.06 342 ASP A CA 1
ATOM 2655 C C . ASP A 1 342 ? -2.126 -11.994 25.361 1.00 87.06 342 ASP A C 1
ATOM 2657 O O . ASP A 1 342 ? -2.325 -12.085 24.156 1.00 87.06 342 ASP A O 1
ATOM 2661 N N . ASN A 1 343 ? -3.061 -12.359 26.246 1.00 86.19 343 ASN A N 1
ATOM 2662 C CA . ASN A 1 343 ? -4.362 -12.905 25.848 1.00 86.19 343 ASN A CA 1
ATOM 2663 C C . ASN A 1 343 ? -5.400 -11.837 25.457 1.00 86.19 343 ASN A C 1
ATOM 2665 O O . ASN A 1 343 ? -6.353 -12.148 24.743 1.00 86.19 343 ASN A O 1
ATOM 2669 N N . VAL A 1 344 ? -5.285 -10.611 25.979 1.00 86.69 344 VAL A N 1
ATOM 2670 C CA . VAL A 1 344 ? -6.287 -9.542 25.786 1.00 86.69 344 VAL A CA 1
ATOM 2671 C C . VAL A 1 344 ? -5.904 -8.603 24.643 1.00 86.69 344 VAL A C 1
ATOM 2673 O O . VAL A 1 344 ? -6.757 -8.189 23.853 1.00 86.69 344 VAL A O 1
ATOM 2676 N N . LEU A 1 345 ? -4.631 -8.225 24.577 1.00 88.25 345 LEU A N 1
ATOM 2677 C CA . LEU A 1 345 ? -4.109 -7.306 23.575 1.00 88.25 345 LEU A CA 1
ATOM 2678 C C . LEU A 1 345 ? -3.832 -8.042 22.261 1.00 88.25 345 LEU A C 1
ATOM 2680 O O . LEU A 1 345 ? -3.632 -9.257 22.261 1.00 88.25 345 LEU A O 1
ATOM 2684 N N . PRO A 1 346 ? -3.837 -7.331 21.120 1.00 88.50 346 PRO A N 1
ATOM 2685 C CA . PRO A 1 346 ? -3.439 -7.952 19.870 1.00 88.50 346 PRO A CA 1
ATOM 2686 C C . PRO A 1 346 ? -1.947 -8.300 19.932 1.00 88.50 346 PRO A C 1
ATOM 2688 O O . PRO A 1 346 ? -1.130 -7.448 20.282 1.00 88.50 346 PRO A O 1
ATOM 2691 N N . GLY A 1 347 ? -1.591 -9.531 19.563 1.00 85.44 347 GLY A N 1
ATOM 2692 C CA . GLY A 1 347 ? -0.200 -9.952 19.407 1.00 85.44 347 GLY A CA 1
ATOM 2693 C C . GLY A 1 347 ? 0.372 -9.341 18.133 1.00 85.44 347 GLY A C 1
ATOM 2694 O O . GLY A 1 347 ? 0.293 -9.945 17.065 1.00 85.44 347 GLY A O 1
ATOM 2695 N N . LEU A 1 348 ? 0.884 -8.112 18.220 1.00 86.06 348 LEU A N 1
ATOM 2696 C CA . LEU A 1 348 ? 1.381 -7.380 17.051 1.00 86.06 348 LEU A CA 1
ATOM 2697 C C . LEU A 1 348 ? 2.729 -7.927 16.557 1.00 86.06 348 LEU A C 1
ATOM 2699 O O . LEU A 1 348 ? 3.044 -7.768 15.384 1.00 86.06 348 LEU A O 1
ATOM 2703 N N . ASP A 1 349 ? 3.451 -8.650 17.417 1.00 84.12 349 ASP A N 1
ATOM 2704 C CA . ASP A 1 349 ? 4.685 -9.386 17.096 1.00 84.12 349 ASP A CA 1
ATOM 2705 C C . ASP A 1 349 ? 4.504 -10.381 15.929 1.00 84.12 349 ASP A C 1
ATOM 2707 O O . ASP A 1 349 ? 5.418 -10.613 15.147 1.00 84.12 349 ASP A O 1
ATOM 2711 N N . TYR A 1 350 ? 3.292 -10.918 15.719 1.00 84.25 350 TYR A N 1
ATOM 2712 C CA . TYR A 1 350 ? 3.015 -11.812 14.584 1.00 84.25 350 TYR A CA 1
ATOM 2713 C C . TYR A 1 350 ? 3.129 -11.126 13.213 1.00 84.25 350 TYR A C 1
ATOM 2715 O O . TYR A 1 350 ? 3.284 -11.810 12.196 1.00 84.25 350 TYR A O 1
ATOM 2723 N N . PHE A 1 351 ? 3.028 -9.794 13.170 1.00 83.62 351 PHE A N 1
ATOM 2724 C CA . PHE A 1 351 ? 3.165 -9.002 11.947 1.00 83.62 351 PHE A CA 1
ATOM 2725 C C . PHE A 1 351 ? 4.619 -8.601 11.660 1.00 83.62 351 PHE A C 1
ATOM 2727 O O . PHE A 1 351 ? 4.883 -8.064 10.583 1.00 83.62 351 PHE A O 1
ATOM 2734 N N . ASP A 1 352 ? 5.563 -8.873 12.568 1.00 79.81 352 ASP A N 1
ATOM 2735 C CA . ASP A 1 352 ? 6.967 -8.535 12.355 1.00 79.81 352 ASP A CA 1
ATOM 2736 C C . ASP A 1 352 ? 7.629 -9.521 11.376 1.00 79.81 352 ASP A C 1
ATOM 2738 O O . ASP A 1 352 ? 7.801 -10.716 11.636 1.00 79.81 352 ASP A O 1
ATOM 2742 N N . LEU A 1 353 ? 7.992 -9.006 10.201 1.00 70.31 353 LEU A N 1
ATOM 2743 C CA . LEU A 1 353 ? 8.680 -9.766 9.161 1.00 70.31 353 LEU A CA 1
ATOM 2744 C C . LEU A 1 353 ? 10.205 -9.810 9.390 1.00 70.31 353 LEU A C 1
ATOM 2746 O O . LEU A 1 353 ? 10.875 -10.661 8.799 1.00 70.31 353 LEU A O 1
ATOM 2750 N N . GLY A 1 354 ? 10.760 -8.937 10.241 1.00 63.62 354 GLY A N 1
ATOM 2751 C CA . GLY A 1 354 ? 12.192 -8.871 10.552 1.00 63.62 354 GLY A CA 1
ATOM 2752 C C . GLY A 1 354 ? 12.717 -10.196 11.100 1.00 63.62 354 GLY A C 1
ATOM 2753 O O . GLY A 1 354 ? 13.683 -10.754 10.579 1.00 63.62 354 GLY A O 1
ATOM 2754 N N . ALA A 1 355 ? 11.986 -10.803 12.038 1.00 58.50 355 ALA A N 1
ATOM 2755 C CA . ALA A 1 355 ? 12.323 -12.107 12.616 1.00 58.50 355 ALA A CA 1
ATOM 2756 C C . ALA A 1 355 ? 12.291 -13.278 11.606 1.00 58.50 355 ALA A C 1
ATOM 2758 O O . ALA A 1 355 ? 12.949 -14.304 11.813 1.00 58.50 355 ALA A O 1
ATOM 2759 N N . LEU A 1 356 ? 11.524 -13.149 10.515 1.00 59.97 356 LEU A N 1
ATOM 2760 C CA . LEU A 1 356 ? 11.445 -14.148 9.442 1.00 59.97 356 LEU A CA 1
ATOM 2761 C C . LEU A 1 356 ? 12.546 -13.957 8.397 1.00 59.97 356 LEU A C 1
ATOM 2763 O O . LEU A 1 356 ? 13.071 -14.947 7.891 1.00 59.97 356 LEU A O 1
ATOM 2767 N N . LEU A 1 357 ? 12.900 -12.708 8.092 1.00 57.97 357 LEU A N 1
ATOM 2768 C CA . LEU A 1 357 ? 13.948 -12.363 7.128 1.00 57.97 357 LEU A CA 1
ATOM 2769 C C . LEU A 1 357 ? 15.365 -12.475 7.691 1.00 57.97 357 LEU A C 1
ATOM 2771 O O . LEU A 1 357 ? 16.300 -12.673 6.921 1.00 57.97 357 LEU A O 1
ATOM 2775 N N . ALA A 1 358 ? 15.527 -12.383 9.011 1.00 53.56 358 ALA A N 1
ATOM 2776 C CA . ALA A 1 358 ? 16.800 -12.620 9.689 1.00 53.56 358 ALA A CA 1
ATOM 2777 C C . ALA A 1 358 ? 17.250 -14.093 9.628 1.00 53.56 358 ALA A C 1
ATOM 2779 O O . ALA A 1 358 ? 18.379 -14.413 9.991 1.00 53.56 358 ALA A O 1
ATOM 2780 N N . ARG A 1 359 ? 16.381 -15.012 9.185 1.00 56.00 359 ARG A N 1
ATOM 2781 C CA . ARG A 1 359 ? 16.742 -16.419 8.996 1.00 56.00 359 ARG A CA 1
ATOM 2782 C C . ARG A 1 359 ? 17.478 -16.581 7.667 1.00 56.00 359 ARG A C 1
ATOM 2784 O O . ARG A 1 359 ? 16.905 -16.337 6.612 1.00 56.00 359 ARG A O 1
ATOM 2791 N N . ASP A 1 360 ? 18.707 -17.093 7.714 1.00 51.38 360 ASP A N 1
ATOM 2792 C CA . ASP A 1 360 ? 19.545 -17.333 6.524 1.00 51.38 360 ASP A CA 1
ATOM 2793 C C . ASP A 1 360 ? 19.001 -18.422 5.574 1.00 51.38 360 ASP A C 1
ATOM 2795 O O . ASP A 1 360 ? 19.540 -18.640 4.490 1.00 51.38 360 ASP A O 1
ATOM 2799 N N . VAL A 1 361 ? 17.926 -19.117 5.960 1.00 55.88 361 VAL A N 1
ATOM 2800 C CA . VAL A 1 361 ? 17.256 -20.123 5.130 1.00 55.88 361 VAL A CA 1
ATOM 2801 C C . VAL A 1 361 ? 15.891 -19.581 4.703 1.00 55.88 361 VAL A C 1
ATOM 2803 O O . VAL A 1 361 ? 15.034 -19.387 5.572 1.00 55.88 361 VAL A O 1
ATOM 2806 N N . PRO A 1 362 ? 15.646 -19.368 3.394 1.00 59.44 362 PRO A N 1
ATOM 2807 C CA . PRO A 1 362 ? 14.333 -18.955 2.924 1.00 59.44 362 PRO A CA 1
ATOM 2808 C C . PRO A 1 362 ? 13.299 -20.025 3.311 1.00 59.44 362 PRO A C 1
ATOM 2810 O O . PRO A 1 362 ? 13.530 -21.214 3.064 1.00 59.44 362 PRO A O 1
ATOM 2813 N N . PRO A 1 363 ? 12.175 -19.643 3.944 1.00 62.09 363 PRO A N 1
ATOM 2814 C CA . PRO A 1 363 ? 11.140 -20.595 4.319 1.00 62.09 363 PRO A CA 1
ATOM 2815 C C . PRO A 1 363 ? 10.580 -21.283 3.072 1.00 62.09 363 PRO A C 1
ATOM 2817 O O . PRO A 1 363 ? 10.517 -20.684 1.996 1.00 62.09 363 PRO A O 1
ATOM 2820 N N . ASP A 1 364 ? 10.147 -22.539 3.222 1.00 75.06 364 ASP A N 1
ATOM 2821 C CA . ASP A 1 364 ? 9.414 -23.229 2.161 1.00 75.06 364 ASP A CA 1
ATOM 2822 C C . ASP A 1 364 ? 8.255 -22.340 1.681 1.00 75.06 364 ASP A C 1
ATOM 2824 O O . ASP A 1 364 ? 7.485 -21.818 2.495 1.00 75.06 364 ASP A O 1
ATOM 2828 N N . GLN A 1 365 ? 8.147 -22.144 0.363 1.00 73.88 365 GLN A N 1
ATOM 2829 C CA . GLN A 1 365 ? 7.211 -21.185 -0.228 1.00 73.88 365 GLN A CA 1
ATOM 2830 C C . GLN A 1 365 ? 5.777 -21.485 0.221 1.00 73.88 365 GLN A C 1
ATOM 2832 O O . GLN A 1 365 ? 5.021 -20.570 0.542 1.00 73.88 365 GLN A O 1
ATOM 2837 N N . SER A 1 366 ? 5.420 -22.770 0.313 1.00 77.38 366 SER A N 1
ATOM 2838 C CA . SER A 1 366 ? 4.086 -23.203 0.739 1.00 77.38 366 SER A CA 1
ATOM 2839 C C . SER A 1 366 ? 3.789 -22.836 2.200 1.00 77.38 366 SER A C 1
ATOM 2841 O O . SER A 1 366 ? 2.728 -22.283 2.504 1.00 77.38 366 SER A O 1
ATOM 2843 N N . ALA A 1 367 ? 4.755 -23.061 3.095 1.00 81.31 367 ALA A N 1
ATOM 2844 C CA . ALA A 1 367 ? 4.652 -22.730 4.510 1.00 81.31 367 ALA A CA 1
ATOM 2845 C C . ALA A 1 367 ? 4.599 -21.214 4.733 1.00 81.31 367 ALA A C 1
ATOM 2847 O O . ALA A 1 367 ? 3.848 -20.742 5.586 1.00 81.31 367 ALA A O 1
ATOM 2848 N N . PHE A 1 368 ? 5.341 -20.445 3.934 1.00 81.38 368 PHE A N 1
ATOM 2849 C CA . PHE A 1 368 ? 5.319 -18.988 3.996 1.00 81.38 368 PHE A CA 1
ATOM 2850 C C . PHE A 1 368 ? 3.949 -18.419 3.606 1.00 81.38 368 PHE A C 1
ATOM 2852 O O . PHE A 1 368 ? 3.393 -17.607 4.345 1.00 81.38 368 PHE A O 1
ATOM 2859 N N . PHE A 1 369 ? 3.347 -18.883 2.506 1.00 82.44 369 PHE A N 1
ATOM 2860 C CA . PHE A 1 369 ? 1.997 -18.447 2.125 1.00 82.44 369 PHE A CA 1
ATOM 2861 C C . PHE A 1 369 ? 0.936 -18.861 3.149 1.00 82.44 369 PHE A C 1
ATOM 2863 O O . PHE A 1 369 ? 0.022 -18.083 3.430 1.00 82.44 369 PHE A O 1
ATOM 2870 N N . ALA A 1 370 ? 1.064 -20.052 3.743 1.00 86.19 370 ALA A N 1
ATOM 2871 C CA . ALA A 1 370 ? 0.185 -20.486 4.825 1.00 86.19 370 ALA A CA 1
ATOM 2872 C C . ALA A 1 370 ? 0.322 -19.585 6.066 1.00 86.19 370 ALA A C 1
ATOM 2874 O O . ALA A 1 370 ? -0.690 -19.187 6.647 1.00 86.19 370 ALA A O 1
ATOM 2875 N N . TYR A 1 371 ? 1.553 -19.207 6.430 1.00 85.25 371 TYR A N 1
ATOM 2876 C CA . TYR A 1 371 ? 1.817 -18.271 7.522 1.00 85.25 371 TYR A CA 1
ATOM 2877 C C . TYR A 1 371 ? 1.182 -16.905 7.247 1.00 85.25 371 TYR A C 1
ATOM 2879 O O . TYR A 1 371 ? 0.362 -16.449 8.044 1.00 85.25 371 TYR A O 1
ATOM 2887 N N . VAL A 1 372 ? 1.462 -16.303 6.084 1.00 86.25 372 VAL A N 1
ATOM 2888 C CA . VAL A 1 372 ? 0.866 -15.020 5.671 1.00 86.25 372 VAL A CA 1
ATOM 2889 C C . VAL A 1 372 ? -0.662 -15.090 5.730 1.00 86.25 372 VAL A C 1
ATOM 2891 O O . VAL A 1 372 ? -1.291 -14.224 6.333 1.00 86.25 372 VAL A O 1
ATOM 2894 N N . GLY A 1 373 ? -1.262 -16.157 5.193 1.00 88.62 373 GLY A N 1
ATOM 2895 C CA . GLY A 1 373 ? -2.709 -16.370 5.238 1.00 88.62 373 GLY A CA 1
ATOM 2896 C C . GLY A 1 373 ? -3.269 -16.468 6.660 1.00 88.62 373 GLY A C 1
ATOM 2897 O O . GLY A 1 373 ? -4.306 -15.871 6.951 1.00 88.62 373 GLY A O 1
ATOM 2898 N N . SER A 1 374 ? -2.580 -17.171 7.563 1.00 88.75 374 SER A N 1
ATOM 2899 C CA . SER A 1 374 ? -3.003 -17.293 8.965 1.00 88.75 374 SER A CA 1
ATOM 2900 C C . SER A 1 374 ? -2.936 -15.961 9.721 1.00 88.75 374 SER A C 1
ATOM 2902 O O . SER A 1 374 ? -3.883 -15.615 10.427 1.00 88.75 374 SER A O 1
ATOM 2904 N N . VAL A 1 375 ? -1.877 -15.175 9.508 1.00 89.25 375 VAL A N 1
ATOM 2905 C CA . VAL A 1 375 ? -1.685 -13.853 10.122 1.00 89.25 375 VAL A CA 1
ATOM 2906 C C . VAL A 1 375 ? -2.712 -12.849 9.594 1.00 89.25 375 VAL A C 1
ATOM 2908 O O . VAL A 1 375 ? -3.330 -12.119 10.371 1.00 89.25 375 VAL A O 1
ATOM 2911 N N . THR A 1 376 ? -2.984 -12.855 8.286 1.00 91.25 376 THR A N 1
ATOM 2912 C CA . THR A 1 376 ? -4.072 -12.053 7.707 1.00 91.25 376 THR A CA 1
ATOM 2913 C C . THR A 1 376 ? -5.434 -12.474 8.265 1.00 91.25 376 THR A C 1
ATOM 2915 O O . THR A 1 376 ? -6.247 -11.615 8.605 1.00 91.25 376 THR A O 1
ATOM 2918 N N . GLY A 1 377 ? -5.684 -13.778 8.420 1.00 93.56 377 GLY A N 1
ATOM 2919 C CA . GLY A 1 377 ? -6.907 -14.299 9.037 1.00 93.56 377 GLY A CA 1
ATOM 2920 C C . GLY A 1 377 ? -7.088 -13.825 10.482 1.00 93.56 377 GLY A C 1
ATOM 2921 O O . GLY A 1 377 ? -8.169 -13.355 10.841 1.00 93.56 377 GLY A O 1
ATOM 2922 N N . TYR A 1 378 ? -6.020 -13.875 11.284 1.00 92.50 378 TYR A N 1
ATOM 2923 C CA . TYR A 1 378 ? -5.995 -13.327 12.641 1.00 92.50 378 TYR A CA 1
ATOM 2924 C C . TYR A 1 378 ? -6.351 -11.836 12.654 1.00 92.50 378 TYR A C 1
ATOM 2926 O O . TYR A 1 378 ? -7.235 -11.420 13.404 1.00 92.50 378 TYR A O 1
ATOM 2934 N N . ALA A 1 379 ? -5.729 -11.046 11.774 1.00 94.69 379 ALA A N 1
ATOM 2935 C CA . ALA A 1 379 ? -5.982 -9.615 11.682 1.00 94.69 379 ALA A CA 1
ATOM 2936 C C . ALA A 1 379 ? -7.451 -9.312 11.347 1.00 94.69 379 ALA A C 1
ATOM 2938 O O . ALA A 1 379 ? -8.079 -8.490 12.011 1.00 94.69 379 ALA A O 1
ATOM 2939 N N . VAL A 1 380 ? -8.026 -10.007 10.358 1.00 95.56 380 VAL A N 1
ATOM 2940 C CA . VAL A 1 380 ? -9.429 -9.818 9.952 1.00 95.56 380 VAL A CA 1
ATOM 2941 C C . VAL A 1 380 ? -10.378 -10.158 11.099 1.00 95.56 380 VAL A C 1
ATOM 2943 O O . VAL A 1 380 ? -11.286 -9.381 11.393 1.00 95.56 380 VAL A O 1
ATOM 2946 N N . LEU A 1 381 ? -10.165 -11.291 11.773 1.00 95.25 381 LEU A N 1
ATOM 2947 C CA . LEU A 1 381 ? -10.997 -11.708 12.902 1.00 95.25 381 LEU A CA 1
ATOM 2948 C C . LEU A 1 381 ? -10.930 -10.703 14.053 1.00 95.25 381 LEU A C 1
ATOM 2950 O O . LEU A 1 381 ? -11.974 -10.291 14.562 1.00 95.25 381 LEU A O 1
ATOM 2954 N N . TYR A 1 382 ? -9.726 -10.266 14.427 1.00 94.19 382 TYR A N 1
ATOM 2955 C CA . TYR A 1 382 ? -9.547 -9.286 15.495 1.00 94.19 382 TYR A CA 1
ATOM 2956 C C . TYR A 1 382 ? -10.219 -7.952 15.143 1.00 94.19 382 TYR A C 1
ATOM 2958 O O . TYR A 1 382 ? -10.954 -7.391 15.958 1.00 94.19 382 TYR A O 1
ATOM 2966 N N . SER A 1 383 ? -10.041 -7.464 13.910 1.00 95.81 383 SER A N 1
ATOM 2967 C CA . SER A 1 383 ? -10.698 -6.245 13.433 1.00 95.81 383 SER A CA 1
ATOM 2968 C C . SER A 1 383 ? -12.222 -6.361 13.445 1.00 95.81 383 SER A C 1
ATOM 2970 O O . SER A 1 383 ? -12.890 -5.416 13.858 1.00 95.81 383 SER A O 1
ATOM 2972 N N . ILE A 1 384 ? -12.793 -7.508 13.059 1.00 95.75 384 ILE A N 1
ATOM 2973 C CA . ILE A 1 384 ? -14.244 -7.743 13.140 1.00 95.75 384 ILE A CA 1
ATOM 2974 C C . ILE A 1 384 ? -14.719 -7.663 14.593 1.00 95.75 384 ILE A C 1
ATOM 2976 O O . ILE A 1 384 ? -15.697 -6.969 14.866 1.00 95.75 384 ILE A O 1
ATOM 2980 N N . ILE A 1 385 ? -14.032 -8.325 15.528 1.00 95.06 385 ILE A N 1
ATOM 2981 C CA . ILE A 1 385 ? -14.392 -8.306 16.955 1.00 95.06 385 ILE A CA 1
ATOM 2982 C C . ILE A 1 385 ? -14.339 -6.874 17.506 1.00 95.06 385 ILE A C 1
ATOM 2984 O O . ILE A 1 385 ? -15.300 -6.420 18.130 1.00 95.06 385 ILE A O 1
ATOM 2988 N N . ALA A 1 386 ? -13.259 -6.138 17.228 1.00 95.00 386 ALA A N 1
ATOM 2989 C CA . ALA A 1 386 ? -13.099 -4.752 17.664 1.00 95.00 386 ALA A CA 1
ATOM 2990 C C . ALA A 1 386 ? -14.180 -3.828 17.074 1.00 95.00 386 ALA A C 1
ATOM 2992 O O . ALA A 1 386 ? -14.767 -3.019 17.793 1.00 95.00 386 ALA A O 1
ATOM 2993 N N . LEU A 1 387 ? -14.510 -3.980 15.787 1.00 95.00 387 LEU A N 1
ATOM 2994 C CA . LEU A 1 387 ? -15.568 -3.197 15.142 1.00 95.00 387 LEU A CA 1
ATOM 2995 C C . LEU A 1 387 ? -16.959 -3.545 15.668 1.00 95.00 387 LEU A C 1
ATOM 2997 O O . LEU A 1 387 ? -17.764 -2.638 15.862 1.00 95.00 387 LEU A O 1
ATOM 3001 N N . LEU A 1 388 ? -17.257 -4.823 15.924 1.00 94.12 388 LEU A N 1
ATOM 3002 C CA . LEU A 1 388 ? -18.520 -5.233 16.546 1.00 94.12 388 LEU A CA 1
ATOM 3003 C C . LEU A 1 388 ? -18.671 -4.610 17.933 1.00 94.12 388 LEU A C 1
ATOM 3005 O O . LEU A 1 388 ? -19.733 -4.073 18.244 1.00 94.12 388 LEU A O 1
ATOM 3009 N N . PHE A 1 389 ? -17.600 -4.613 18.728 1.00 92.62 389 PHE A N 1
ATOM 3010 C CA . PHE A 1 389 ? -17.581 -3.928 20.015 1.00 92.62 389 PHE A CA 1
ATOM 3011 C C . PHE A 1 389 ? -17.852 -2.425 19.856 1.00 92.62 389 PHE A C 1
ATOM 3013 O O . PHE A 1 389 ? -18.730 -1.888 20.529 1.00 92.62 389 PHE A O 1
ATOM 3020 N N . GLY A 1 390 ? -17.181 -1.759 18.911 1.00 90.06 390 GLY A N 1
ATOM 3021 C CA . GLY A 1 390 ? -17.424 -0.347 18.598 1.00 90.06 390 GLY A CA 1
ATOM 3022 C C . GLY A 1 390 ? -18.857 -0.052 18.141 1.00 90.06 390 GLY A C 1
ATOM 3023 O O . GLY A 1 390 ? -19.432 0.963 18.526 1.00 90.06 390 GLY A O 1
ATOM 3024 N N . LEU A 1 391 ? -19.467 -0.947 17.360 1.00 90.94 391 LEU A N 1
ATOM 3025 C CA . LEU A 1 391 ? -20.851 -0.810 16.899 1.00 90.94 391 LEU A CA 1
ATOM 3026 C C . LEU A 1 391 ? -21.854 -0.901 18.050 1.00 90.94 391 LEU A C 1
ATOM 3028 O O . LEU A 1 391 ? -22.745 -0.058 18.124 1.00 90.94 391 LEU A O 1
ATOM 3032 N N . ILE A 1 392 ? -21.689 -1.874 18.951 1.00 90.25 392 ILE A N 1
ATOM 3033 C CA . ILE A 1 392 ? -22.517 -1.998 20.163 1.00 90.25 392 ILE A CA 1
ATOM 3034 C C . ILE A 1 392 ? -22.383 -0.721 21.000 1.00 90.25 392 ILE A C 1
ATOM 3036 O O . ILE A 1 392 ? -23.371 -0.098 21.379 1.00 90.25 392 ILE A O 1
ATOM 3040 N N . LEU A 1 393 ? -21.142 -0.270 21.200 1.00 86.25 393 LEU A N 1
ATOM 3041 C CA . LEU A 1 393 ? -20.827 0.908 21.998 1.00 86.25 393 LEU A CA 1
ATOM 3042 C C . LEU A 1 393 ? -21.463 2.199 21.443 1.00 86.25 393 LEU A C 1
ATOM 3044 O O . LEU A 1 393 ? -21.821 3.092 22.222 1.00 86.25 393 LEU A O 1
ATOM 3048 N N . PHE A 1 394 ? -21.605 2.276 20.116 1.00 84.75 394 PHE A N 1
ATOM 3049 C CA . PHE A 1 394 ? -22.185 3.392 19.368 1.00 84.75 394 PHE A CA 1
ATOM 3050 C C . PHE A 1 394 ? -23.720 3.360 19.278 1.00 84.75 394 PHE A C 1
ATOM 3052 O O . PHE A 1 394 ? -24.348 4.417 19.177 1.00 84.75 394 PHE A O 1
ATOM 3059 N N . GLU A 1 395 ? -24.343 2.179 19.301 1.00 83.00 395 GLU A N 1
ATOM 3060 C CA . GLU A 1 395 ? -25.808 2.050 19.323 1.00 83.00 395 GLU A CA 1
ATOM 3061 C C . GLU A 1 395 ? -26.395 2.615 20.619 1.00 83.00 395 GLU A C 1
ATOM 3063 O O . GLU A 1 395 ? -27.332 3.409 20.554 1.00 83.00 395 GLU A O 1
ATOM 3068 N N . ASP A 1 396 ? -25.763 2.316 21.753 1.00 77.94 396 ASP A N 1
ATOM 3069 C CA . ASP A 1 396 ? -26.171 2.790 23.083 1.00 77.94 396 ASP A CA 1
ATOM 3070 C C . ASP A 1 396 ? -25.899 4.285 23.321 1.00 77.94 396 ASP A C 1
ATOM 3072 O O . ASP A 1 396 ? -26.302 4.842 24.342 1.00 77.94 396 ASP A O 1
ATOM 3076 N N . ARG A 1 397 ? -25.156 4.953 22.427 1.00 72.88 397 ARG A N 1
ATOM 3077 C CA . ARG A 1 397 ? -24.872 6.382 22.575 1.00 72.88 397 ARG A CA 1
ATOM 3078 C C . ARG A 1 397 ? -26.095 7.177 22.118 1.00 72.88 397 ARG A C 1
ATOM 3080 O O . ARG A 1 397 ? -26.403 7.244 20.920 1.00 72.88 397 ARG A O 1
ATOM 3087 N N . ASP A 1 398 ? -26.761 7.813 23.075 1.00 60.28 398 ASP A N 1
ATOM 3088 C CA . ASP A 1 398 ? -27.780 8.819 22.801 1.00 60.28 398 ASP A CA 1
ATOM 3089 C C . ASP A 1 398 ? -27.116 10.016 22.111 1.00 60.28 398 ASP A C 1
ATOM 3091 O O . ASP A 1 398 ? -26.306 10.741 22.686 1.00 60.28 398 ASP A O 1
ATOM 3095 N N . LEU A 1 399 ? -27.420 10.183 20.824 1.00 61.34 399 LEU A N 1
ATOM 3096 C CA . LEU A 1 399 ? -26.965 11.310 20.003 1.00 61.34 399 LEU A CA 1
ATOM 3097 C C . LEU A 1 399 ? -27.991 12.462 20.010 1.00 61.34 399 LEU A C 1
ATOM 3099 O O . LEU A 1 399 ? -27.976 13.284 19.098 1.00 61.34 399 LEU A O 1
ATOM 3103 N N . ALA A 1 400 ? -28.894 12.498 20.998 1.00 44.50 400 ALA A N 1
ATOM 3104 C CA . ALA A 1 400 ? -29.924 13.528 21.166 1.00 44.50 400 ALA A CA 1
ATOM 3105 C C . ALA A 1 400 ? -29.429 14.667 22.075 1.00 44.50 400 ALA A C 1
ATOM 3107 O O . ALA A 1 400 ? -29.040 14.374 23.225 1.00 44.50 400 ALA A O 1
#

Secondary structure (DSSP, 8-state):
--HHHHHHHHHHHHHHHHHHHTHHHHHHH-HHHHHHHHH-HHHHHHHHHHHHHHHHHHHHHHHHH--HHHHHHHHHHHHHHHHHHHHHHHHHHHHHHHHHH-HHHHHHHHHHHHHHHHSHHHHHHHHHHHHHHHHGGGS----SS-HHHHHHHHHHHHHHHHHHHHHHHHHHHHHHHHHHTSHHHHHHTSS--HHHHHHHHHHHHHHHHHHHHHHHHHHHHHHHHHHHHH-HHHHHH-PPPHHHHHHHHHHHTTS-HHHHHHHHHHHHHHHHHHHHHHHHHHHHHHHHHHHHHHHHHHTTS-HHHHHHHHHHHHHHHHHHHHHHHHHTTT-HHHHHHHHHHHHHS--GGGG--HHHHTSSSPPPHHHHHHHHHHHHHHHHHHHHHHHHHHHHHHHSS---

pLDDT: mean 86.81, std 9.1, range [44.5, 97.88]

Radius of gyration: 24.53 Å; chains: 1; bounding box: 61×42×78 Å

Foldseek 3Di:
DPQLVQQLVLLLVLLVLQVVLCLLVVCLVDVPVSVVLVVDVVSVVVVSVVSSVRSNVRSVVLVVVVDLVVLLVLLLVSLLVSLLSNLVSVLSVVLVVCCVVPVLLSVLLQVLLVVLCPDVLLVVLLVVLLVVLLCLLVDCPVDPPCSLLVSLQSLLVSLLCSLQLSLLLSLQCVQLCCLVVLVVVVVVVPVADPLSNLVSNLNNSLSNSLSSSSSSLSSNLVSSVVSCVVPVVVVVPDDQDPVLVVVLVVCVVRHPSSSNSSNSSSVSSVVSSVVCVLSSLLSSLLSLLLSLLSSLCSLPDHSVVSSVVSVVLVVLLACLVVQCVVCVPPDPVSNVVSVVSPVVGHNSNLSRCSVVSVDPDNPDPVVVVVSSVVSSVSSVVSSVVSNVSSSVSNVPDDSD

Sequence (400 aa):
MNPFLTSVLCGTFWCLVQVIAALPWLAAVDPQTFRSALRKPVNWAIAVGTCVALGIALALFVRIVQDASRLVIWGKAYGAILHAQLTIDCFCLVFPLLMLFWPRGTAVALAAFREGVRQPMFWLITAFAGGIMLISPFVPYFTFGEDFKMVREIGYNIIMLAGVLFGVLAASLSISEEIEGRTAITVMSKPVSRRQFLLGKYVGILLASLLMIGLLGWVFNGVMWFELFYDRDAAQDIVDPAWVNQARLAWAEKIPDPALNFSLGALMWLDFSMQSLPALAFAGCQTMVLLAIAVALATRLPFIVTFVTCVVIFFLGHLTHVLVTVSAGRFALVNFMAKFFDNVLPGLDYFDLGALLARDVPPDQSAFFAYVGSVTGYAVLYSIIALLFGLILFEDRDLA